Protein AF-A0AAV9N339-F1 (afdb_monomer_lite)

Secondary structure (DSSP, 8-state):
-HHHHHHHHHHHHHHTT---------------------------------HHHHHHHTSTTTTSPPPPPPP---TTS-----TTSPPSS--S--EE--HHHHHHT--SSSSPPPHHHHTSSSS-EEEEEEESS-TTSS-EEEE-HHHHHHHHHHHHTTPPB-PPPPBTB-------TT-TTT-BS--SS-------SS---TTTS-HHHHHHHS-HHHHHHHHHHHHHHHTT---------------------PPPPBS--SS--TTTS-HHHHHHHHTT--HHHHHHHHHHHHHHHHHHHHHHHHHHHHHTT--HHHHSSS-----HHHHHHHHHHHHH-HHHHHHHHHHHTTPPPPPPP-SSS--TT------BS-HHHHHH---SS-TTTTT---S------EETTTEEPSSPPPEEEEEEEPPPTT-TT-PPEEEETTEEE----TTT---------TT--EEEEEEEEEEE-TTS-EEEEEEEETTEEEETTEEEEHHHHHHSS----GGG------PPPP-----------HHHHHHHHHHHHHHHHTTSSS---

Sequence (561 aa):
MIDRNVRASKLWYELFAQDSFEKCSRLLSFEESDLPIGLAVVAMSAARLSPSANLLRNSRLFAIPSALPLPVAPTYTETRSSDTATTIYPIRAALETPKTSLKRGDWGLKRALPIKTTTKTGTPTFRIRGGIDTPQHTADFESAADHVINLKKFQELDLRITLPDEKGRVKRDNLSPFAPDLDNTTVDTVPVIVQQDEPTAWLKASETQRVSKLPEHLKITLEQFKEDMAVEAESDESPAAGIEATAAPSSTKSEKRRWRYTGPYLAGITQYEFDKFLSKITAKERGAFRDKVKQHLISQRTTERRSKALDEGLSEESATQSAITVTEEEVTEHLRYLRSEPGQFGPLIATFFDLADGPQQELSGSDPWSYGRDTITALRYRQTGPPTTHPSAGLSYQYSGRYVLNDVKIGPIEGRQPAAGRILQSSALNETQARPLLGVAGFVASNPNKQEIGNVKWDPVPGGPRCVVSPTAALVGQSGKLEIQASVKTNWHLKDNVPTPDSEKKSSGEQLPAAARSRSLRTPSLRRSPGTRVNIDMDLVEEMDRLNRSASQSSNLTGRV

Structure (mmCIF, N/CA/C/O backbone):
data_AF-A0AAV9N339-F1
#
_entry.id   AF-A0AAV9N339-F1
#
loop_
_atom_site.group_PDB
_atom_site.id
_atom_site.type_symbol
_atom_site.label_atom_id
_atom_site.label_alt_id
_atom_site.label_comp_id
_atom_site.label_asym_id
_atom_site.label_entity_id
_atom_site.label_seq_id
_atom_site.pdbx_PDB_ins_code
_atom_site.Cartn_x
_atom_site.Cartn_y
_atom_site.Cartn_z
_atom_site.occupancy
_atom_site.B_iso_or_equiv
_atom_site.auth_seq_id
_atom_site.auth_comp_id
_atom_site.auth_asym_id
_atom_site.auth_atom_id
_atom_site.pdbx_PDB_model_num
ATOM 1 N N . MET A 1 1 ? 7.076 15.799 21.238 1.00 35.34 1 MET A N 1
ATOM 2 C CA . MET A 1 1 ? 6.453 14.514 20.832 1.00 35.34 1 MET A CA 1
ATOM 3 C C . MET A 1 1 ? 5.861 13.798 22.050 1.00 35.34 1 MET A C 1
ATOM 5 O O . MET A 1 1 ? 4.695 13.441 21.993 1.00 35.34 1 MET A O 1
ATOM 9 N N . ILE A 1 2 ? 6.599 13.730 23.169 1.00 32.47 2 ILE A N 1
ATOM 10 C CA . ILE A 1 2 ? 6.146 13.254 24.497 1.00 32.47 2 ILE A CA 1
ATOM 11 C C . ILE A 1 2 ? 4.956 14.073 25.040 1.00 32.47 2 ILE A C 1
ATOM 13 O O . ILE A 1 2 ? 3.936 13.505 25.413 1.00 32.47 2 ILE A O 1
ATOM 17 N N . ASP A 1 3 ? 5.000 15.402 24.922 1.00 34.38 3 ASP A N 1
ATOM 18 C CA . ASP A 1 3 ? 3.898 16.270 25.371 1.00 34.38 3 ASP A CA 1
ATOM 19 C C . ASP A 1 3 ? 2.575 16.090 24.621 1.00 34.38 3 ASP A C 1
ATOM 21 O O . ASP A 1 3 ? 1.541 16.501 25.132 1.00 34.38 3 ASP A O 1
ATOM 25 N N . ARG A 1 4 ? 2.560 15.514 23.409 1.00 42.78 4 ARG A N 1
ATOM 26 C CA . ARG A 1 4 ? 1.332 15.443 22.593 1.00 42.78 4 ARG A CA 1
ATOM 27 C C . ARG A 1 4 ? 0.462 14.243 22.922 1.00 42.78 4 ARG A C 1
ATOM 29 O O . ARG A 1 4 ? -0.745 14.413 22.958 1.00 42.78 4 ARG A O 1
ATOM 36 N N . ASN A 1 5 ? 1.040 13.080 23.219 1.00 38.31 5 ASN A N 1
ATOM 37 C CA . ASN A 1 5 ? 0.255 11.943 23.714 1.00 38.31 5 ASN A CA 1
ATOM 38 C C . ASN A 1 5 ? -0.239 12.193 25.147 1.00 38.31 5 ASN A C 1
ATOM 40 O O . ASN A 1 5 ? -1.366 11.830 25.465 1.00 38.31 5 ASN A O 1
ATOM 44 N N . VAL A 1 6 ? 0.555 12.898 25.964 1.00 44.25 6 VAL A N 1
ATOM 45 C CA . VAL A 1 6 ? 0.165 13.325 27.318 1.00 44.25 6 VAL A CA 1
ATOM 46 C C . VAL A 1 6 ? -0.859 14.472 27.280 1.00 44.25 6 VAL A C 1
ATOM 48 O O . VAL A 1 6 ? -1.801 14.482 28.065 1.00 44.25 6 VAL A O 1
ATOM 51 N N . ARG A 1 7 ? -0.758 15.425 26.338 1.00 36.28 7 ARG A N 1
ATOM 52 C CA . ARG A 1 7 ? -1.817 16.432 26.111 1.00 36.28 7 ARG A CA 1
ATOM 53 C C . ARG A 1 7 ? -3.066 15.842 25.491 1.00 36.28 7 ARG A C 1
ATOM 55 O O . ARG A 1 7 ? -4.145 16.291 25.840 1.00 36.28 7 ARG A O 1
ATOM 62 N N . ALA A 1 8 ? -2.938 14.881 24.579 1.00 41.28 8 ALA A N 1
ATOM 63 C CA . ALA A 1 8 ? -4.074 14.169 24.020 1.00 41.28 8 ALA A CA 1
ATOM 64 C C . ALA A 1 8 ? -4.816 13.476 25.157 1.00 41.28 8 ALA A C 1
ATOM 66 O O . ALA A 1 8 ? -5.978 13.790 25.363 1.00 41.28 8 ALA A O 1
ATOM 67 N N . SER A 1 9 ? -4.151 12.659 25.978 1.00 41.28 9 SER A N 1
ATOM 68 C CA . SER A 1 9 ? -4.813 12.065 27.141 1.00 41.28 9 SER A CA 1
ATOM 69 C C . SER A 1 9 ? -5.425 13.139 28.047 1.00 41.28 9 SER A C 1
ATOM 71 O O . SER A 1 9 ? -6.596 13.009 28.374 1.00 41.28 9 SER A O 1
ATOM 73 N N . LYS A 1 10 ? -4.727 14.249 28.350 1.00 38.84 10 LYS A N 1
ATOM 74 C CA . LYS A 1 10 ? -5.240 15.386 29.155 1.00 38.84 10 LYS A CA 1
ATOM 75 C C . LYS A 1 10 ? -6.445 16.135 28.550 1.00 38.84 10 LYS A C 1
ATOM 77 O O . LYS A 1 10 ? -7.328 16.561 29.283 1.00 38.84 10 LYS A O 1
ATOM 82 N N . LEU A 1 11 ? -6.530 16.261 27.231 1.00 44.16 11 LEU A N 1
ATOM 83 C CA . LEU A 1 11 ? -7.663 16.887 26.536 1.00 44.16 11 LEU A CA 1
ATOM 84 C C . LEU A 1 11 ? -8.828 15.911 26.351 1.00 44.16 11 LEU A C 1
ATOM 86 O O . LEU A 1 11 ? -9.984 16.308 26.445 1.00 44.16 11 LEU A O 1
ATOM 90 N N . TRP A 1 12 ? -8.541 14.621 26.163 1.00 46.16 12 TRP A N 1
ATOM 91 C CA . TRP A 1 12 ? -9.531 13.549 26.280 1.00 46.16 12 TRP A CA 1
ATOM 92 C C . TRP A 1 12 ? -10.079 13.461 27.714 1.00 46.16 12 TRP A C 1
ATOM 94 O O . TRP A 1 12 ? -11.271 13.216 27.895 1.00 46.16 12 TRP A O 1
ATOM 104 N N . TYR A 1 13 ? -9.234 13.720 28.719 1.00 42.22 13 TYR A N 1
ATOM 105 C CA . TYR A 1 13 ? -9.619 13.869 30.121 1.00 42.22 13 TYR A CA 1
ATOM 106 C C . TYR A 1 13 ? -10.604 15.033 30.302 1.00 42.22 13 TYR A C 1
ATOM 108 O O . TYR A 1 13 ? -11.610 14.831 30.965 1.00 42.22 13 TYR A O 1
ATOM 116 N N . GLU A 1 14 ? -10.384 16.201 29.688 1.00 40.03 14 GLU A N 1
ATOM 117 C CA . GLU A 1 14 ? -11.289 17.363 29.798 1.00 40.03 14 GLU A CA 1
ATOM 118 C C . GLU A 1 14 ? -12.600 17.196 28.995 1.00 40.03 14 GLU A C 1
ATOM 120 O O . GLU A 1 14 ? -13.681 17.454 29.524 1.00 40.03 14 GLU A O 1
ATOM 125 N N . LEU A 1 15 ? -12.544 16.668 27.764 1.00 45.31 15 LEU A N 1
ATOM 126 C CA . LEU A 1 15 ? -13.709 16.491 26.872 1.00 45.31 15 LEU A CA 1
ATOM 127 C C . LEU A 1 15 ? -14.745 15.467 27.365 1.00 45.31 15 LEU A C 1
ATOM 129 O O . LEU A 1 15 ? -15.905 15.522 26.953 1.00 45.31 15 LEU A O 1
ATOM 133 N N . PHE A 1 16 ? -14.335 14.529 28.222 1.00 44.16 16 PHE A N 1
ATOM 134 C CA . PHE A 1 16 ? -15.219 13.560 28.881 1.00 44.16 16 PHE A CA 1
ATOM 135 C C . PHE A 1 16 ? -15.438 13.855 30.377 1.00 44.16 16 PHE A C 1
ATOM 137 O O . PHE A 1 16 ? -16.111 13.065 31.048 1.00 44.16 16 PHE A O 1
ATOM 144 N N . ALA A 1 17 ? -14.864 14.942 30.913 1.00 39.69 17 ALA A N 1
ATOM 145 C CA . ALA A 1 17 ? -15.016 15.356 32.313 1.00 39.69 17 ALA A CA 1
ATOM 146 C C . ALA A 1 17 ? -16.035 16.484 32.527 1.00 39.69 17 ALA A C 1
ATOM 148 O O . ALA A 1 17 ? -16.497 16.653 33.653 1.00 39.69 17 ALA A O 1
ATOM 149 N N . GLN A 1 18 ? -16.433 17.222 31.489 1.00 38.78 18 GLN A N 1
ATOM 150 C CA . GLN A 1 18 ? -17.496 18.221 31.603 1.00 38.78 18 GLN A CA 1
ATOM 151 C C . GLN A 1 18 ? -18.783 17.729 30.950 1.00 38.78 18 GLN A C 1
ATOM 153 O O . GLN A 1 18 ? -19.006 17.923 29.764 1.00 38.78 18 GLN A O 1
ATOM 158 N N . ASP A 1 19 ? -19.608 17.071 31.759 1.00 32.12 19 ASP A N 1
ATOM 159 C CA . ASP A 1 19 ? -21.060 17.246 31.716 1.00 32.12 19 ASP A CA 1
ATOM 160 C C . ASP A 1 19 ? -21.622 16.826 33.078 1.00 32.12 19 ASP A C 1
ATOM 162 O O . ASP A 1 19 ? -21.957 15.670 33.334 1.00 32.12 19 ASP A O 1
ATOM 166 N N . SER A 1 20 ? -21.646 17.797 33.991 1.00 34.03 20 SER A N 1
ATOM 167 C CA . SER A 1 20 ? -22.439 17.758 35.214 1.00 34.03 20 SER A CA 1
ATOM 168 C C . SER A 1 20 ? -23.386 18.958 35.187 1.00 34.03 20 SER A C 1
ATOM 170 O O . SER A 1 20 ? -22.915 20.089 35.141 1.00 34.03 20 SER A O 1
ATOM 172 N N . PHE A 1 21 ? -24.688 18.660 35.291 1.00 31.67 21 PHE A N 1
ATOM 173 C CA . PHE A 1 21 ? -25.843 19.540 35.546 1.00 31.67 21 PHE A CA 1
ATOM 174 C C . PHE A 1 21 ? -26.413 20.384 34.387 1.00 31.67 21 PHE A C 1
ATOM 176 O O . PHE A 1 21 ? -25.886 21.432 34.054 1.00 31.67 21 PHE A O 1
ATOM 183 N N . GLU A 1 22 ? -27.614 20.019 33.909 1.00 30.08 22 GLU A N 1
ATOM 184 C CA . GLU A 1 22 ? -28.859 20.604 34.444 1.00 30.08 22 GLU A CA 1
ATOM 185 C C . GLU A 1 22 ? -30.133 19.814 34.073 1.00 30.08 22 GLU A C 1
ATOM 187 O O . GLU A 1 22 ? -30.335 19.347 32.954 1.00 30.08 22 GLU A O 1
ATOM 192 N N . LYS A 1 23 ? -31.015 19.690 35.073 1.00 30.28 23 LYS A N 1
ATOM 193 C CA . LYS A 1 23 ? -32.421 19.291 34.960 1.00 30.28 23 LYS A CA 1
ATOM 194 C C . LYS A 1 23 ? -33.211 20.411 34.279 1.00 30.28 23 LYS A C 1
ATOM 196 O O . LYS A 1 23 ? -33.300 21.491 34.850 1.00 30.28 23 LYS A O 1
ATOM 201 N N . CYS A 1 24 ? -33.919 20.106 33.193 1.00 25.42 24 CYS A N 1
ATOM 202 C CA . CYS A 1 24 ? -35.201 20.736 32.855 1.00 25.42 24 CYS A CA 1
ATOM 203 C C . CYS A 1 24 ? -35.930 19.943 31.763 1.00 25.42 24 CYS A C 1
ATOM 205 O O . CYS A 1 24 ? -35.589 20.021 30.589 1.00 25.42 24 CYS A O 1
ATOM 207 N N . SER A 1 25 ? -36.954 19.183 32.143 1.00 26.06 25 SER A N 1
ATOM 208 C CA . SER A 1 25 ? -38.309 19.320 31.583 1.00 26.06 25 SER A CA 1
ATOM 209 C C . SER A 1 25 ? -39.191 18.185 32.095 1.00 26.06 25 SER A C 1
ATOM 211 O O . SER A 1 25 ? -38.967 16.999 31.872 1.00 26.06 25 SER A O 1
ATOM 213 N N . ARG A 1 26 ? -40.197 18.597 32.860 1.00 25.97 26 ARG A N 1
ATOM 214 C CA . ARG A 1 26 ? -41.346 17.808 33.280 1.00 25.97 26 ARG A CA 1
ATOM 215 C C . ARG A 1 26 ? -42.486 18.195 32.336 1.00 25.97 26 ARG A C 1
ATOM 217 O O . ARG A 1 26 ? -42.625 19.378 32.041 1.00 25.97 26 ARG A O 1
ATOM 224 N N . LEU A 1 27 ? -43.319 17.209 32.008 1.00 26.66 27 LEU A N 1
ATOM 225 C CA . LEU A 1 27 ? -44.661 17.307 31.420 1.00 26.66 27 LEU A CA 1
ATOM 226 C C . LEU A 1 27 ? -44.739 17.650 29.928 1.00 26.66 27 LEU A C 1
ATOM 228 O O . LEU A 1 27 ? -44.658 18.807 29.541 1.00 26.66 27 LEU A O 1
ATOM 232 N N . LEU A 1 28 ? -45.062 16.632 29.130 1.00 26.09 28 LEU A N 1
ATOM 233 C CA . LEU A 1 28 ? -46.283 16.630 28.324 1.00 26.09 28 LEU A CA 1
ATOM 234 C C . LEU A 1 28 ? -46.697 15.172 28.097 1.00 26.09 28 LEU A C 1
ATOM 236 O O . LEU A 1 28 ? -46.046 14.420 27.377 1.00 26.09 28 LEU A O 1
ATOM 240 N N . SER A 1 29 ? -47.762 14.783 28.788 1.00 26.56 29 SER A N 1
ATOM 241 C CA . SER A 1 29 ? -48.566 13.610 28.479 1.00 26.56 29 SER A CA 1
ATOM 242 C C . SER A 1 29 ? -49.156 13.793 27.082 1.00 26.56 29 SER A C 1
ATOM 244 O O . SER A 1 29 ? -49.761 14.832 26.818 1.00 26.56 29 SER A O 1
ATOM 246 N N . PHE A 1 30 ? -49.008 12.806 26.203 1.00 25.59 30 PHE A N 1
ATOM 247 C CA . PHE A 1 30 ? -49.880 12.700 25.043 1.00 25.59 30 PHE A CA 1
ATOM 248 C C . PHE A 1 30 ? -50.222 11.240 24.784 1.00 25.59 30 PHE A C 1
ATOM 250 O O . PHE A 1 30 ? -49.361 10.363 24.836 1.00 25.59 30 PHE A O 1
ATOM 257 N N . GLU A 1 31 ? -51.519 11.044 24.610 1.00 27.88 31 GLU A N 1
ATOM 258 C CA . GLU A 1 31 ? -52.257 9.796 24.612 1.00 27.88 31 GLU A CA 1
ATOM 259 C C . GLU A 1 31 ? -51.909 8.849 23.464 1.00 27.88 31 GLU A C 1
ATOM 261 O O . GLU A 1 31 ? -51.560 9.226 22.345 1.00 27.88 31 GLU A O 1
ATOM 266 N N . GLU A 1 32 ? -52.074 7.591 23.833 1.00 29.84 32 GLU A N 1
ATOM 267 C CA . GLU A 1 32 ? -52.040 6.338 23.107 1.00 29.84 32 GLU A CA 1
ATOM 268 C C . GLU A 1 32 ? -53.035 6.322 21.931 1.00 29.84 32 GLU A C 1
ATOM 270 O O . GLU A 1 32 ? -54.197 6.702 22.064 1.00 29.84 32 GLU A O 1
ATOM 275 N N . SER A 1 33 ? -52.591 5.853 20.763 1.00 29.78 33 SER A N 1
ATOM 276 C CA . SER A 1 33 ? -53.493 5.236 19.784 1.00 29.78 33 SER A CA 1
ATOM 277 C C . SER A 1 33 ? -52.769 4.126 19.025 1.00 29.78 33 SER A C 1
ATOM 279 O O . SER A 1 33 ? -51.873 4.349 18.210 1.00 29.78 33 SER A O 1
ATOM 281 N N . ASP A 1 34 ? -53.178 2.909 19.368 1.00 30.70 34 ASP A N 1
ATOM 282 C CA . ASP A 1 34 ? -52.837 1.632 18.761 1.00 30.70 34 ASP A CA 1
ATOM 283 C C . ASP A 1 34 ? -53.266 1.543 17.296 1.00 30.70 34 ASP A C 1
ATOM 285 O O . ASP A 1 34 ? -54.438 1.758 17.003 1.00 30.70 34 ASP A O 1
ATOM 289 N N . LEU A 1 35 ? -52.372 1.093 16.403 1.00 31.16 35 LEU A N 1
ATOM 290 C CA . LEU A 1 35 ? -52.715 0.269 15.231 1.00 31.16 35 LEU A CA 1
ATOM 291 C C . LEU A 1 35 ? -51.504 -0.585 14.779 1.00 31.16 35 LEU A C 1
ATOM 293 O O . LEU A 1 35 ? -50.354 -0.214 15.017 1.00 31.16 35 LEU A O 1
ATOM 297 N N . PRO A 1 36 ? -51.741 -1.767 14.174 1.00 35.88 36 PRO A N 1
ATOM 298 C CA . PRO A 1 36 ? -50.944 -2.954 14.454 1.00 35.88 36 PRO A CA 1
ATOM 299 C C . PRO A 1 36 ? -49.710 -3.152 13.572 1.00 35.88 36 PRO A C 1
ATOM 301 O O . PRO A 1 36 ? -49.630 -2.778 12.403 1.00 35.88 36 PRO A O 1
ATOM 304 N N . ILE A 1 37 ? -48.783 -3.875 14.193 1.00 40.22 37 ILE A N 1
ATOM 305 C CA . ILE A 1 37 ? -47.545 -4.452 13.686 1.00 40.22 37 ILE A CA 1
ATOM 306 C C . ILE A 1 37 ? -47.849 -5.369 12.492 1.00 40.22 37 ILE A C 1
ATOM 308 O O . ILE A 1 37 ? -48.196 -6.539 12.640 1.00 40.22 37 ILE A O 1
ATOM 312 N N . GLY A 1 38 ? -47.701 -4.823 11.287 1.00 31.80 38 GLY A N 1
ATOM 313 C CA . GLY A 1 38 ? -47.506 -5.582 10.060 1.00 31.80 38 GLY A CA 1
ATOM 314 C C . GLY A 1 38 ? -46.012 -5.700 9.790 1.00 31.80 38 GLY A C 1
ATOM 315 O O . GLY A 1 38 ? -45.329 -4.695 9.610 1.00 31.80 38 GLY A O 1
ATOM 316 N N . LEU A 1 39 ? -45.512 -6.932 9.777 1.00 38.50 39 LEU A N 1
ATOM 317 C CA . LEU A 1 39 ? -44.136 -7.323 9.478 1.00 38.50 39 LEU A CA 1
ATOM 318 C C . LEU A 1 39 ? -43.789 -6.950 8.023 1.00 38.50 39 LEU A C 1
ATOM 320 O O . LEU A 1 39 ? -43.759 -7.789 7.126 1.00 38.50 39 LEU A O 1
ATOM 324 N N . ALA A 1 40 ? -43.546 -5.665 7.767 1.00 33.47 40 ALA A N 1
ATOM 325 C CA . ALA A 1 40 ? -42.959 -5.197 6.525 1.00 33.47 40 ALA A CA 1
ATOM 326 C C . ALA A 1 40 ? -41.469 -5.541 6.567 1.00 33.47 40 ALA A C 1
ATOM 328 O O . ALA A 1 40 ? -40.613 -4.714 6.882 1.00 33.47 40 ALA A O 1
ATOM 329 N N . VAL A 1 41 ? -41.156 -6.796 6.240 1.00 38.66 41 VAL A N 1
ATOM 330 C CA . VAL A 1 41 ? -39.859 -7.122 5.657 1.00 38.66 41 VAL A CA 1
ATOM 331 C C . VAL A 1 41 ? -39.759 -6.245 4.416 1.00 38.66 41 VAL A C 1
ATOM 333 O O . VAL A 1 41 ? -40.326 -6.560 3.370 1.00 38.66 41 VAL A O 1
ATOM 336 N N . VAL A 1 42 ? -39.076 -5.106 4.537 1.00 37.28 42 VAL A N 1
ATOM 337 C CA . VAL A 1 42 ? -38.592 -4.358 3.383 1.00 37.28 42 VAL A CA 1
ATOM 338 C C . VAL A 1 42 ? -37.525 -5.248 2.765 1.00 37.28 42 VAL A C 1
ATOM 340 O O . VAL A 1 42 ? -36.328 -5.100 2.997 1.00 37.28 42 VAL A O 1
ATOM 343 N N . ALA A 1 43 ? -37.974 -6.237 1.995 1.00 35.38 43 ALA A N 1
ATOM 344 C CA . ALA A 1 43 ? -37.162 -6.804 0.954 1.00 35.38 43 ALA A CA 1
ATOM 345 C C . ALA A 1 43 ? -36.810 -5.607 0.076 1.00 35.38 43 ALA A C 1
ATOM 347 O O . ALA A 1 43 ? -37.654 -5.099 -0.662 1.00 35.38 43 ALA A O 1
ATOM 348 N N . MET A 1 44 ? -35.582 -5.106 0.220 1.00 39.19 44 MET A N 1
ATOM 349 C CA . MET A 1 44 ? -34.926 -4.302 -0.798 1.00 39.19 44 MET A CA 1
ATOM 350 C C . MET A 1 44 ? -35.004 -5.136 -2.073 1.00 39.19 44 MET A C 1
ATOM 352 O O . MET A 1 44 ? -34.141 -5.971 -2.338 1.00 39.19 44 MET A O 1
ATOM 356 N N . SER A 1 45 ? -36.089 -4.986 -2.832 1.00 39.53 45 SER A N 1
ATOM 357 C CA . SER A 1 45 ? -36.187 -5.522 -4.170 1.00 39.53 45 SER A CA 1
ATOM 358 C C . SER A 1 45 ? -35.049 -4.844 -4.902 1.00 39.53 45 SER A C 1
ATOM 360 O O . SER A 1 45 ? -35.132 -3.644 -5.170 1.00 39.53 45 SER A O 1
ATOM 362 N N . ALA A 1 46 ? -33.946 -5.566 -5.114 1.00 53.12 46 ALA A N 1
ATOM 363 C CA . ALA A 1 46 ? -32.840 -5.082 -5.913 1.00 53.12 46 ALA A CA 1
ATOM 364 C C . ALA A 1 46 ? -33.472 -4.550 -7.195 1.00 53.12 46 ALA A C 1
ATOM 366 O O . ALA A 1 46 ? -34.066 -5.330 -7.946 1.00 53.12 46 ALA A O 1
ATOM 367 N N . ALA A 1 47 ? -33.475 -3.222 -7.358 1.00 62.16 47 ALA A N 1
ATOM 368 C CA . ALA A 1 47 ? -34.124 -2.587 -8.488 1.00 62.16 47 ALA A CA 1
ATOM 369 C C . ALA A 1 47 ? -33.588 -3.305 -9.722 1.00 62.16 47 ALA A C 1
ATOM 371 O O . ALA A 1 47 ? -32.370 -3.353 -9.916 1.00 62.16 47 ALA A O 1
ATOM 372 N N . ARG A 1 48 ? -34.472 -3.982 -10.469 1.00 75.75 48 ARG A N 1
ATOM 373 C CA . ARG A 1 48 ? -34.076 -4.762 -11.642 1.00 75.75 48 ARG A CA 1
ATOM 374 C C . ARG A 1 48 ? -33.472 -3.765 -12.625 1.00 75.75 48 ARG A C 1
ATOM 376 O O . ARG A 1 48 ? -34.201 -3.060 -13.316 1.00 75.75 48 ARG A O 1
ATOM 383 N N . LEU A 1 49 ? -32.145 -3.642 -12.603 1.00 85.00 49 LEU A N 1
ATOM 384 C CA . LEU A 1 49 ? -31.395 -2.769 -13.495 1.00 85.00 49 LEU A CA 1
ATOM 385 C C . LEU A 1 49 ? -31.798 -3.116 -14.928 1.00 85.00 49 LEU A C 1
ATOM 387 O O . LEU A 1 49 ? -31.970 -4.293 -15.258 1.00 85.00 49 LEU A O 1
ATOM 391 N N . SER A 1 50 ? -31.950 -2.103 -15.781 1.00 93.75 50 SER A N 1
ATOM 392 C CA . SER A 1 50 ? -32.225 -2.356 -17.192 1.00 93.75 50 SER A CA 1
ATOM 393 C C . SER A 1 50 ? -31.109 -3.224 -17.798 1.00 93.75 50 SER A C 1
ATOM 395 O O . SER A 1 50 ? -29.954 -3.150 -17.355 1.00 93.75 50 SER A O 1
ATOM 397 N N . PRO A 1 51 ? -31.401 -4.028 -18.836 1.00 93.69 51 PRO A N 1
ATOM 398 C CA . PRO A 1 51 ? -30.381 -4.843 -19.495 1.00 93.69 51 PRO A CA 1
ATOM 399 C C . PRO A 1 51 ? -29.170 -4.015 -19.957 1.00 93.69 51 PRO A C 1
ATOM 401 O O . PRO A 1 51 ? -28.028 -4.443 -19.802 1.00 93.69 51 PRO A O 1
ATOM 404 N N . SER A 1 52 ? -29.407 -2.791 -20.447 1.00 94.25 52 SER A N 1
ATOM 405 C CA . SER A 1 52 ? -28.351 -1.854 -20.842 1.00 94.25 52 SER A CA 1
ATOM 406 C C . SER A 1 52 ? -27.514 -1.364 -19.657 1.00 94.25 52 SER A C 1
ATOM 408 O O . SER A 1 52 ? -26.290 -1.317 -19.761 1.00 94.25 52 SER A O 1
ATOM 410 N N . ALA A 1 53 ? -28.130 -1.060 -18.510 1.00 94.50 53 ALA A N 1
ATOM 411 C CA . ALA A 1 53 ? -27.404 -0.656 -17.308 1.00 94.50 53 ALA A CA 1
ATOM 412 C C . ALA A 1 53 ? -26.512 -1.786 -16.766 1.00 94.50 53 ALA A C 1
ATOM 414 O O . ALA A 1 53 ? -25.393 -1.526 -16.324 1.00 94.50 53 ALA A O 1
ATOM 415 N N . ASN A 1 54 ? -26.959 -3.044 -16.853 1.00 94.62 54 ASN A N 1
ATOM 416 C CA . ASN A 1 54 ? -26.143 -4.195 -16.462 1.00 94.62 54 ASN A CA 1
ATOM 417 C C . ASN A 1 54 ? -24.922 -4.379 -17.389 1.00 94.62 54 ASN A C 1
ATOM 419 O O . ASN A 1 54 ? -23.818 -4.643 -16.914 1.00 94.62 54 ASN A O 1
ATOM 423 N N . LEU A 1 55 ? -25.087 -4.166 -18.703 1.00 95.44 55 LEU A N 1
ATOM 424 C CA . LEU A 1 55 ? -23.968 -4.179 -19.656 1.00 95.44 55 LEU A CA 1
ATOM 425 C C . LEU A 1 55 ? -22.964 -3.051 -19.387 1.00 95.44 55 LEU A C 1
ATOM 427 O O . LEU A 1 55 ? -21.760 -3.295 -19.413 1.00 95.44 55 LEU A O 1
ATOM 431 N N . LEU A 1 56 ? -23.439 -1.836 -19.092 1.00 94.44 56 LEU A N 1
ATOM 432 C CA . LEU A 1 56 ? -22.565 -0.708 -18.756 1.00 94.44 56 LEU A CA 1
ATOM 433 C C . LEU A 1 56 ? -21.793 -0.960 -17.459 1.00 94.44 56 LEU A C 1
ATOM 435 O O . LEU A 1 56 ? -20.583 -0.741 -17.430 1.00 94.44 56 LEU A O 1
ATOM 439 N N . ARG A 1 57 ? -22.449 -1.500 -16.426 1.00 94.00 57 ARG A N 1
ATOM 440 C CA . ARG A 1 57 ? -21.814 -1.855 -15.148 1.00 94.00 57 ARG A CA 1
ATOM 441 C C . ARG A 1 57 ? -20.668 -2.857 -15.316 1.00 94.00 57 ARG A C 1
ATOM 443 O O . ARG A 1 57 ? -19.651 -2.722 -14.646 1.00 94.00 57 ARG A O 1
ATOM 450 N N . ASN A 1 58 ? -20.821 -3.823 -16.220 1.00 95.12 58 ASN A N 1
ATOM 451 C CA . ASN A 1 58 ? -19.809 -4.848 -16.501 1.00 95.12 58 ASN A CA 1
ATOM 452 C C . ASN A 1 58 ? -18.848 -4.456 -17.640 1.00 95.12 58 ASN A C 1
ATOM 454 O O . ASN A 1 58 ? -18.013 -5.258 -18.060 1.00 95.12 58 ASN A O 1
ATOM 458 N N . SER A 1 59 ? -18.966 -3.240 -18.179 1.00 96.06 59 SER A N 1
ATOM 459 C CA . SER A 1 59 ? -18.114 -2.771 -19.268 1.00 96.06 59 SER A CA 1
ATOM 460 C C . SER A 1 59 ? -16.709 -2.406 -18.775 1.00 96.06 59 SER A C 1
ATOM 462 O O . SER A 1 59 ? -16.506 -1.972 -17.641 1.00 96.06 59 SER A O 1
ATOM 464 N N . ARG A 1 60 ? -15.714 -2.517 -19.663 1.00 93.75 60 ARG A N 1
ATOM 465 C CA . ARG A 1 60 ? -14.308 -2.219 -19.335 1.00 93.75 60 ARG A CA 1
ATOM 466 C C . ARG A 1 60 ? -14.064 -0.756 -18.964 1.00 93.75 60 ARG A C 1
ATOM 468 O O . ARG A 1 60 ? -13.157 -0.485 -18.189 1.00 93.75 60 ARG A O 1
ATOM 475 N N . LEU A 1 61 ? -14.864 0.173 -19.495 1.00 91.94 61 LEU A N 1
ATOM 476 C CA . LEU A 1 61 ? -14.738 1.597 -19.177 1.00 91.94 61 LEU A CA 1
ATOM 477 C C . LEU A 1 61 ? -15.143 1.882 -17.723 1.00 91.94 61 LEU A C 1
ATOM 479 O O . LEU A 1 61 ? -14.467 2.648 -17.045 1.00 91.94 61 LEU A O 1
ATOM 483 N N . PHE A 1 62 ? -16.201 1.225 -17.234 1.00 93.06 62 PHE A N 1
ATOM 484 C CA . PHE A 1 62 ? -16.655 1.333 -15.841 1.00 93.06 62 PHE A CA 1
ATOM 485 C C . PHE A 1 62 ? -15.762 0.564 -14.856 1.00 93.06 62 PHE A C 1
ATOM 487 O O . PHE A 1 62 ? -15.799 0.840 -13.661 1.00 93.06 62 PHE A O 1
ATOM 494 N N . ALA A 1 63 ? -14.935 -0.364 -15.346 1.00 94.25 63 ALA A N 1
ATOM 495 C CA . ALA A 1 63 ? -13.937 -1.066 -14.541 1.00 94.25 63 ALA A CA 1
ATOM 496 C C . ALA A 1 63 ? -12.666 -0.234 -14.268 1.00 94.25 63 ALA A C 1
ATOM 498 O O . ALA A 1 63 ? -11.816 -0.663 -13.488 1.00 94.25 63 ALA A O 1
ATOM 499 N N . ILE A 1 64 ? -12.505 0.937 -14.902 1.00 93.31 64 ILE A N 1
ATOM 500 C CA . ILE A 1 64 ? -11.363 1.822 -14.645 1.00 93.31 64 ILE A CA 1
ATOM 501 C C . ILE A 1 64 ? -11.507 2.419 -13.234 1.00 93.31 64 ILE A C 1
ATOM 503 O O . ILE A 1 64 ? -12.507 3.085 -12.958 1.00 93.31 64 ILE A O 1
ATOM 507 N N . PRO A 1 65 ? -10.522 2.226 -12.337 1.00 94.06 65 PRO A N 1
ATOM 508 C CA . PRO A 1 65 ? -10.594 2.753 -10.982 1.00 94.06 65 PRO A CA 1
ATOM 509 C C . PRO A 1 65 ? -10.507 4.281 -10.972 1.00 94.06 65 PRO A C 1
ATOM 511 O O . PRO A 1 65 ? -9.816 4.896 -11.791 1.00 94.06 65 PRO A O 1
ATOM 514 N N . SER A 1 66 ? -11.163 4.899 -9.990 1.00 92.06 66 SER A N 1
ATOM 515 C CA . SER A 1 66 ? -10.987 6.322 -9.702 1.00 92.06 66 SER A CA 1
ATOM 516 C C . SER A 1 66 ? -9.533 6.626 -9.339 1.00 92.06 66 SER A C 1
ATOM 518 O O . SER A 1 66 ? -8.857 5.807 -8.714 1.00 92.06 66 SER A O 1
ATOM 520 N N . ALA A 1 67 ? -9.062 7.821 -9.692 1.00 91.62 67 ALA A N 1
ATOM 521 C CA . ALA A 1 67 ? -7.714 8.255 -9.348 1.00 91.62 67 ALA A CA 1
ATOM 522 C C . ALA A 1 67 ? -7.498 8.252 -7.825 1.00 91.62 67 ALA A C 1
ATOM 524 O O . ALA A 1 67 ? -8.350 8.716 -7.066 1.00 91.62 67 ALA A O 1
ATOM 525 N N . LEU A 1 68 ? -6.344 7.745 -7.393 1.00 90.62 68 LEU A N 1
ATOM 526 C CA . LEU A 1 68 ? -5.926 7.786 -5.994 1.00 90.62 68 LEU A CA 1
ATOM 527 C C . LEU A 1 68 ? -5.555 9.224 -5.569 1.00 90.62 68 LEU A C 1
ATOM 529 O O . LEU A 1 68 ? -5.235 10.063 -6.418 1.00 90.62 68 LEU A O 1
ATOM 533 N N . PRO A 1 69 ? -5.563 9.546 -4.265 1.00 86.94 69 PRO A N 1
ATOM 534 C CA . PRO A 1 69 ? -4.996 10.803 -3.795 1.00 86.94 69 PRO A CA 1
ATOM 535 C C . PRO A 1 69 ? -3.484 10.857 -4.064 1.00 86.94 69 PRO A C 1
ATOM 537 O O . PRO A 1 69 ? -2.781 9.839 -4.030 1.00 86.94 69 PRO A O 1
ATOM 540 N N . LEU A 1 70 ? -2.983 12.066 -4.328 1.00 81.56 70 LEU A N 1
ATOM 541 C CA . LEU A 1 70 ? -1.549 12.325 -4.465 1.00 81.56 70 LEU A CA 1
ATOM 542 C C . LEU A 1 70 ? -0.814 11.943 -3.168 1.00 81.56 70 LEU A C 1
ATOM 544 O O . LEU A 1 70 ? -1.374 12.112 -2.082 1.00 81.56 70 LEU A O 1
ATOM 548 N N . PRO A 1 71 ? 0.431 11.441 -3.260 1.00 71.75 71 PRO A N 1
ATOM 549 C CA . PRO A 1 71 ? 1.220 11.134 -2.077 1.00 71.75 71 PRO A CA 1
ATOM 550 C C . PRO A 1 71 ? 1.432 12.407 -1.255 1.00 71.75 71 PRO A C 1
ATOM 552 O O . PRO A 1 71 ? 1.931 13.410 -1.767 1.00 71.75 71 PRO A O 1
ATOM 555 N N . VAL A 1 72 ? 1.050 12.364 0.020 1.00 65.56 72 VAL A N 1
ATOM 556 C CA . VAL A 1 72 ? 1.240 13.481 0.949 1.00 65.56 72 VAL A CA 1
ATOM 557 C C . VAL A 1 72 ? 2.731 13.567 1.276 1.00 65.56 72 VAL A C 1
ATOM 559 O O . VAL A 1 72 ? 3.290 12.665 1.902 1.00 65.56 72 VAL A O 1
ATOM 562 N N . ALA A 1 73 ? 3.401 14.620 0.808 1.00 58.97 73 ALA A N 1
ATOM 563 C CA . ALA A 1 73 ? 4.744 14.943 1.276 1.00 58.97 73 ALA A CA 1
ATOM 564 C C . ALA A 1 73 ? 4.664 15.441 2.731 1.00 58.97 73 ALA A C 1
ATOM 566 O O . ALA A 1 73 ? 3.682 16.099 3.086 1.00 58.97 73 ALA A O 1
ATOM 567 N N . PRO A 1 74 ? 5.664 15.155 3.583 1.00 57.75 74 PRO A N 1
ATOM 568 C CA . PRO A 1 74 ? 5.703 15.715 4.927 1.00 57.75 74 PRO A CA 1
ATOM 569 C C . PRO A 1 74 ? 5.674 17.248 4.856 1.00 57.75 74 PRO A C 1
ATOM 571 O O . PRO A 1 74 ? 6.552 17.870 4.260 1.00 57.75 74 PRO A O 1
ATOM 574 N N . THR A 1 75 ? 4.665 17.851 5.486 1.00 52.34 75 THR A N 1
ATOM 575 C CA . THR A 1 75 ? 4.319 19.283 5.397 1.00 52.34 75 THR A CA 1
ATOM 576 C C . THR A 1 75 ? 5.427 20.228 5.881 1.00 52.34 75 THR A C 1
ATOM 578 O O . THR A 1 75 ? 5.354 21.429 5.652 1.00 52.34 75 THR A O 1
ATOM 581 N N . TYR A 1 76 ? 6.451 19.707 6.563 1.00 54.22 76 TYR A N 1
ATOM 582 C CA . TYR A 1 76 ? 7.504 20.490 7.214 1.00 54.22 76 TYR A CA 1
ATOM 583 C C . TYR A 1 76 ? 8.801 20.617 6.400 1.00 54.22 76 TYR A C 1
ATOM 585 O O . TYR A 1 76 ? 9.700 21.341 6.820 1.00 54.22 76 TYR A O 1
ATOM 593 N N . THR A 1 77 ? 8.930 19.936 5.256 1.00 55.16 77 THR A N 1
ATOM 594 C CA . THR A 1 77 ? 10.097 20.097 4.373 1.00 55.16 77 THR A CA 1
ATOM 595 C C . THR A 1 77 ? 9.674 20.659 3.029 1.00 55.16 77 THR A C 1
ATOM 597 O O . THR A 1 77 ? 8.895 20.020 2.317 1.00 55.16 77 THR A O 1
ATOM 600 N N . GLU A 1 78 ? 10.234 21.812 2.656 1.00 52.22 78 GLU A N 1
ATOM 601 C CA . GLU A 1 78 ? 10.138 22.371 1.306 1.00 52.22 78 GLU A CA 1
ATOM 602 C C . GLU A 1 78 ? 10.767 21.402 0.302 1.00 52.22 78 GLU A C 1
ATOM 604 O O . GLU A 1 78 ? 11.954 21.446 -0.022 1.00 52.22 78 GLU A O 1
ATOM 609 N N . THR A 1 79 ? 9.963 20.461 -0.177 1.00 59.81 79 THR A N 1
ATOM 610 C CA . THR A 1 79 ? 10.410 19.509 -1.181 1.00 59.81 79 THR A CA 1
ATOM 611 C C . THR A 1 79 ? 10.201 20.186 -2.523 1.00 59.81 79 THR A C 1
ATOM 613 O O . THR A 1 79 ? 9.069 20.297 -2.992 1.00 59.81 79 THR A O 1
ATOM 616 N N . ARG A 1 80 ? 11.282 20.679 -3.139 1.00 62.50 80 ARG A N 1
ATOM 617 C CA . ARG A 1 80 ? 11.235 21.170 -4.521 1.00 62.50 80 ARG A CA 1
ATOM 618 C C . ARG A 1 80 ? 10.802 20.010 -5.415 1.00 62.50 80 ARG A C 1
ATOM 620 O O . ARG A 1 80 ? 11.589 19.109 -5.690 1.00 62.50 80 ARG A O 1
ATOM 627 N N . SER A 1 81 ? 9.541 20.015 -5.825 1.00 67.00 81 SER A N 1
ATOM 628 C CA . SER A 1 81 ? 8.994 19.073 -6.794 1.00 67.00 81 SER A CA 1
ATOM 629 C C . SER A 1 81 ? 8.727 19.827 -8.088 1.00 67.00 81 SER A C 1
ATOM 631 O O . SER A 1 81 ? 8.303 20.980 -8.065 1.00 67.00 81 SER A O 1
ATOM 633 N N . SER A 1 82 ? 9.063 19.212 -9.218 1.00 77.62 82 SER A N 1
ATOM 634 C CA . SER A 1 82 ? 8.658 19.725 -10.521 1.00 77.62 82 SER A CA 1
ATOM 635 C C . SER A 1 82 ? 7.314 19.116 -10.902 1.00 77.62 82 SER A C 1
ATOM 637 O O . SER A 1 82 ? 7.046 17.956 -10.589 1.00 77.62 82 SER A O 1
ATOM 639 N N . ASP A 1 83 ? 6.497 19.865 -11.641 1.00 70.88 83 ASP A N 1
ATOM 640 C CA . ASP A 1 83 ? 5.183 19.399 -12.114 1.00 70.88 83 ASP A CA 1
ATOM 641 C C . ASP A 1 83 ? 5.272 18.164 -13.027 1.00 70.88 83 ASP A C 1
ATOM 643 O O . ASP A 1 83 ? 4.296 17.444 -13.219 1.00 70.88 83 ASP A O 1
ATOM 647 N N . THR A 1 84 ? 6.452 17.915 -13.600 1.00 76.94 84 THR A N 1
ATOM 648 C CA . THR A 1 84 ? 6.755 16.764 -14.465 1.00 76.94 84 THR A CA 1
ATOM 649 C C . THR A 1 84 ? 7.454 15.623 -13.712 1.00 76.94 84 THR A C 1
ATOM 651 O O . THR A 1 84 ? 7.784 14.603 -14.313 1.00 76.94 84 THR A O 1
ATOM 654 N N . ALA A 1 85 ? 7.727 15.764 -12.410 1.00 85.69 85 ALA A N 1
ATOM 655 C CA . ALA A 1 85 ? 8.363 14.701 -11.640 1.00 85.69 85 ALA A CA 1
ATOM 656 C C . ALA A 1 85 ? 7.435 13.486 -11.509 1.00 85.69 85 ALA A C 1
ATOM 658 O O . ALA A 1 85 ? 6.247 13.599 -11.203 1.00 85.69 85 ALA A O 1
ATOM 659 N N . THR A 1 86 ? 7.999 12.293 -11.687 1.00 89.06 86 THR A N 1
ATOM 660 C CA . THR A 1 86 ? 7.272 11.041 -11.482 1.00 89.06 86 THR A CA 1
ATOM 661 C C . THR A 1 86 ? 6.852 10.892 -10.023 1.00 89.06 86 THR A C 1
ATOM 663 O O . THR A 1 86 ? 7.657 11.075 -9.108 1.00 89.06 86 THR A O 1
ATOM 666 N N . THR A 1 87 ? 5.599 10.503 -9.806 1.00 89.25 87 THR A N 1
ATOM 667 C CA . THR A 1 87 ? 5.045 10.235 -8.474 1.00 89.25 87 THR A CA 1
ATOM 668 C C . THR A 1 87 ? 5.671 8.991 -7.835 1.00 89.25 87 THR A C 1
ATOM 670 O O . THR A 1 87 ? 6.275 8.169 -8.518 1.00 89.25 87 THR A O 1
ATOM 673 N N . ILE A 1 88 ? 5.509 8.821 -6.519 1.00 89.44 88 ILE A N 1
ATOM 674 C CA . ILE A 1 88 ? 6.066 7.672 -5.774 1.00 89.44 88 ILE A CA 1
ATOM 675 C C . ILE A 1 88 ? 5.444 6.339 -6.228 1.00 89.44 88 ILE A C 1
ATOM 677 O O . ILE A 1 88 ? 6.144 5.339 -6.357 1.00 89.44 88 ILE A O 1
ATOM 681 N N . TYR A 1 89 ? 4.136 6.340 -6.481 1.00 91.12 89 TYR A N 1
ATOM 682 C CA . TYR A 1 89 ? 3.358 5.202 -6.968 1.00 91.12 89 TYR A CA 1
ATOM 683 C C . TYR A 1 89 ? 2.396 5.660 -8.080 1.00 91.12 89 TYR A C 1
ATOM 685 O O . TYR A 1 89 ? 2.117 6.865 -8.194 1.00 91.12 89 TYR A O 1
ATOM 693 N N . PRO A 1 90 ? 1.893 4.747 -8.932 1.00 93.25 90 PRO A N 1
ATOM 694 C CA . PRO A 1 90 ? 0.910 5.086 -9.954 1.00 93.25 90 PRO A CA 1
ATOM 695 C C . PRO A 1 90 ? -0.426 5.485 -9.320 1.00 93.25 90 PRO A C 1
ATOM 697 O O . PRO A 1 90 ? -0.976 4.783 -8.480 1.00 93.25 90 PRO A O 1
ATOM 700 N N . ILE A 1 91 ? -0.961 6.625 -9.751 1.00 92.44 91 ILE A N 1
ATOM 701 C CA . IL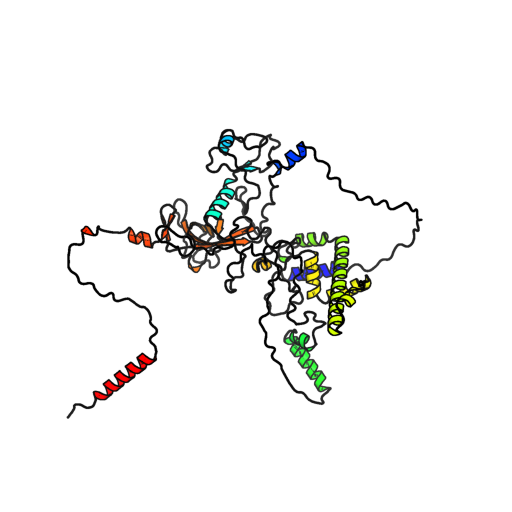E A 1 91 ? -2.210 7.194 -9.216 1.00 92.44 91 ILE A CA 1
ATOM 702 C C . ILE A 1 91 ? -3.427 6.801 -10.059 1.00 92.44 91 ILE A C 1
ATOM 704 O O . ILE A 1 91 ? -4.565 6.821 -9.594 1.00 92.44 91 ILE A O 1
ATOM 708 N N . ARG A 1 92 ? -3.187 6.479 -11.329 1.00 93.81 92 ARG A N 1
ATOM 709 C CA . ARG A 1 92 ? -4.208 6.214 -12.338 1.00 93.81 92 ARG A CA 1
ATOM 710 C C . ARG A 1 92 ? -3.868 4.935 -13.083 1.00 93.81 92 ARG A C 1
ATOM 712 O O . ARG A 1 92 ? -2.687 4.619 -13.241 1.00 93.81 92 ARG A O 1
ATOM 719 N N . ALA A 1 93 ? -4.894 4.240 -13.563 1.00 94.31 93 ALA A N 1
ATOM 720 C CA . ALA A 1 93 ? -4.715 3.035 -14.358 1.00 94.31 93 ALA A CA 1
ATOM 721 C C . ALA A 1 93 ? -3.966 3.338 -15.665 1.00 94.31 93 ALA A C 1
ATOM 723 O O . ALA A 1 93 ? -4.241 4.335 -16.338 1.00 94.31 93 ALA A O 1
ATOM 724 N N . ALA A 1 94 ? -3.026 2.461 -16.011 1.00 95.00 94 ALA A N 1
ATOM 725 C CA . ALA A 1 94 ? -2.385 2.454 -17.315 1.00 95.00 94 ALA A CA 1
ATOM 726 C C . ALA A 1 94 ? -3.240 1.636 -18.288 1.00 95.00 94 ALA A C 1
ATOM 728 O O . ALA A 1 94 ? -3.673 0.532 -17.962 1.00 95.00 94 ALA A O 1
ATOM 729 N N . LEU A 1 95 ? -3.473 2.182 -19.476 1.00 93.88 95 LEU A N 1
ATOM 730 C CA . LEU A 1 95 ? -4.260 1.566 -20.533 1.00 93.88 95 LEU A CA 1
ATOM 731 C C . LEU A 1 95 ? -3.341 1.189 -21.694 1.00 93.88 95 LEU A C 1
ATOM 733 O O . LEU A 1 95 ? -2.485 1.976 -22.106 1.00 93.88 95 LEU A O 1
ATOM 737 N N . GLU A 1 96 ? -3.545 -0.011 -22.226 1.00 94.12 96 GLU A N 1
ATOM 738 C CA . GLU A 1 96 ? -2.858 -0.527 -23.406 1.00 94.12 96 GLU A CA 1
ATOM 739 C C . GLU A 1 96 ? -3.870 -1.014 -24.448 1.00 94.12 96 GLU A C 1
ATOM 741 O O . GLU A 1 96 ? -5.021 -1.323 -24.131 1.00 94.12 96 GLU A O 1
ATOM 746 N N . THR A 1 97 ? -3.442 -1.076 -25.706 1.00 92.88 97 THR A N 1
ATOM 747 C CA . THR A 1 97 ? -4.254 -1.575 -26.820 1.00 92.88 97 THR A CA 1
ATOM 748 C C . THR A 1 97 ? -3.488 -2.581 -27.662 1.00 92.88 97 THR A C 1
ATOM 750 O O . THR A 1 97 ? -2.254 -2.546 -27.723 1.00 92.88 97 THR A O 1
ATOM 753 N N . PRO A 1 98 ? -4.197 -3.473 -28.376 1.00 93.62 98 PRO A N 1
ATOM 754 C CA . PRO A 1 98 ? -3.562 -4.301 -29.385 1.00 93.62 98 PRO A CA 1
ATOM 755 C C . PRO A 1 98 ? -2.979 -3.429 -30.505 1.00 93.62 98 PRO A C 1
ATOM 757 O O . PRO A 1 98 ? -3.528 -2.389 -30.879 1.00 93.62 98 PRO A O 1
ATOM 760 N N . LYS A 1 99 ? -1.887 -3.904 -31.114 1.00 90.94 99 LYS A N 1
ATOM 761 C CA . LYS A 1 99 ? -1.153 -3.183 -32.172 1.00 90.94 99 LYS A CA 1
ATOM 762 C C . LYS A 1 99 ? -2.030 -2.789 -33.372 1.00 90.94 99 LYS A C 1
ATOM 764 O O . LYS A 1 99 ? -1.722 -1.817 -34.056 1.00 90.94 99 LYS A O 1
ATOM 769 N N . THR A 1 100 ? -3.094 -3.541 -33.657 1.00 93.38 100 THR A N 1
ATOM 770 C CA . THR A 1 100 ? -4.036 -3.267 -34.756 1.00 93.38 100 THR A CA 1
ATOM 771 C C . THR A 1 100 ? -4.875 -2.014 -34.502 1.00 93.38 100 THR A C 1
ATOM 773 O O . THR A 1 100 ? -4.946 -1.155 -35.380 1.00 93.38 100 THR A O 1
ATOM 776 N N . SER A 1 101 ? -5.452 -1.873 -33.306 1.00 93.31 101 SER A N 1
ATOM 777 C CA . SER A 1 101 ? -6.221 -0.687 -32.895 1.00 93.31 101 SER A CA 1
ATOM 778 C C . SER A 1 101 ? -5.318 0.526 -32.676 1.00 93.31 101 SER A C 1
ATOM 780 O O . SER A 1 101 ? -5.653 1.626 -33.114 1.00 93.31 101 SER A O 1
ATOM 782 N N . LEU A 1 102 ? -4.113 0.310 -32.135 1.00 91.75 102 LEU A N 1
ATOM 783 C CA . LEU A 1 102 ? -3.105 1.356 -31.946 1.00 91.75 102 LEU A CA 1
ATOM 784 C C . LEU A 1 102 ? -2.767 2.100 -33.248 1.00 91.75 102 LEU A C 1
ATOM 786 O O . LEU A 1 102 ? -2.657 3.324 -33.251 1.00 91.75 102 LEU A O 1
ATOM 790 N N . LYS A 1 103 ? -2.632 1.377 -34.370 1.00 91.44 103 LYS A N 1
ATOM 791 C CA . LYS A 1 103 ? -2.372 1.977 -35.694 1.00 91.44 103 LYS A CA 1
ATOM 792 C C . LYS A 1 103 ? -3.515 2.871 -36.179 1.00 91.44 103 LYS A C 1
ATOM 794 O O . LYS A 1 103 ? -3.278 3.781 -36.965 1.00 91.44 103 LYS A O 1
ATOM 799 N N . ARG A 1 104 ? -4.741 2.600 -35.725 1.00 91.75 104 ARG A N 1
ATOM 800 C CA . ARG A 1 104 ? -5.943 3.387 -36.033 1.00 91.75 104 ARG A CA 1
ATOM 801 C C . ARG A 1 104 ? -6.158 4.536 -35.042 1.00 91.75 104 ARG A C 1
ATOM 803 O O . ARG A 1 104 ? -7.051 5.345 -35.253 1.00 91.75 104 ARG A O 1
ATOM 810 N N . GLY A 1 105 ? -5.362 4.603 -33.971 1.00 90.94 105 GLY A N 1
ATOM 811 C CA . GLY A 1 105 ? -5.576 5.531 -32.861 1.00 90.94 105 GLY A CA 1
ATOM 812 C C . GLY A 1 105 ? -6.801 5.186 -32.010 1.00 90.94 105 GLY A C 1
ATOM 813 O O . GLY A 1 105 ? -7.259 6.037 -31.252 1.00 90.94 105 GLY A O 1
ATOM 814 N N . ASP A 1 106 ? -7.342 3.970 -32.130 1.00 93.62 106 ASP A N 1
ATOM 815 C CA . ASP A 1 106 ? -8.495 3.521 -31.352 1.00 93.62 106 ASP A CA 1
ATOM 816 C C . ASP A 1 106 ? -8.043 2.923 -30.017 1.00 93.62 106 ASP A C 1
ATOM 818 O O . ASP A 1 106 ? -7.265 1.966 -29.972 1.00 93.62 106 ASP A O 1
ATOM 822 N N 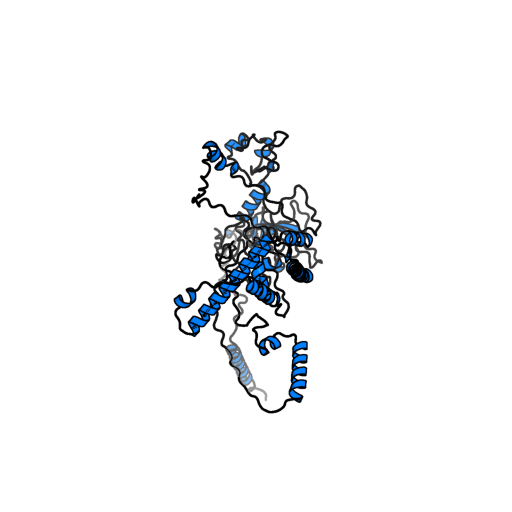. TRP A 1 107 ? -8.560 3.503 -28.935 1.00 92.12 107 TRP A N 1
ATOM 823 C CA . TRP A 1 107 ? -8.264 3.117 -27.559 1.00 92.12 107 TRP A CA 1
ATOM 824 C C . TRP A 1 107 ? -9.497 2.689 -26.764 1.00 92.12 107 TRP A C 1
ATOM 826 O O . TRP A 1 107 ? -9.418 2.557 -25.545 1.00 92.12 107 TRP A O 1
ATOM 836 N N . GLY A 1 108 ? -10.642 2.481 -27.427 1.00 91.06 108 GLY A N 1
ATOM 837 C CA . GLY A 1 108 ? -11.900 2.187 -26.733 1.00 91.06 108 GLY A CA 1
ATOM 838 C C . GLY A 1 108 ? -12.396 3.352 -25.867 1.00 91.06 108 GLY A C 1
ATOM 839 O O . GLY A 1 108 ? -13.131 3.146 -24.904 1.00 91.06 108 GLY A O 1
ATOM 840 N N . LEU A 1 109 ? -11.964 4.574 -26.191 1.00 92.38 109 LEU A N 1
ATOM 841 C CA . LEU A 1 109 ? -12.424 5.820 -25.585 1.00 92.38 109 LEU A CA 1
ATOM 842 C C . LEU A 1 109 ? -13.487 6.482 -26.467 1.00 92.38 109 LEU A C 1
ATOM 844 O O . LEU A 1 109 ? -13.740 6.062 -27.593 1.00 92.38 109 LEU A O 1
ATOM 848 N N . LYS A 1 110 ? -14.069 7.581 -25.975 1.00 93.12 110 LYS A N 1
ATOM 849 C CA . LYS A 1 110 ? -15.044 8.382 -26.731 1.00 93.12 110 LYS A CA 1
ATOM 850 C C . LYS A 1 110 ? -14.505 8.869 -28.084 1.00 93.12 110 LYS A C 1
ATOM 852 O O . LYS A 1 110 ? -15.276 9.012 -29.027 1.00 93.12 110 LYS A O 1
ATOM 857 N N . ARG A 1 111 ? -13.203 9.159 -28.174 1.00 91.06 111 ARG A N 1
ATOM 858 C CA . ARG A 1 111 ? -12.530 9.635 -29.391 1.00 91.06 111 ARG A CA 1
ATOM 859 C C . ARG A 1 111 ? -11.189 8.927 -29.582 1.00 91.06 111 ARG A C 1
ATOM 861 O O . ARG A 1 111 ? -10.563 8.509 -28.609 1.00 91.06 111 ARG A O 1
ATOM 868 N N . ALA A 1 112 ? -10.750 8.836 -30.835 1.00 92.25 112 ALA A N 1
ATOM 869 C CA . ALA A 1 112 ? -9.425 8.337 -31.184 1.00 92.25 112 ALA A CA 1
ATOM 870 C C . ALA A 1 112 ? -8.329 9.314 -30.723 1.00 92.25 112 ALA A C 1
ATOM 872 O O . ALA A 1 112 ? -8.504 10.533 -30.793 1.00 92.25 112 ALA A O 1
ATOM 873 N N . LEU A 1 113 ? -7.195 8.781 -30.265 1.00 92.38 113 LEU A N 1
ATOM 874 C CA . LEU A 1 113 ? -6.057 9.591 -29.826 1.00 92.38 113 LEU A CA 1
ATOM 875 C C . LEU A 1 113 ? -5.123 9.937 -31.001 1.00 92.38 113 LEU A C 1
ATOM 877 O O . LEU A 1 113 ? -5.054 9.191 -31.983 1.00 92.38 113 LEU A O 1
ATOM 881 N N . PRO A 1 114 ? -4.343 11.033 -30.911 1.00 91.62 114 PRO A N 1
ATOM 882 C CA . PRO A 1 114 ? -3.396 11.412 -31.955 1.00 91.62 114 PRO A CA 1
ATOM 883 C C . PRO A 1 114 ? -2.328 10.335 -32.218 1.00 91.62 114 PRO A C 1
ATOM 885 O O . PRO A 1 114 ? -1.519 9.998 -31.353 1.00 91.62 114 PRO A O 1
ATOM 888 N N . ILE A 1 115 ? -2.261 9.842 -33.457 1.00 90.31 115 ILE A N 1
ATOM 889 C CA . ILE A 1 115 ? -1.345 8.764 -33.895 1.00 90.31 115 ILE A CA 1
ATOM 890 C C . ILE A 1 115 ? 0.133 9.179 -33.759 1.00 90.31 115 ILE A C 1
ATOM 892 O O . ILE A 1 115 ? 1.004 8.371 -33.438 1.00 90.31 115 ILE A O 1
ATOM 896 N N . LYS A 1 116 ? 0.439 10.469 -33.966 1.00 87.69 116 LYS A N 1
ATOM 897 C CA . LYS A 1 116 ? 1.818 10.989 -33.932 1.00 87.69 116 LYS A CA 1
ATOM 898 C C . LYS A 1 116 ? 2.494 10.793 -32.573 1.00 87.69 116 LYS A C 1
ATOM 900 O O . LYS A 1 116 ? 3.679 10.473 -32.542 1.00 87.69 116 LYS A O 1
ATOM 905 N N . THR A 1 117 ? 1.753 10.995 -31.486 1.00 85.81 117 THR A N 1
ATOM 906 C CA . THR A 1 117 ? 2.266 10.906 -30.112 1.00 85.81 117 THR A CA 1
ATOM 907 C C . THR A 1 117 ? 2.109 9.508 -29.525 1.00 85.81 117 THR A C 1
ATOM 909 O O . THR A 1 117 ? 2.908 9.113 -28.684 1.00 85.81 117 THR A O 1
ATOM 912 N N . THR A 1 118 ? 1.115 8.743 -29.982 1.00 85.19 118 THR A N 1
ATOM 913 C CA . THR A 1 118 ? 0.753 7.456 -29.374 1.00 85.19 118 THR A CA 1
ATOM 914 C C . THR A 1 118 ? 1.366 6.232 -30.058 1.00 85.19 118 THR A C 1
ATOM 916 O O . THR A 1 118 ? 1.642 5.245 -29.385 1.00 85.19 118 THR A O 1
ATOM 919 N N . THR A 1 119 ? 1.611 6.265 -31.372 1.00 84.50 119 THR A N 1
ATOM 920 C CA . THR A 1 119 ? 2.017 5.066 -32.135 1.00 84.50 119 THR A CA 1
ATOM 921 C C . THR A 1 119 ? 3.533 4.906 -32.278 1.00 84.50 119 THR A C 1
ATOM 923 O O . THR A 1 119 ? 4.013 3.795 -32.479 1.00 84.50 119 THR A O 1
ATOM 926 N N . LYS A 1 120 ? 4.309 5.997 -32.193 1.00 83.12 120 LYS A N 1
ATOM 927 C CA . LYS A 1 120 ? 5.775 5.970 -32.385 1.00 83.12 120 LYS A CA 1
ATOM 928 C C . LYS A 1 120 ? 6.564 5.561 -31.135 1.00 83.12 120 LYS A C 1
ATOM 930 O O . LYS A 1 120 ? 7.787 5.461 -31.196 1.00 83.12 120 LYS A O 1
ATOM 935 N N . THR A 1 121 ? 5.896 5.361 -30.004 1.00 84.19 121 THR A N 1
ATOM 936 C CA . THR A 1 121 ? 6.543 5.008 -28.738 1.00 84.19 121 THR A CA 1
ATOM 937 C C . THR A 1 121 ? 6.781 3.498 -28.655 1.00 84.19 121 THR A C 1
ATOM 939 O O . THR A 1 121 ? 5.966 2.697 -29.108 1.00 84.19 121 THR A O 1
ATOM 942 N N . GLY A 1 122 ? 7.911 3.085 -28.069 1.00 83.56 122 GLY A N 1
ATOM 943 C CA . GLY A 1 122 ? 8.225 1.659 -27.884 1.00 83.56 122 GLY A CA 1
ATOM 944 C C . GLY A 1 122 ? 7.279 0.950 -26.905 1.00 83.56 122 GLY A C 1
ATOM 945 O O . GLY A 1 122 ? 7.066 -0.256 -27.001 1.00 83.56 122 GLY A O 1
ATOM 946 N N . THR A 1 123 ? 6.675 1.708 -25.990 1.00 88.62 123 THR A N 1
ATOM 947 C CA . THR A 1 123 ? 5.689 1.237 -25.012 1.00 88.62 123 THR A CA 1
ATOM 948 C C . THR A 1 123 ? 4.421 2.086 -25.129 1.00 88.62 123 THR A C 1
ATOM 950 O O . THR A 1 123 ? 4.346 3.151 -24.509 1.00 88.62 123 THR A O 1
ATOM 953 N N . PRO A 1 124 ? 3.435 1.660 -25.938 1.00 90.94 124 PRO A N 1
ATOM 954 C CA . PRO A 1 124 ? 2.202 2.406 -26.160 1.00 90.94 124 PRO A CA 1
ATOM 955 C C . PRO A 1 124 ? 1.247 2.217 -24.973 1.00 90.94 124 PRO A C 1
ATOM 957 O O . PRO A 1 124 ? 0.273 1.472 -25.051 1.00 90.94 124 PRO A O 1
ATOM 960 N N . THR A 1 125 ? 1.545 2.879 -23.855 1.00 93.62 125 THR A N 1
ATOM 961 C CA . THR A 1 125 ? 0.696 2.907 -22.658 1.00 93.62 125 THR A CA 1
ATOM 962 C C . THR A 1 125 ? 0.395 4.343 -22.247 1.00 93.62 125 THR A C 1
ATOM 964 O O . THR A 1 125 ? 1.274 5.208 -22.263 1.00 93.62 125 THR A O 1
ATOM 967 N N . PHE A 1 126 ? -0.851 4.613 -21.861 1.00 93.12 126 PHE A N 1
ATOM 968 C CA . PHE A 1 126 ? -1.274 5.954 -21.451 1.00 93.12 126 PHE A CA 1
ATOM 969 C C . PHE A 1 126 ? -2.191 5.916 -20.226 1.00 93.12 126 PHE A C 1
ATOM 971 O O . PHE A 1 126 ? -2.718 4.870 -19.851 1.00 93.12 126 PHE A O 1
ATOM 978 N N . ARG A 1 127 ? -2.366 7.073 -19.592 1.00 93.19 127 ARG A N 1
ATOM 979 C CA . ARG A 1 127 ? -3.268 7.316 -18.460 1.00 93.19 127 ARG A CA 1
ATOM 980 C C . ARG A 1 127 ? -4.094 8.571 -18.727 1.00 93.19 127 ARG A C 1
ATOM 982 O O . ARG A 1 127 ? -3.613 9.502 -19.367 1.00 93.19 127 ARG A O 1
ATOM 989 N N . ILE A 1 128 ? -5.329 8.600 -18.237 1.00 93.38 128 ILE A N 1
ATOM 990 C CA . ILE A 1 128 ? -6.269 9.717 -18.438 1.00 93.38 128 ILE A CA 1
ATOM 991 C C . ILE A 1 128 ? -6.114 10.708 -17.286 1.00 93.38 128 ILE A C 1
ATOM 993 O O . ILE A 1 128 ? -6.364 10.332 -16.149 1.00 93.38 128 ILE A O 1
ATOM 997 N N . ARG A 1 129 ? -5.727 11.962 -17.530 1.00 89.31 129 ARG A N 1
ATOM 998 C CA . ARG A 1 129 ? -5.440 12.929 -16.458 1.00 89.31 129 ARG A CA 1
ATOM 999 C C . ARG A 1 129 ? -6.705 13.645 -15.971 1.00 89.31 129 ARG A C 1
ATOM 1001 O O . ARG A 1 129 ? -7.131 13.399 -14.839 1.00 89.31 129 ARG A O 1
ATOM 1008 N N . GLY A 1 130 ? -7.274 14.516 -16.804 1.00 82.38 130 GLY A N 1
ATOM 1009 C CA . GLY A 1 130 ? -8.407 15.395 -16.486 1.00 82.38 130 GLY A CA 1
ATOM 1010 C C . GLY A 1 130 ? -9.785 14.893 -16.927 1.00 82.38 130 GLY A C 1
ATOM 1011 O O . GLY A 1 130 ? -10.783 15.535 -16.618 1.00 82.38 130 GLY A O 1
ATOM 1012 N N . GLY A 1 131 ? -9.861 13.756 -17.625 1.00 87.38 131 GLY A N 1
ATOM 1013 C CA . GLY A 1 131 ? -11.122 13.127 -18.031 1.00 87.38 131 GLY A CA 1
ATOM 1014 C C . GLY A 1 131 ? -11.098 12.582 -19.459 1.00 87.38 131 GLY A C 1
ATOM 1015 O O . GLY A 1 131 ? -10.217 12.905 -20.254 1.00 87.38 131 GLY A O 1
ATOM 1016 N N . ILE A 1 132 ? -12.079 11.733 -19.782 1.00 90.94 132 ILE A N 1
ATOM 1017 C CA . ILE A 1 132 ? -12.227 11.127 -21.121 1.00 90.94 132 ILE A CA 1
ATOM 1018 C C . ILE A 1 132 ? -12.648 12.179 -22.164 1.00 90.94 132 ILE A C 1
ATOM 1020 O O . ILE A 1 132 ? -12.313 12.046 -23.340 1.00 90.94 132 ILE A O 1
ATOM 1024 N N . ASP A 1 133 ? -13.379 13.214 -21.741 1.00 92.69 133 ASP A N 1
ATOM 1025 C CA . ASP A 1 133 ? -13.827 14.325 -22.581 1.00 92.69 133 ASP A CA 1
ATOM 1026 C C . ASP A 1 133 ? -13.767 15.624 -21.772 1.00 92.69 133 ASP A C 1
ATOM 1028 O O . ASP A 1 133 ? -14.525 15.797 -20.817 1.00 92.69 133 ASP A O 1
ATOM 1032 N N . THR A 1 134 ? -12.830 16.507 -22.110 1.00 94.12 134 THR A N 1
ATOM 1033 C CA . THR A 1 134 ? -12.709 17.825 -21.478 1.00 94.12 134 THR A CA 1
ATOM 1034 C C . THR A 1 134 ? -13.645 18.846 -22.139 1.00 94.12 134 THR A C 1
ATOM 1036 O O . THR A 1 134 ? -14.153 18.599 -23.238 1.00 94.12 134 THR A O 1
ATOM 1039 N N . PRO A 1 135 ? -13.858 20.035 -21.537 1.00 93.94 135 PRO A N 1
ATOM 1040 C CA . PRO A 1 135 ? -14.630 21.111 -22.169 1.00 93.94 135 PRO A CA 1
ATOM 1041 C C . PRO A 1 135 ? -14.104 21.524 -23.552 1.00 93.94 135 PRO A C 1
ATOM 1043 O O . PRO A 1 135 ? -14.864 22.009 -24.379 1.00 93.94 135 PRO A O 1
ATOM 1046 N N . GLN A 1 136 ? -12.818 21.291 -23.834 1.00 92.50 136 GLN A N 1
ATOM 1047 C CA . GLN A 1 136 ? -12.190 21.527 -25.140 1.00 92.50 136 GLN A CA 1
ATOM 1048 C C . GLN A 1 136 ? -12.437 20.389 -26.144 1.00 92.50 136 GLN A C 1
ATOM 1050 O O . GLN A 1 136 ? -11.754 20.304 -27.164 1.00 92.50 136 GLN A O 1
ATOM 1055 N N . HIS A 1 137 ? -13.361 19.473 -25.847 1.00 90.25 137 HIS A N 1
ATOM 1056 C CA . HIS A 1 137 ? -13.690 18.328 -26.690 1.00 90.25 137 HIS A CA 1
ATOM 1057 C C . HIS A 1 137 ? -12.462 17.487 -27.073 1.00 90.25 137 HIS A C 1
ATOM 1059 O O . HIS A 1 137 ? -12.361 16.949 -28.178 1.00 90.25 137 HIS A O 1
ATOM 1065 N N . THR A 1 138 ? -11.529 17.337 -26.138 1.00 90.81 138 THR A N 1
ATOM 1066 C CA . THR A 1 138 ? -10.313 16.538 -26.305 1.00 90.81 138 THR A CA 1
ATOM 1067 C C . THR A 1 138 ? -10.172 15.595 -25.110 1.00 90.81 138 THR A C 1
ATOM 1069 O O . THR A 1 138 ? -10.671 15.881 -24.025 1.00 90.81 138 THR A O 1
ATOM 1072 N N . ALA A 1 139 ? -9.540 14.439 -25.305 1.00 91.56 139 ALA A N 1
ATOM 1073 C CA . ALA A 1 139 ? -9.172 13.573 -24.190 1.00 91.56 139 ALA A CA 1
ATOM 1074 C C . ALA A 1 139 ? -7.872 14.101 -23.569 1.00 91.56 139 ALA A C 1
ATOM 1076 O O . ALA A 1 139 ? -6.886 14.272 -24.284 1.00 91.56 139 ALA A O 1
ATOM 1077 N N . ASP A 1 140 ? -7.857 14.349 -22.261 1.00 92.69 140 ASP A N 1
ATOM 1078 C CA . ASP A 1 140 ? -6.638 14.746 -21.551 1.00 92.69 140 ASP A CA 1
ATOM 1079 C C . ASP A 1 140 ? -5.886 13.489 -21.098 1.00 92.69 140 ASP A C 1
ATOM 1081 O O . ASP A 1 140 ? -6.335 12.761 -20.204 1.00 92.69 140 ASP A O 1
ATOM 1085 N N . PHE A 1 141 ? -4.762 13.202 -21.754 1.00 92.44 141 PHE A N 1
ATOM 1086 C CA . PHE A 1 141 ? -3.985 11.985 -21.548 1.00 92.44 141 PHE A CA 1
ATOM 1087 C C . PHE A 1 141 ? -2.494 12.267 -21.387 1.00 92.44 141 PHE A C 1
ATOM 1089 O O . PHE A 1 141 ? -1.948 13.239 -21.901 1.00 92.44 141 PHE A O 1
ATOM 1096 N N . GLU A 1 142 ? -1.822 11.349 -20.705 1.00 91.94 142 GLU A N 1
ATOM 1097 C CA . GLU A 1 142 ? -0.384 11.371 -20.472 1.00 91.94 142 GLU A CA 1
ATOM 1098 C C . GLU A 1 142 ? 0.197 9.976 -20.724 1.00 91.94 142 GLU A C 1
ATOM 1100 O O . GLU A 1 142 ? -0.505 8.969 -20.597 1.00 91.94 142 GLU A O 1
ATOM 1105 N N . SER A 1 143 ? 1.487 9.894 -21.050 1.00 92.00 143 SER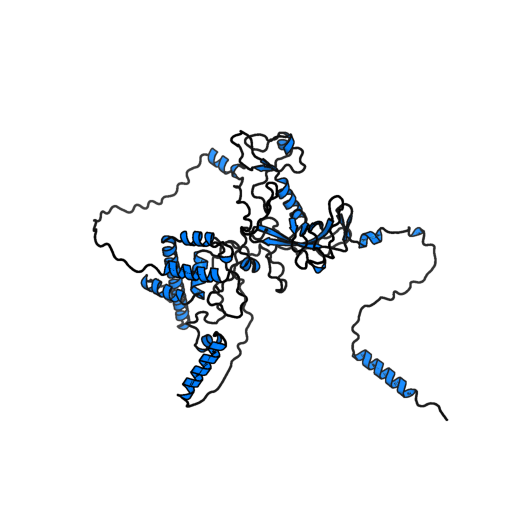 A N 1
ATOM 1106 C CA . SER A 1 143 ? 2.198 8.613 -21.079 1.00 92.00 143 SER A CA 1
ATOM 1107 C C . SER A 1 143 ? 2.133 7.941 -19.704 1.00 92.00 143 SER A C 1
ATOM 1109 O O . SER A 1 143 ? 2.293 8.596 -18.677 1.00 92.00 143 SER A O 1
ATOM 1111 N N . ALA A 1 144 ? 1.900 6.629 -19.678 1.00 94.06 144 ALA A N 1
ATOM 1112 C CA . ALA A 1 144 ? 2.005 5.809 -18.468 1.00 94.06 144 ALA A CA 1
ATOM 1113 C C . ALA A 1 144 ? 3.258 4.914 -18.487 1.00 94.06 144 ALA A C 1
ATOM 1115 O O . ALA A 1 144 ? 3.426 4.059 -17.614 1.00 94.06 144 ALA A O 1
ATOM 1116 N N . ALA A 1 145 ? 4.129 5.097 -19.486 1.00 92.94 145 ALA A N 1
ATOM 1117 C CA . ALA A 1 145 ? 5.320 4.283 -19.690 1.00 92.94 145 ALA A CA 1
ATOM 1118 C C . ALA A 1 145 ? 6.252 4.299 -18.473 1.00 92.94 145 ALA A C 1
ATOM 1120 O O . ALA A 1 145 ? 6.815 3.262 -18.142 1.00 92.94 145 ALA A O 1
ATOM 1121 N N . ASP A 1 146 ? 6.357 5.429 -17.774 1.00 92.38 146 ASP A N 1
ATOM 1122 C CA . ASP A 1 146 ? 7.256 5.610 -16.632 1.00 92.38 146 ASP A CA 1
ATOM 1123 C C . ASP A 1 146 ? 7.016 4.536 -15.561 1.00 92.38 146 ASP A C 1
ATOM 1125 O O . ASP A 1 146 ? 7.917 3.774 -15.213 1.00 92.38 146 ASP A O 1
ATOM 1129 N N . HIS A 1 147 ? 5.766 4.405 -15.102 1.00 94.00 147 HIS A N 1
ATOM 1130 C CA . HIS A 1 147 ? 5.390 3.440 -14.064 1.00 94.00 147 HIS A CA 1
ATOM 1131 C C . HIS A 1 147 ? 5.322 2.008 -14.590 1.00 94.00 147 HIS A C 1
ATOM 1133 O O . HIS A 1 147 ? 5.764 1.089 -13.905 1.00 94.00 147 HIS A O 1
ATOM 1139 N N . VAL A 1 148 ? 4.816 1.802 -15.812 1.00 95.50 148 VAL A N 1
ATOM 1140 C CA . VAL A 1 148 ? 4.699 0.457 -16.403 1.00 95.50 148 VAL A CA 1
ATOM 1141 C C . VAL A 1 148 ? 6.075 -0.166 -16.634 1.00 95.50 148 VAL A C 1
ATOM 1143 O O . VAL A 1 148 ? 6.288 -1.335 -16.321 1.00 95.50 148 VAL A O 1
ATOM 1146 N N . ILE A 1 149 ? 7.026 0.603 -17.166 1.00 94.75 149 ILE A N 1
ATOM 1147 C CA . ILE A 1 149 ? 8.394 0.129 -17.385 1.00 94.75 149 ILE A CA 1
ATOM 1148 C C . ILE A 1 149 ? 9.097 -0.082 -16.044 1.00 94.75 149 ILE A C 1
ATOM 1150 O O . ILE A 1 149 ? 9.798 -1.077 -15.894 1.00 94.75 149 ILE A O 1
ATOM 1154 N N . ASN A 1 150 ? 8.915 0.807 -15.063 1.00 94.94 150 ASN A N 1
ATOM 1155 C CA . ASN A 1 150 ? 9.522 0.631 -13.742 1.00 94.94 150 ASN A CA 1
ATOM 1156 C C . ASN A 1 150 ? 9.002 -0.626 -13.029 1.00 94.94 150 ASN A C 1
ATOM 1158 O O . ASN A 1 150 ? 9.799 -1.350 -12.439 1.00 94.94 150 ASN A O 1
ATOM 1162 N N . LEU A 1 151 ? 7.706 -0.940 -13.145 1.00 94.94 151 LEU A N 1
ATOM 1163 C CA . LEU A 1 151 ? 7.148 -2.194 -12.633 1.00 94.94 151 LEU A CA 1
ATOM 1164 C C . LEU A 1 151 ? 7.798 -3.411 -13.304 1.00 94.94 151 LEU A C 1
ATOM 1166 O O . LEU A 1 151 ? 8.232 -4.324 -12.608 1.00 94.94 151 LEU A O 1
ATOM 1170 N N . LYS A 1 152 ? 7.925 -3.403 -14.638 1.00 95.06 152 LYS A N 1
ATOM 1171 C CA . LYS A 1 152 ? 8.586 -4.489 -15.381 1.00 95.06 152 LYS A CA 1
ATOM 1172 C C . LYS A 1 152 ? 10.043 -4.662 -14.956 1.00 95.06 152 LYS A C 1
ATOM 1174 O O . LYS A 1 152 ? 10.446 -5.767 -14.623 1.00 95.06 152 LYS A O 1
ATOM 1179 N N . LYS A 1 153 ? 10.801 -3.565 -14.863 1.00 94.56 153 LYS A N 1
ATOM 1180 C CA . LYS A 1 153 ? 12.188 -3.592 -14.377 1.00 94.56 153 LYS A CA 1
ATOM 1181 C C . LYS A 1 153 ? 12.283 -4.134 -12.950 1.00 94.56 153 LYS A C 1
ATOM 1183 O O . LYS A 1 153 ? 13.216 -4.859 -12.640 1.00 94.56 153 LYS A O 1
ATOM 1188 N N . PHE A 1 154 ? 11.338 -3.794 -12.071 1.00 94.31 154 PHE A N 1
ATOM 1189 C CA . PHE A 1 154 ? 11.310 -4.326 -10.706 1.00 94.31 154 PHE A CA 1
ATOM 1190 C C . PHE A 1 154 ? 11.037 -5.833 -10.676 1.00 94.31 154 PHE A C 1
ATOM 1192 O O . PHE A 1 154 ? 11.698 -6.556 -9.936 1.00 94.31 154 PH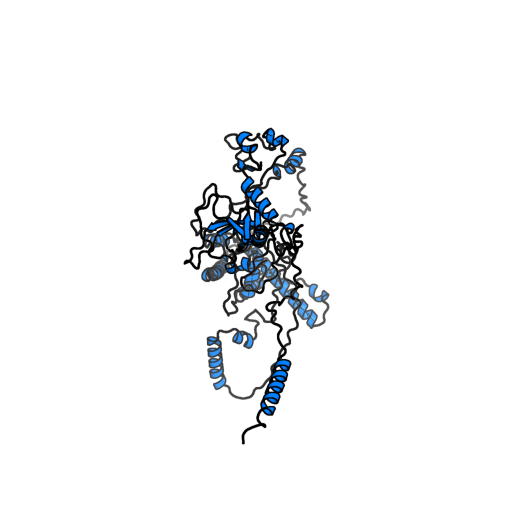E A O 1
ATOM 1199 N N . GLN A 1 155 ? 10.099 -6.302 -11.500 1.00 93.75 155 GLN A N 1
ATOM 1200 C CA . GLN A 1 155 ? 9.795 -7.726 -11.648 1.00 93.75 155 GLN A CA 1
ATOM 1201 C C . GLN A 1 155 ? 10.984 -8.501 -12.235 1.00 93.75 155 GLN A C 1
ATOM 1203 O O . GLN A 1 155 ? 11.257 -9.608 -11.787 1.00 93.75 155 GLN A O 1
ATOM 1208 N N . GLU A 1 156 ? 11.742 -7.902 -13.157 1.00 92.38 156 GLU A N 1
ATOM 1209 C CA . GLU A 1 156 ? 12.987 -8.471 -13.697 1.00 92.38 156 GLU A CA 1
ATOM 1210 C C . GLU A 1 156 ? 14.111 -8.578 -12.653 1.00 92.38 156 GLU A C 1
ATOM 1212 O O . GLU A 1 156 ? 14.922 -9.495 -12.732 1.00 92.38 156 GLU A O 1
ATOM 1217 N N . LEU A 1 157 ? 14.163 -7.686 -11.651 1.00 91.00 157 LEU A N 1
ATOM 1218 C CA . LEU A 1 157 ? 15.107 -7.825 -10.530 1.00 91.00 157 LEU A CA 1
ATOM 1219 C C . LEU A 1 157 ? 14.770 -9.000 -9.604 1.00 91.00 157 LEU A C 1
ATOM 1221 O O . LEU A 1 157 ? 15.589 -9.361 -8.753 1.00 91.00 157 LEU A O 1
ATOM 1225 N N . ASP A 1 158 ? 13.568 -9.560 -9.746 1.00 90.94 158 ASP A N 1
ATOM 1226 C CA . ASP A 1 158 ? 13.136 -10.763 -9.048 1.00 90.94 158 ASP A CA 1
ATOM 1227 C C . ASP A 1 158 ? 13.164 -10.595 -7.514 1.00 90.94 158 ASP A C 1
ATOM 1229 O O . ASP A 1 158 ? 13.488 -11.506 -6.754 1.00 90.94 158 ASP A O 1
ATOM 1233 N N . LEU A 1 159 ? 12.895 -9.374 -7.036 1.00 89.44 159 LEU A N 1
ATOM 1234 C CA . LEU A 1 159 ? 13.011 -9.019 -5.625 1.00 89.44 159 LEU A CA 1
ATOM 1235 C C . LEU A 1 159 ? 11.759 -9.385 -4.835 1.00 89.44 159 LEU A C 1
ATOM 1237 O O . LEU A 1 159 ? 10.631 -9.005 -5.168 1.00 89.44 159 LEU A O 1
ATOM 1241 N N . ARG A 1 160 ? 11.996 -10.013 -3.682 1.00 90.50 160 ARG A N 1
ATOM 1242 C CA . ARG A 1 160 ? 10.974 -10.143 -2.648 1.00 90.50 160 ARG A CA 1
ATOM 1243 C C . ARG A 1 160 ? 10.797 -8.836 -1.886 1.00 90.50 160 ARG A C 1
ATOM 1245 O O . ARG A 1 160 ? 11.767 -8.121 -1.610 1.00 90.50 160 ARG A O 1
ATOM 1252 N N . ILE A 1 161 ? 9.559 -8.590 -1.485 1.00 92.31 161 ILE A N 1
ATOM 1253 C CA . ILE A 1 161 ? 9.221 -7.516 -0.557 1.00 92.31 161 ILE A CA 1
ATOM 1254 C C . ILE A 1 161 ? 9.159 -8.106 0.841 1.00 92.31 161 ILE A C 1
ATOM 1256 O O . ILE A 1 161 ? 8.671 -9.218 1.031 1.00 92.31 161 ILE A O 1
ATOM 1260 N N . THR A 1 162 ? 9.711 -7.389 1.809 1.00 91.44 162 THR A N 1
ATOM 1261 C CA . THR A 1 162 ? 9.850 -7.866 3.182 1.00 91.44 162 THR A CA 1
ATOM 1262 C C . THR A 1 162 ? 9.413 -6.795 4.158 1.00 91.44 162 THR A C 1
ATOM 1264 O O . THR A 1 162 ? 9.604 -5.603 3.905 1.00 91.44 162 THR A O 1
ATOM 1267 N N . LEU A 1 163 ? 8.867 -7.219 5.293 1.00 90.06 163 LEU A N 1
ATOM 1268 C CA . LEU A 1 163 ? 8.495 -6.292 6.352 1.00 90.06 163 LEU A CA 1
ATOM 1269 C C . LEU A 1 163 ? 9.735 -5.622 6.962 1.00 90.06 163 LEU A C 1
ATOM 1271 O O . LEU A 1 163 ? 10.785 -6.258 7.089 1.00 90.06 163 LEU A O 1
ATOM 1275 N N . PRO A 1 164 ? 9.640 -4.336 7.331 1.00 84.56 164 PRO A N 1
ATOM 1276 C CA . PRO A 1 164 ? 10.763 -3.627 7.912 1.00 84.56 164 PRO A CA 1
ATOM 1277 C C . PRO A 1 164 ? 11.035 -4.052 9.353 1.00 84.56 164 PRO A C 1
ATOM 1279 O O . PRO A 1 164 ? 10.205 -3.849 10.238 1.00 84.56 164 PRO A O 1
ATOM 1282 N N . ASP A 1 165 ? 12.239 -4.572 9.578 1.00 77.88 165 ASP A N 1
ATOM 1283 C CA . ASP A 1 165 ? 12.743 -4.904 10.910 1.00 77.88 165 ASP A CA 1
ATOM 1284 C C . ASP A 1 165 ? 13.556 -3.748 11.521 1.00 77.88 165 ASP A C 1
ATOM 1286 O O . ASP A 1 165 ? 14.057 -2.862 10.811 1.00 77.88 165 ASP A O 1
ATOM 1290 N N . GLU A 1 166 ? 13.681 -3.751 12.847 1.00 67.75 166 GLU A N 1
ATOM 1291 C CA . GLU A 1 166 ? 14.552 -2.824 13.568 1.00 67.75 166 GLU A CA 1
ATOM 1292 C C . GLU A 1 166 ? 16.024 -3.201 13.377 1.00 67.75 166 GLU A C 1
ATOM 1294 O O . GLU A 1 166 ? 16.418 -4.368 13.390 1.00 67.75 166 GLU A O 1
ATOM 1299 N N . LYS A 1 167 ? 16.876 -2.188 13.197 1.00 56.44 167 LYS A N 1
ATOM 1300 C CA . LYS A 1 167 ? 18.316 -2.398 13.033 1.00 56.44 167 LYS A CA 1
ATOM 1301 C C . LYS A 1 167 ? 18.905 -2.905 14.352 1.00 56.44 167 LYS A C 1
ATOM 1303 O O . LYS A 1 167 ? 18.924 -2.158 15.319 1.00 56.44 167 LYS A O 1
ATOM 1308 N N . GLY A 1 168 ? 19.436 -4.127 14.367 1.00 49.53 168 GLY A N 1
ATOM 1309 C CA . GLY A 1 168 ? 20.220 -4.654 15.493 1.00 49.53 168 GLY A CA 1
ATOM 1310 C C . GLY A 1 168 ? 19.582 -5.818 16.250 1.00 49.53 168 GLY A C 1
ATOM 1311 O O . GLY A 1 168 ? 20.295 -6.504 16.978 1.00 49.53 168 GLY A O 1
ATOM 1312 N N . ARG A 1 169 ? 18.294 -6.123 16.035 1.00 52.28 169 ARG A N 1
ATOM 1313 C CA . ARG A 1 169 ? 17.746 -7.423 16.451 1.00 52.28 169 ARG A CA 1
ATOM 1314 C C . ARG A 1 169 ? 18.233 -8.496 15.474 1.00 52.28 169 ARG A C 1
ATOM 1316 O O . ARG A 1 169 ? 18.368 -8.230 14.280 1.00 52.28 169 ARG A O 1
ATOM 1323 N N . VAL A 1 170 ? 18.570 -9.679 16.003 1.00 44.88 170 VAL A N 1
ATOM 1324 C CA . VAL A 1 170 ? 18.984 -10.871 15.237 1.00 44.88 170 VAL A CA 1
ATOM 1325 C C . VAL A 1 170 ? 18.133 -10.955 13.980 1.00 44.88 170 VAL A C 1
ATOM 1327 O O . VAL A 1 170 ? 16.914 -10.939 14.121 1.00 44.88 170 VAL A O 1
ATOM 1330 N N . LYS A 1 171 ? 18.774 -10.985 12.796 1.00 52.09 171 LYS A N 1
ATOM 1331 C CA . LYS A 1 171 ? 18.132 -11.018 11.471 1.00 52.09 171 LYS A CA 1
ATOM 1332 C C . LYS A 1 171 ? 16.976 -12.016 11.499 1.00 52.09 171 LYS A C 1
ATOM 1334 O O . LYS A 1 171 ? 17.192 -13.201 11.256 1.00 52.09 171 LYS A O 1
ATOM 1339 N N . ARG A 1 172 ? 15.760 -11.563 11.804 1.00 50.59 172 ARG A N 1
ATOM 1340 C CA . ARG A 1 172 ? 14.585 -12.390 11.581 1.00 50.59 172 ARG A CA 1
ATOM 1341 C C . ARG A 1 172 ? 14.555 -12.573 10.079 1.00 50.59 172 ARG A C 1
ATOM 1343 O O . ARG A 1 172 ? 14.674 -11.589 9.346 1.00 50.59 172 ARG A O 1
ATOM 1350 N N . ASP A 1 173 ? 14.515 -13.825 9.634 1.00 58.38 173 ASP A N 1
ATOM 1351 C CA . ASP A 1 173 ? 14.366 -14.184 8.228 1.00 58.38 173 ASP A CA 1
ATOM 1352 C C . ASP A 1 173 ? 13.376 -13.219 7.594 1.00 58.38 173 ASP A C 1
ATOM 1354 O O . ASP A 1 173 ? 12.218 -13.222 7.999 1.00 58.38 173 ASP A O 1
ATOM 1358 N N . ASN A 1 174 ? 13.850 -12.334 6.700 1.00 73.25 174 ASN A N 1
ATOM 1359 C CA . ASN A 1 174 ? 13.082 -11.155 6.292 1.00 73.25 174 ASN A CA 1
ATOM 1360 C C . ASN A 1 174 ? 11.626 -11.560 5.999 1.00 73.25 174 ASN A C 1
ATOM 1362 O O . ASN A 1 174 ? 11.381 -12.306 5.045 1.00 73.25 174 ASN A O 1
ATOM 1366 N N . LEU A 1 175 ? 10.698 -11.167 6.875 1.00 85.62 175 LEU A N 1
ATOM 1367 C CA . LEU A 1 175 ? 9.379 -11.794 6.929 1.00 85.62 175 LEU A CA 1
ATOM 1368 C C . LEU A 1 175 ? 8.565 -11.395 5.703 1.00 85.62 175 LEU A C 1
ATOM 1370 O O . LEU A 1 175 ? 8.609 -10.241 5.262 1.00 85.62 175 LEU A O 1
ATOM 1374 N N . SER A 1 176 ? 7.832 -12.363 5.156 1.00 90.19 176 SER A N 1
ATOM 1375 C CA . SER A 1 176 ? 6.945 -12.112 4.027 1.00 90.19 176 SER A CA 1
ATOM 1376 C C . SER A 1 176 ? 5.739 -11.286 4.480 1.00 90.19 176 SER A C 1
ATOM 1378 O O . SER A 1 176 ? 5.119 -11.639 5.485 1.00 90.19 176 SER A O 1
ATOM 1380 N N . PRO A 1 177 ? 5.352 -10.236 3.735 1.00 91.62 177 PRO A N 1
ATOM 1381 C CA . PRO A 1 177 ? 4.094 -9.528 3.942 1.00 91.62 177 PRO A CA 1
ATOM 1382 C C . PRO A 1 177 ? 2.861 -10.426 3.895 1.00 91.62 177 PRO A C 1
ATOM 1384 O O . PRO A 1 177 ? 1.862 -10.078 4.503 1.00 91.62 177 PRO A O 1
ATOM 1387 N N . PHE A 1 178 ? 2.940 -11.550 3.176 1.00 92.50 178 PHE A N 1
ATOM 1388 C CA . PHE A 1 178 ? 1.832 -12.473 2.923 1.00 92.50 178 PHE A CA 1
ATOM 1389 C C . PHE A 1 178 ? 1.760 -13.623 3.939 1.00 92.50 178 PHE A C 1
ATOM 1391 O O . PHE A 1 178 ? 1.098 -14.630 3.692 1.00 92.50 178 PHE A O 1
ATOM 1398 N N . ALA A 1 179 ? 2.495 -13.533 5.051 1.00 89.62 179 ALA A N 1
ATOM 1399 C CA . ALA A 1 179 ? 2.372 -14.512 6.122 1.00 89.62 179 ALA A CA 1
ATOM 1400 C C . ALA A 1 179 ? 0.949 -14.445 6.717 1.00 89.62 179 ALA A C 1
ATOM 1402 O O . ALA A 1 179 ? 0.468 -13.338 6.969 1.00 89.62 179 ALA A O 1
ATOM 1403 N N . PRO A 1 180 ? 0.285 -15.586 6.982 1.00 87.81 180 PRO A N 1
ATOM 1404 C CA . PRO A 1 180 ? -1.112 -15.613 7.435 1.00 87.81 180 PRO A CA 1
ATOM 1405 C C . PRO A 1 180 ? -1.325 -14.874 8.764 1.00 87.81 180 PRO A C 1
ATOM 1407 O O . PRO A 1 180 ? -2.374 -14.282 9.000 1.00 87.81 180 PRO A O 1
ATOM 1410 N N . ASP A 1 181 ? -0.299 -14.839 9.612 1.00 87.12 181 ASP A N 1
ATOM 1411 C CA . ASP A 1 181 ? -0.356 -14.158 10.905 1.00 87.12 181 ASP A CA 1
ATOM 1412 C C . ASP A 1 181 ? -0.204 -12.633 10.777 1.00 87.12 181 ASP A C 1
ATOM 1414 O O . ASP A 1 181 ? -0.511 -11.907 11.718 1.00 87.12 181 ASP A O 1
ATOM 1418 N N . LEU A 1 182 ? 0.270 -12.132 9.630 1.00 88.00 182 LEU A N 1
ATOM 1419 C CA . LEU A 1 182 ? 0.610 -10.723 9.408 1.00 88.00 182 LEU A CA 1
ATOM 1420 C C . LEU A 1 182 ? -0.316 -10.058 8.377 1.00 88.00 182 LEU A C 1
ATOM 1422 O O . LEU A 1 182 ? -0.648 -8.882 8.521 1.00 88.00 182 LEU A O 1
ATOM 1426 N N . ASP A 1 183 ? -0.764 -10.778 7.348 1.00 90.75 183 ASP A N 1
ATOM 1427 C CA . ASP A 1 183 ? -1.618 -10.227 6.290 1.00 90.75 183 ASP A CA 1
ATOM 1428 C C . ASP A 1 183 ? -3.104 -10.220 6.661 1.00 90.75 183 ASP A C 1
ATOM 1430 O O . ASP A 1 183 ? -3.948 -10.785 5.968 1.00 90.75 183 ASP A O 1
ATOM 1434 N N . ASN A 1 184 ? -3.434 -9.582 7.782 1.00 90.31 184 ASN A N 1
ATOM 1435 C CA . ASN A 1 184 ? -4.819 -9.425 8.205 1.00 90.31 184 ASN A CA 1
ATOM 1436 C C . ASN A 1 184 ? -5.258 -7.962 8.108 1.00 90.31 184 ASN A C 1
ATOM 1438 O O . ASN A 1 184 ? -4.493 -7.025 8.358 1.00 90.31 184 ASN A O 1
ATOM 1442 N N . THR A 1 185 ? -6.526 -7.757 7.756 1.00 88.94 185 THR A N 1
ATOM 1443 C CA . THR A 1 185 ? -7.177 -6.437 7.775 1.00 88.94 185 THR A CA 1
ATOM 1444 C C . THR A 1 185 ? -8.060 -6.249 8.999 1.00 88.94 185 THR A C 1
ATOM 1446 O O . THR A 1 185 ? -8.207 -5.130 9.481 1.00 88.94 185 THR A O 1
ATOM 1449 N N . THR A 1 186 ? -8.638 -7.333 9.514 1.00 79.44 186 THR A N 1
ATOM 1450 C CA . THR A 1 186 ? -9.457 -7.349 10.727 1.00 79.44 186 THR A CA 1
ATOM 1451 C C . THR A 1 186 ? -8.798 -8.238 11.770 1.00 79.44 186 THR A C 1
ATOM 1453 O O . THR A 1 186 ? -8.114 -9.208 11.449 1.00 79.44 186 THR A O 1
ATOM 1456 N N . VAL A 1 187 ? -8.964 -7.871 13.036 1.00 67.56 187 VAL A N 1
ATOM 1457 C CA . VAL A 1 187 ? -8.538 -8.685 14.174 1.00 67.56 187 VAL A CA 1
ATOM 1458 C C . VAL A 1 187 ? -9.827 -9.094 14.872 1.00 67.56 187 VAL A C 1
ATOM 1460 O O . VAL A 1 187 ? -10.375 -8.319 15.650 1.00 67.56 187 VAL A O 1
ATOM 1463 N N . ASP A 1 188 ? -10.348 -10.269 14.516 1.00 57.34 188 ASP A N 1
ATOM 1464 C CA . ASP A 1 188 ? -11.634 -10.778 15.027 1.00 57.34 188 ASP A CA 1
ATOM 1465 C C . ASP A 1 188 ? -11.564 -11.103 16.528 1.00 57.34 188 ASP A C 1
ATOM 1467 O O . ASP A 1 188 ? -12.560 -11.064 17.243 1.00 57.34 188 ASP A O 1
ATOM 1471 N N . THR A 1 189 ? -10.357 -11.369 17.026 1.00 55.75 189 THR A N 1
ATOM 1472 C CA . THR A 1 189 ? -10.057 -11.582 18.439 1.00 55.75 189 THR A CA 1
ATOM 1473 C C . THR A 1 189 ? -9.029 -10.549 18.856 1.00 55.75 189 THR A C 1
ATOM 1475 O O . THR A 1 189 ? -7.880 -10.633 18.418 1.00 55.75 189 THR A O 1
ATOM 1478 N N . VAL A 1 190 ? -9.413 -9.570 19.686 1.00 51.75 190 VAL A N 1
ATOM 1479 C CA . VAL A 1 190 ? -8.425 -8.729 20.381 1.00 51.75 190 VAL A CA 1
ATOM 1480 C C . VAL A 1 190 ? -7.416 -9.700 20.996 1.00 51.75 190 VAL A C 1
ATOM 1482 O O . VAL A 1 190 ? -7.875 -10.636 21.656 1.00 51.75 190 VAL A O 1
ATOM 1485 N N . PRO A 1 191 ? -6.099 -9.573 20.722 1.00 46.97 191 PRO A N 1
ATOM 1486 C CA . PRO A 1 191 ? -5.129 -10.426 21.387 1.00 46.97 191 PRO A CA 1
ATOM 1487 C C . PRO A 1 191 ? -5.436 -10.303 22.871 1.00 46.97 191 PRO A C 1
ATOM 1489 O O . PRO A 1 191 ? -5.483 -9.188 23.402 1.00 46.97 191 PRO A O 1
ATOM 1492 N N . VAL A 1 192 ? -5.786 -11.431 23.493 1.00 44.97 192 VAL A N 1
ATOM 1493 C CA . VAL A 1 192 ? -5.824 -11.509 24.946 1.00 44.97 192 VAL A CA 1
ATOM 1494 C C . VAL A 1 192 ? -4.446 -11.026 25.322 1.00 44.97 192 VAL A C 1
ATOM 1496 O O . VAL A 1 192 ? -3.475 -11.647 24.896 1.00 44.97 192 VAL A O 1
ATOM 1499 N N . ILE A 1 193 ? -4.374 -9.860 25.971 1.00 44.34 193 ILE A N 1
ATOM 1500 C CA . ILE A 1 193 ? -3.128 -9.362 26.534 1.00 44.34 193 ILE A CA 1
ATOM 1501 C C . ILE A 1 193 ? -2.595 -10.577 27.265 1.00 44.34 193 ILE A C 1
ATOM 1503 O O . ILE A 1 193 ? -3.259 -11.041 28.196 1.00 44.34 193 ILE A O 1
ATOM 1507 N N . VAL A 1 194 ? -1.503 -11.167 26.768 1.00 40.50 194 VAL A N 1
ATOM 1508 C CA . VAL A 1 194 ? -0.772 -12.158 27.535 1.00 40.50 194 VAL A CA 1
ATOM 1509 C C . VAL A 1 194 ? -0.319 -11.341 28.720 1.00 40.50 194 VAL A C 1
ATOM 1511 O O . VAL A 1 194 ? 0.654 -10.591 28.656 1.00 40.50 194 VAL A O 1
ATOM 1514 N N . GLN A 1 195 ? -1.147 -11.378 29.759 1.00 42.47 195 GLN A N 1
ATOM 1515 C CA . GLN A 1 195 ? -0.752 -11.099 31.106 1.00 42.47 195 GLN A CA 1
ATOM 1516 C C . GLN A 1 195 ? 0.423 -12.056 31.274 1.00 42.47 195 GLN A C 1
ATOM 1518 O O . GLN A 1 195 ? 0.244 -13.237 31.528 1.00 42.47 195 GLN A O 1
ATOM 1523 N N . GLN A 1 196 ? 1.642 -11.569 31.019 1.00 38.09 196 GLN A N 1
ATOM 1524 C CA . GLN A 1 196 ? 2.742 -11.957 31.885 1.00 38.09 196 GLN A CA 1
ATOM 1525 C C . GLN A 1 196 ? 2.134 -11.814 33.272 1.00 38.09 196 GLN A C 1
ATOM 1527 O O . GLN A 1 196 ? 1.586 -10.738 33.516 1.00 38.09 196 GLN A O 1
ATOM 1532 N N . ASP A 1 197 ? 2.080 -12.909 34.029 1.00 38.38 197 ASP A N 1
ATOM 1533 C CA . ASP A 1 197 ? 1.196 -13.228 35.165 1.00 38.38 197 ASP A CA 1
ATOM 1534 C C . ASP A 1 197 ? 1.252 -12.259 36.374 1.00 38.38 197 ASP A C 1
ATOM 1536 O O . ASP A 1 197 ? 1.050 -12.622 37.527 1.00 38.38 197 ASP A O 1
ATOM 1540 N N . GLU A 1 198 ? 1.506 -10.987 36.118 1.00 44.12 198 GLU A N 1
ATOM 1541 C CA . GLU A 1 198 ? 1.635 -9.878 37.024 1.00 44.12 198 GLU A CA 1
ATOM 1542 C C . GLU A 1 198 ? 0.410 -8.973 36.851 1.00 44.12 198 GLU A C 1
ATOM 1544 O O . GLU A 1 198 ? 0.147 -8.485 35.741 1.00 44.12 198 GLU A O 1
ATOM 1549 N N . PRO A 1 199 ? -0.348 -8.687 37.925 1.00 43.53 199 PRO A N 1
ATOM 1550 C CA . PRO A 1 199 ? -1.464 -7.760 37.860 1.00 43.53 199 PRO A CA 1
ATOM 1551 C C . PRO A 1 199 ? -0.955 -6.403 37.360 1.00 43.53 199 PRO A C 1
ATOM 1553 O O . PRO A 1 199 ? -0.287 -5.635 38.056 1.00 43.53 199 PRO A O 1
ATOM 1556 N N . THR A 1 200 ? -1.277 -6.097 36.105 1.00 50.16 200 THR A N 1
ATOM 1557 C CA . THR A 1 200 ? -0.995 -4.799 35.478 1.00 50.16 200 THR A CA 1
ATOM 1558 C C . THR A 1 200 ? -1.806 -3.690 36.157 1.00 50.16 200 THR A C 1
ATOM 1560 O O . THR A 1 200 ? -1.449 -2.517 36.096 1.00 50.16 200 THR A O 1
ATOM 1563 N N . ALA A 1 201 ? -2.881 -4.071 36.852 1.00 55.91 201 ALA A N 1
ATOM 1564 C CA . ALA A 1 201 ? -3.659 -3.213 37.725 1.00 55.91 201 ALA A CA 1
ATOM 1565 C C . ALA A 1 201 ? -2.856 -2.882 38.993 1.00 55.91 201 ALA A C 1
ATOM 1567 O O . ALA A 1 201 ? -2.772 -3.691 39.917 1.00 55.91 201 ALA A O 1
ATOM 1568 N N . TRP A 1 202 ? -2.306 -1.664 39.055 1.00 57.12 202 TRP A N 1
ATOM 1569 C CA . TRP A 1 202 ? -1.635 -1.110 40.241 1.00 57.12 202 TRP A CA 1
ATOM 1570 C C . TRP A 1 202 ? -2.441 -1.335 41.528 1.00 57.12 202 TRP A C 1
ATOM 1572 O O . TRP A 1 202 ? -1.869 -1.658 42.559 1.00 57.12 202 TRP A O 1
ATOM 1582 N N . LEU A 1 203 ? -3.774 -1.241 41.456 1.00 57.28 203 LEU A N 1
ATOM 1583 C CA . LEU A 1 203 ? -4.695 -1.422 42.584 1.00 57.28 203 LEU A CA 1
ATOM 1584 C C . LEU A 1 203 ? -4.946 -2.885 42.981 1.00 57.28 203 LEU A C 1
ATOM 1586 O O . LEU A 1 203 ? -5.394 -3.129 44.100 1.00 57.28 203 LEU A O 1
ATOM 1590 N N . LYS A 1 204 ? -4.656 -3.850 42.102 1.00 58.81 204 LYS A N 1
ATOM 1591 C CA . LYS A 1 204 ? -4.751 -5.293 42.393 1.00 58.81 204 LYS A CA 1
ATOM 1592 C C . LYS A 1 204 ? -3.395 -5.919 42.717 1.00 58.81 204 LYS A C 1
ATOM 1594 O O . LYS A 1 204 ? -3.358 -7.005 43.280 1.00 58.81 204 LYS A O 1
ATOM 1599 N N . ALA A 1 205 ? -2.299 -5.235 42.387 1.00 64.44 205 ALA A N 1
ATOM 1600 C CA . ALA A 1 205 ? -0.959 -5.625 42.802 1.00 64.44 205 ALA A CA 1
ATOM 1601 C C . ALA A 1 205 ? -0.845 -5.588 44.331 1.00 64.44 205 ALA A C 1
ATOM 1603 O O . ALA A 1 205 ? -1.371 -4.661 44.964 1.00 64.44 205 ALA A O 1
ATOM 1604 N N . SER A 1 206 ? -0.156 -6.570 44.914 1.00 70.75 206 SER A N 1
ATOM 1605 C CA . SER A 1 206 ? 0.169 -6.568 46.343 1.00 70.75 206 SER A CA 1
ATOM 1606 C C . SER A 1 206 ? 1.041 -5.355 46.692 1.00 70.75 206 SER A C 1
ATOM 1608 O O . SER A 1 206 ? 1.699 -4.773 45.826 1.00 70.75 206 SER A O 1
ATOM 1610 N N . GLU A 1 207 ? 1.073 -4.950 47.963 1.00 71.88 207 GLU A N 1
ATOM 1611 C CA . GLU A 1 207 ? 1.902 -3.819 48.407 1.00 71.88 207 GLU A CA 1
ATOM 1612 C C . GLU A 1 207 ? 3.379 -4.013 48.022 1.00 71.88 207 GLU A C 1
ATOM 1614 O O . GLU A 1 207 ? 4.012 -3.104 47.490 1.00 71.88 207 GLU A O 1
ATOM 1619 N N . THR A 1 208 ? 3.891 -5.237 48.164 1.00 71.88 208 THR A N 1
ATOM 1620 C CA . THR A 1 208 ? 5.255 -5.622 47.775 1.00 71.88 208 THR A CA 1
ATOM 1621 C C . THR A 1 208 ? 5.523 -5.438 46.276 1.00 71.88 208 THR A C 1
ATOM 1623 O O . THR A 1 208 ? 6.572 -4.919 45.893 1.00 71.88 208 THR A O 1
ATOM 1626 N N . GLN A 1 209 ? 4.555 -5.777 45.419 1.00 67.88 209 GLN A N 1
ATOM 1627 C CA . GLN A 1 209 ? 4.636 -5.580 43.967 1.00 67.88 209 GLN A CA 1
ATOM 1628 C C . GLN A 1 209 ? 4.512 -4.107 43.547 1.00 67.88 209 GLN A C 1
ATOM 1630 O O . GLN A 1 209 ? 5.035 -3.712 42.505 1.00 67.88 209 GLN A O 1
ATOM 1635 N N . ARG A 1 210 ? 3.813 -3.269 44.324 1.00 71.88 210 ARG A N 1
ATOM 1636 C CA . ARG A 1 210 ? 3.762 -1.815 44.076 1.00 71.88 210 ARG A CA 1
ATOM 1637 C C . ARG A 1 210 ? 5.079 -1.161 44.448 1.00 71.88 210 ARG A C 1
ATOM 1639 O O . ARG A 1 210 ? 5.603 -0.366 43.673 1.00 71.88 210 ARG A O 1
ATOM 1646 N N . VAL A 1 211 ? 5.631 -1.537 45.601 1.00 72.75 211 VAL A N 1
ATOM 1647 C CA . VAL A 1 211 ? 6.908 -1.018 46.097 1.00 72.75 211 VAL A CA 1
ATOM 1648 C C . VAL A 1 211 ? 8.044 -1.373 45.140 1.00 72.75 211 VAL A C 1
ATOM 1650 O O . VAL A 1 211 ? 8.855 -0.507 44.827 1.00 72.75 211 VAL A O 1
ATOM 1653 N N . SER A 1 212 ? 8.062 -2.579 44.563 1.00 73.31 212 SER A N 1
ATOM 1654 C CA . SER A 1 212 ? 9.077 -2.960 43.567 1.00 73.31 212 SER A CA 1
ATOM 1655 C C . SER A 1 212 ? 9.023 -2.122 42.279 1.00 73.31 212 SER A C 1
ATOM 1657 O O . SER A 1 212 ? 10.067 -1.885 41.665 1.00 73.31 212 SER A O 1
ATOM 1659 N N . LYS A 1 213 ? 7.843 -1.608 41.906 1.00 68.06 213 LYS A N 1
ATOM 1660 C CA . LYS A 1 213 ? 7.619 -0.744 40.731 1.00 68.06 213 LYS A CA 1
ATOM 1661 C C . LYS A 1 213 ? 7.886 0.746 40.990 1.00 68.06 213 LYS A C 1
ATOM 1663 O O . LYS A 1 213 ? 7.884 1.526 40.038 1.00 68.06 213 LYS A O 1
ATOM 1668 N N . LEU A 1 214 ? 8.122 1.161 42.237 1.00 76.69 214 LEU A N 1
ATOM 1669 C CA . LEU A 1 214 ? 8.433 2.556 42.554 1.00 76.69 214 LEU A CA 1
ATOM 1670 C C . LEU A 1 214 ? 9.859 2.949 42.102 1.00 76.69 214 LEU A C 1
ATOM 1672 O O . LEU A 1 214 ? 10.772 2.116 42.114 1.00 76.69 214 LEU A O 1
ATOM 1676 N N . PRO A 1 215 ? 10.079 4.222 41.727 1.00 75.50 215 PRO A N 1
ATOM 1677 C CA . PRO A 1 215 ? 11.414 4.796 41.567 1.00 75.50 215 PRO A CA 1
ATOM 1678 C C . PRO A 1 215 ? 12.275 4.596 42.821 1.00 75.50 215 PRO A C 1
ATOM 1680 O O . PRO A 1 215 ? 11.757 4.663 43.934 1.00 75.50 215 PRO A O 1
ATOM 1683 N N . GLU A 1 216 ? 13.589 4.421 42.654 1.00 78.25 216 GLU A N 1
ATOM 1684 C CA . GLU A 1 216 ? 14.527 4.139 43.760 1.00 78.25 216 GLU A CA 1
ATOM 1685 C C . GLU A 1 216 ? 14.421 5.139 44.919 1.00 78.25 216 GLU A C 1
ATOM 1687 O O . GLU A 1 216 ? 14.378 4.736 46.073 1.00 78.25 216 GLU A O 1
ATOM 1692 N N . HIS A 1 217 ? 14.264 6.432 44.631 1.00 76.31 217 HIS A N 1
ATOM 1693 C CA . HIS A 1 217 ? 14.123 7.451 45.675 1.00 76.31 217 HIS A CA 1
ATOM 1694 C C . HIS A 1 217 ? 12.838 7.306 46.505 1.00 76.31 217 HIS A C 1
ATOM 1696 O O . HIS A 1 217 ? 12.859 7.593 47.695 1.00 76.31 217 HIS A O 1
ATOM 1702 N N . LEU A 1 218 ? 11.734 6.835 45.908 1.00 79.75 218 LEU A N 1
ATOM 1703 C CA . LEU A 1 218 ? 10.485 6.597 46.638 1.00 79.75 218 LEU A CA 1
ATOM 1704 C C . LEU A 1 218 ? 10.534 5.305 47.454 1.00 79.75 218 LEU A C 1
ATOM 1706 O O . LEU A 1 218 ? 9.926 5.235 48.520 1.00 79.75 218 LEU A O 1
ATOM 1710 N N . LYS A 1 219 ? 11.277 4.302 46.971 1.00 81.69 219 LYS A N 1
ATOM 1711 C CA . LYS A 1 219 ? 11.577 3.088 47.741 1.00 81.69 219 LYS A CA 1
ATOM 1712 C C . LYS A 1 219 ? 12.344 3.445 49.008 1.00 81.69 219 LYS A C 1
ATOM 1714 O O . LYS A 1 219 ? 11.877 3.107 50.085 1.00 81.69 219 LYS A O 1
ATOM 1719 N N . ILE A 1 220 ? 13.405 4.243 48.873 1.00 83.75 220 ILE A N 1
ATOM 1720 C CA . ILE A 1 220 ? 14.214 4.719 50.002 1.00 83.75 220 ILE A CA 1
ATOM 1721 C C . ILE A 1 220 ? 13.360 5.513 50.996 1.00 83.75 220 ILE A C 1
ATOM 1723 O O . ILE A 1 220 ? 13.443 5.272 52.191 1.00 83.75 220 ILE A O 1
ATOM 1727 N N . THR A 1 221 ? 12.488 6.420 50.537 1.00 84.81 221 THR A N 1
ATOM 1728 C CA . THR A 1 221 ? 11.620 7.168 51.466 1.00 84.81 221 THR A CA 1
ATOM 1729 C C . THR A 1 221 ? 10.580 6.291 52.158 1.00 84.81 221 THR A C 1
ATOM 1731 O O . THR A 1 221 ? 10.212 6.581 53.286 1.00 84.81 221 THR A O 1
ATOM 1734 N N . LEU A 1 222 ? 10.079 5.238 51.503 1.00 83.38 222 LEU A N 1
ATOM 1735 C CA . LEU A 1 222 ? 9.148 4.298 52.132 1.00 83.38 222 LEU A CA 1
ATOM 1736 C C . LEU A 1 222 ? 9.859 3.363 53.103 1.00 83.38 222 LEU A C 1
ATOM 1738 O O . LEU A 1 222 ? 9.263 3.007 54.109 1.00 83.38 222 LEU A O 1
ATOM 1742 N N . GLU A 1 223 ? 11.096 2.972 52.809 1.00 83.12 223 GLU A N 1
ATOM 1743 C CA . GLU A 1 223 ? 11.965 2.245 53.735 1.00 83.12 223 GLU A CA 1
ATOM 1744 C C . GLU A 1 223 ? 12.257 3.109 54.960 1.00 83.12 223 GLU A C 1
ATOM 1746 O O . GLU A 1 223 ? 11.972 2.665 56.059 1.00 83.12 223 GLU A O 1
ATOM 1751 N N . GLN A 1 224 ? 12.642 4.376 54.779 1.00 82.56 224 GLN A N 1
ATOM 1752 C CA . GLN A 1 224 ? 12.816 5.339 55.874 1.00 82.56 224 GLN A CA 1
ATOM 1753 C C . GLN A 1 224 ? 11.535 5.530 56.688 1.00 82.56 224 GLN A C 1
ATOM 1755 O O . GLN A 1 224 ? 11.570 5.497 57.906 1.00 82.56 224 GLN A O 1
ATOM 1760 N N . PHE A 1 225 ? 10.378 5.659 56.036 1.00 83.12 225 PHE A N 1
ATOM 1761 C CA . PHE A 1 225 ? 9.102 5.798 56.740 1.00 83.12 225 PHE A CA 1
ATOM 1762 C C . PHE A 1 225 ? 8.699 4.512 57.475 1.00 83.12 225 PHE A C 1
ATOM 1764 O O . PHE A 1 225 ? 8.070 4.569 58.528 1.00 83.12 225 PHE A O 1
ATOM 1771 N N . LYS A 1 226 ? 9.040 3.342 56.918 1.00 80.88 226 LYS A N 1
ATOM 1772 C CA . LYS A 1 226 ? 8.831 2.037 57.557 1.00 80.88 226 LYS A CA 1
ATOM 1773 C C . LYS A 1 226 ? 9.790 1.831 58.719 1.00 80.88 226 LYS A C 1
ATOM 1775 O O . LYS A 1 226 ? 9.358 1.269 59.708 1.00 80.88 226 LYS A O 1
ATOM 1780 N N . GLU A 1 227 ? 11.027 2.299 58.620 1.00 77.81 227 GLU A N 1
ATOM 1781 C CA . GLU A 1 227 ? 12.006 2.325 59.708 1.00 77.81 227 GLU A CA 1
ATOM 1782 C C . GLU A 1 227 ? 11.543 3.278 60.816 1.00 77.81 227 GLU A C 1
ATOM 1784 O O . GLU A 1 227 ? 11.452 2.861 61.963 1.00 77.81 227 GLU A O 1
ATOM 1789 N N . ASP A 1 228 ? 11.110 4.494 60.478 1.00 73.75 228 ASP A N 1
ATOM 1790 C CA . ASP A 1 228 ? 10.570 5.472 61.431 1.00 73.75 228 ASP A CA 1
ATOM 1791 C C . ASP A 1 228 ? 9.284 4.967 62.115 1.00 73.75 228 ASP A C 1
ATOM 1793 O O . ASP A 1 228 ? 9.062 5.231 63.295 1.00 73.75 228 ASP A O 1
ATOM 1797 N N . MET A 1 229 ? 8.443 4.206 61.400 1.00 68.38 229 MET A N 1
ATOM 1798 C CA . MET A 1 229 ? 7.270 3.534 61.977 1.00 68.38 229 MET A CA 1
ATOM 1799 C C . MET A 1 229 ? 7.606 2.241 62.734 1.00 68.38 229 MET A C 1
ATOM 1801 O O . MET A 1 229 ? 6.890 1.894 63.669 1.00 68.38 229 MET A O 1
ATOM 1805 N N . ALA A 1 230 ? 8.655 1.512 62.348 1.00 55.34 230 ALA A N 1
ATOM 1806 C CA . ALA A 1 230 ? 9.104 0.295 63.026 1.00 55.34 230 ALA A CA 1
ATOM 1807 C C . ALA A 1 230 ? 9.829 0.616 64.338 1.00 55.34 230 ALA A C 1
ATOM 1809 O O . ALA A 1 230 ? 9.704 -0.142 65.292 1.00 55.34 230 ALA A O 1
ATOM 1810 N N . VAL A 1 231 ? 10.478 1.780 64.436 1.00 55.59 231 VAL A N 1
ATOM 1811 C CA . VAL A 1 231 ? 11.040 2.316 65.689 1.00 55.59 231 VAL A CA 1
ATOM 1812 C C . VAL A 1 231 ? 9.950 2.565 66.753 1.00 55.59 231 VAL A C 1
ATOM 1814 O O . VAL A 1 231 ? 10.252 2.596 67.944 1.00 55.59 231 VAL A O 1
ATOM 1817 N N . GLU A 1 232 ? 8.673 2.651 66.364 1.00 51.22 232 GLU A N 1
ATOM 1818 C CA . GLU A 1 232 ? 7.520 2.723 67.280 1.00 51.22 232 GLU A CA 1
ATOM 1819 C C . GLU A 1 232 ? 6.873 1.350 67.579 1.00 51.22 232 GLU A C 1
ATOM 1821 O O . GLU A 1 232 ? 5.986 1.258 68.428 1.00 51.22 232 GLU A O 1
ATOM 1826 N N . ALA A 1 233 ? 7.292 0.267 66.916 1.00 49.59 233 ALA A N 1
ATOM 1827 C CA . ALA A 1 233 ? 6.664 -1.048 67.041 1.00 49.59 233 ALA A CA 1
ATOM 1828 C C . ALA A 1 233 ? 7.671 -2.201 66.865 1.00 49.59 233 ALA A C 1
ATOM 1830 O O . ALA A 1 233 ? 7.591 -2.966 65.906 1.00 49.59 233 ALA A O 1
ATOM 1831 N N . GLU A 1 234 ? 8.591 -2.371 67.818 1.00 39.81 234 GLU A N 1
ATOM 1832 C CA . GLU A 1 234 ? 9.424 -3.577 67.907 1.00 39.81 234 GLU A CA 1
ATOM 1833 C C . GLU A 1 234 ? 8.888 -4.561 68.961 1.00 39.81 234 GLU A C 1
ATOM 1835 O O . GLU A 1 234 ? 9.056 -4.373 70.165 1.00 39.81 234 GLU A O 1
ATOM 1840 N N . SER A 1 235 ? 8.290 -5.657 68.482 1.00 34.88 235 SER A N 1
ATOM 1841 C CA . SER A 1 235 ? 8.575 -7.002 69.001 1.00 34.88 235 SER A CA 1
ATOM 1842 C C . SER A 1 235 ? 8.320 -8.060 67.914 1.00 34.88 235 SER A C 1
ATOM 1844 O O . SER A 1 235 ? 7.218 -8.150 67.377 1.00 34.88 235 SER A O 1
ATOM 1846 N N . ASP A 1 236 ? 9.380 -8.830 67.664 1.00 31.97 236 ASP A N 1
ATOM 1847 C CA . ASP A 1 236 ? 9.467 -10.216 67.180 1.00 31.97 236 ASP A CA 1
ATOM 1848 C C . ASP A 1 236 ? 9.395 -10.586 65.675 1.00 31.97 236 ASP A C 1
ATOM 1850 O O . ASP A 1 236 ? 8.361 -10.579 65.015 1.00 31.97 236 ASP A O 1
ATOM 1854 N N . GLU A 1 237 ? 10.580 -11.029 65.223 1.00 31.27 237 GLU A N 1
ATOM 1855 C CA . GLU A 1 237 ? 10.937 -12.208 64.408 1.00 31.27 237 GLU A CA 1
ATOM 1856 C C . GLU A 1 237 ? 10.464 -12.395 62.943 1.00 31.27 237 GLU A C 1
ATOM 1858 O O . GLU A 1 237 ? 9.294 -12.440 62.579 1.00 31.27 237 GLU A O 1
ATOM 1863 N N . SER A 1 238 ? 11.470 -12.668 62.101 1.00 33.84 238 SER A N 1
ATOM 1864 C CA . SER A 1 238 ? 11.440 -13.295 60.765 1.00 33.84 238 SER A CA 1
ATOM 1865 C C . SER A 1 238 ? 12.186 -14.643 60.862 1.00 33.84 238 SER A C 1
ATOM 1867 O O . SER A 1 238 ? 13.091 -14.715 61.699 1.00 33.84 238 SER A O 1
ATOM 1869 N N . PRO A 1 239 ? 11.935 -15.687 60.020 1.00 42.34 239 PRO A N 1
ATOM 1870 C CA . PRO A 1 239 ? 12.475 -15.655 58.644 1.00 42.34 239 PRO A CA 1
ATOM 1871 C C . PRO A 1 239 ? 11.836 -16.555 57.536 1.00 42.34 239 PRO A C 1
ATOM 1873 O O . PRO A 1 239 ? 11.101 -17.501 57.788 1.00 42.34 239 PRO A O 1
ATOM 1876 N N . ALA A 1 240 ? 12.286 -16.266 56.298 1.00 27.25 240 ALA A N 1
ATOM 1877 C CA . ALA A 1 240 ? 12.637 -17.148 55.157 1.00 27.25 240 ALA A CA 1
ATOM 1878 C C . ALA A 1 240 ? 11.582 -17.972 54.371 1.00 27.25 240 ALA A C 1
ATOM 1880 O O . ALA A 1 240 ? 10.953 -18.878 54.901 1.00 27.25 240 ALA A O 1
ATOM 1881 N N . ALA A 1 241 ? 11.549 -17.795 53.035 1.00 27.72 241 ALA A N 1
ATOM 1882 C CA . ALA A 1 241 ? 12.164 -18.706 52.038 1.00 27.72 241 ALA A CA 1
ATOM 1883 C C . ALA A 1 241 ? 11.672 -18.410 50.599 1.00 27.72 241 ALA A C 1
ATOM 1885 O O . ALA A 1 241 ? 10.480 -18.236 50.356 1.00 27.72 241 ALA A O 1
ATOM 1886 N N . GLY A 1 242 ? 12.605 -18.370 49.640 1.00 28.05 242 GLY A N 1
ATOM 1887 C CA . GLY A 1 242 ? 12.335 -18.212 48.209 1.00 28.05 242 GLY A CA 1
ATOM 1888 C C . GLY A 1 242 ? 12.078 -19.545 47.500 1.00 28.05 242 GLY A C 1
ATOM 1889 O O . GLY A 1 242 ? 12.643 -20.573 47.867 1.00 28.05 242 GLY A O 1
ATOM 1890 N N . ILE A 1 243 ? 11.247 -19.502 46.458 1.00 30.53 243 ILE A N 1
ATOM 1891 C CA . ILE A 1 243 ? 11.060 -20.585 45.487 1.00 30.53 243 ILE A CA 1
ATOM 1892 C C . ILE A 1 243 ? 11.297 -19.989 44.097 1.00 30.53 243 ILE A C 1
ATOM 1894 O O . ILE A 1 243 ? 10.547 -19.126 43.643 1.00 30.53 243 ILE A O 1
ATOM 1898 N N . GLU A 1 244 ? 12.360 -20.444 43.435 1.00 29.00 244 GLU A N 1
ATOM 1899 C CA . GLU A 1 244 ? 12.619 -20.197 42.017 1.00 29.00 244 GLU A CA 1
ATOM 1900 C C . GLU A 1 244 ? 11.650 -21.034 41.169 1.00 29.00 244 GLU A C 1
ATOM 1902 O O . GLU A 1 244 ? 11.669 -22.266 41.200 1.00 29.00 244 GLU A O 1
ATOM 1907 N N . ALA A 1 245 ? 10.795 -20.360 40.398 1.00 29.22 245 ALA A N 1
ATOM 1908 C CA . ALA A 1 245 ? 9.946 -20.996 39.402 1.00 29.22 245 ALA A CA 1
ATOM 1909 C C . ALA A 1 245 ? 10.729 -21.195 38.095 1.00 29.22 245 ALA A C 1
ATOM 1911 O O . ALA A 1 245 ? 11.188 -20.251 37.451 1.00 29.22 245 ALA A O 1
ATOM 1912 N N . THR A 1 246 ? 10.861 -22.456 37.701 1.00 26.16 246 THR A N 1
ATOM 1913 C CA . THR A 1 246 ? 11.411 -22.905 36.424 1.00 26.16 246 THR A CA 1
ATOM 1914 C C . THR A 1 246 ? 10.450 -22.548 35.286 1.00 26.16 246 THR A C 1
ATOM 1916 O O . THR A 1 246 ? 9.361 -23.104 35.161 1.00 26.16 246 THR A O 1
ATOM 1919 N N . ALA A 1 247 ? 10.845 -21.599 34.434 1.00 27.38 247 ALA A N 1
ATOM 1920 C CA . ALA A 1 247 ? 10.072 -21.207 33.259 1.00 27.38 247 ALA A CA 1
ATOM 1921 C C . ALA A 1 247 ? 10.214 -22.253 32.138 1.00 27.38 247 ALA A C 1
ATOM 1923 O O . ALA A 1 247 ? 11.243 -22.342 31.465 1.00 27.38 247 ALA A O 1
ATOM 1924 N N . ALA A 1 248 ? 9.161 -23.043 31.929 1.00 28.22 248 ALA A N 1
ATOM 1925 C CA . ALA A 1 248 ? 8.978 -23.850 30.728 1.00 28.22 248 ALA A CA 1
ATOM 1926 C C . ALA A 1 248 ? 8.694 -22.946 29.504 1.00 28.22 248 ALA A C 1
ATOM 1928 O O . ALA A 1 248 ? 8.096 -21.877 29.655 1.00 28.22 248 ALA A O 1
ATOM 1929 N N . PRO A 1 249 ? 9.098 -23.345 28.282 1.00 28.83 249 PRO A N 1
ATOM 1930 C CA . PRO A 1 249 ? 8.912 -22.539 27.079 1.00 28.83 249 PRO A CA 1
ATOM 1931 C C . PRO A 1 249 ? 7.419 -22.410 26.754 1.00 28.83 249 PRO A C 1
ATOM 1933 O O . PRO A 1 249 ? 6.767 -23.383 26.372 1.00 28.83 249 PRO A O 1
ATOM 1936 N N . SER A 1 250 ? 6.874 -21.202 26.900 1.00 31.17 250 SER A N 1
ATOM 1937 C CA . SER A 1 250 ? 5.501 -20.899 26.514 1.00 31.17 250 SER A CA 1
ATOM 1938 C C . SER A 1 250 ? 5.316 -21.168 25.020 1.00 31.17 250 SER A C 1
ATOM 1940 O O . SER A 1 250 ? 6.021 -20.635 24.161 1.00 31.17 250 SER A O 1
ATOM 1942 N N . SER A 1 251 ? 4.355 -22.031 24.694 1.00 34.44 251 SER A N 1
ATOM 1943 C CA . SER A 1 251 ? 3.873 -22.225 23.333 1.00 34.44 251 SER A CA 1
ATOM 1944 C C . SER A 1 251 ? 3.206 -20.926 22.875 1.00 34.44 251 SER A C 1
ATOM 1946 O O . SER A 1 251 ? 2.018 -20.697 23.117 1.00 34.44 251 SER A O 1
ATOM 1948 N N . THR A 1 252 ? 3.988 -20.037 22.272 1.00 38.16 252 THR A N 1
ATOM 1949 C CA . THR A 1 252 ? 3.531 -18.756 21.740 1.00 38.16 252 THR A CA 1
ATOM 1950 C C . THR A 1 252 ? 2.608 -19.014 20.553 1.00 38.16 252 THR A C 1
ATOM 1952 O O . THR A 1 252 ? 3.044 -19.201 19.420 1.00 38.16 252 THR A O 1
ATOM 1955 N N . LYS A 1 253 ? 1.293 -19.036 20.796 1.00 43.06 253 LYS A N 1
ATOM 1956 C CA . LYS A 1 253 ? 0.322 -18.790 19.726 1.00 43.06 253 LYS A CA 1
ATOM 1957 C C . LYS A 1 253 ? 0.696 -17.432 19.132 1.00 43.06 253 LYS A C 1
ATOM 1959 O O . LYS A 1 253 ? 0.634 -16.433 19.845 1.00 43.06 253 LYS A O 1
ATOM 1964 N N . SER A 1 254 ? 1.162 -17.402 17.886 1.00 56.88 254 SER A N 1
ATOM 1965 C CA . SER A 1 254 ? 1.493 -16.152 17.208 1.00 56.88 254 SER A CA 1
ATOM 1966 C C . SER A 1 254 ? 0.246 -15.272 17.191 1.00 56.88 254 SER A C 1
ATOM 1968 O O . SER A 1 254 ? -0.802 -15.642 16.659 1.00 56.88 254 SER A O 1
ATOM 1970 N N . GLU A 1 255 ? 0.326 -14.121 17.853 1.00 70.00 255 GLU A N 1
ATOM 1971 C CA . GLU A 1 255 ? -0.774 -13.167 17.858 1.00 70.00 255 GLU A CA 1
ATOM 1972 C C . GLU A 1 255 ? -1.016 -12.682 16.426 1.00 70.00 255 GLU A C 1
ATOM 1974 O O . GLU A 1 255 ? -0.086 -12.266 15.728 1.00 70.00 255 GLU A O 1
ATOM 1979 N N . LYS A 1 256 ? -2.274 -12.745 15.974 1.00 83.06 256 LYS A N 1
ATOM 1980 C CA . LYS A 1 256 ? -2.659 -12.238 14.655 1.00 83.06 256 LYS A CA 1
ATOM 1981 C C . LYS A 1 256 ? -2.454 -10.727 14.617 1.00 83.06 256 LYS A C 1
ATOM 1983 O O . LYS A 1 256 ? -3.113 -9.977 15.339 1.00 83.06 256 LYS A O 1
ATOM 1988 N N . ARG A 1 257 ? -1.572 -10.284 13.730 1.00 87.69 257 ARG A N 1
ATOM 1989 C CA . ARG A 1 257 ? -1.284 -8.878 13.450 1.00 87.69 257 ARG A CA 1
ATOM 1990 C C . ARG A 1 257 ? -1.997 -8.432 12.185 1.00 87.69 257 ARG A C 1
ATOM 1992 O O . ARG A 1 257 ? -2.350 -9.243 11.331 1.00 87.69 257 ARG A O 1
ATOM 1999 N N . ARG A 1 258 ? -2.183 -7.122 12.061 1.00 90.44 258 ARG A N 1
ATOM 2000 C CA . ARG A 1 258 ? -2.836 -6.458 10.934 1.00 90.44 258 ARG A CA 1
ATOM 2001 C C . ARG A 1 258 ? -2.056 -5.237 10.479 1.00 90.44 258 ARG A C 1
ATOM 2003 O O . ARG A 1 258 ? -1.313 -4.624 11.245 1.00 90.44 258 ARG A O 1
ATOM 2010 N N . TRP A 1 259 ? -2.221 -4.872 9.214 1.00 91.25 259 TRP A N 1
ATOM 2011 C CA . TRP A 1 259 ? -1.557 -3.697 8.636 1.00 91.25 259 TRP A CA 1
ATOM 2012 C C . TRP A 1 259 ? -2.522 -2.540 8.370 1.00 91.25 259 TRP A C 1
ATOM 2014 O O . TRP A 1 259 ? -2.085 -1.392 8.305 1.00 91.25 259 TRP A O 1
ATOM 2024 N N . ARG A 1 260 ? -3.824 -2.822 8.231 1.00 92.56 260 ARG A N 1
ATOM 2025 C CA . ARG A 1 260 ? -4.855 -1.824 7.935 1.00 92.56 260 ARG A CA 1
ATOM 2026 C C . ARG A 1 260 ? -5.610 -1.425 9.198 1.00 92.56 260 ARG A C 1
ATOM 2028 O O . ARG A 1 260 ? -6.063 -2.282 9.949 1.00 92.56 260 ARG A O 1
ATOM 2035 N N . TYR A 1 261 ? -5.774 -0.119 9.374 1.00 92.50 261 TYR A N 1
ATOM 2036 C CA . TYR A 1 261 ? -6.493 0.495 10.485 1.00 92.50 261 TYR A CA 1
ATOM 2037 C C . TYR A 1 261 ?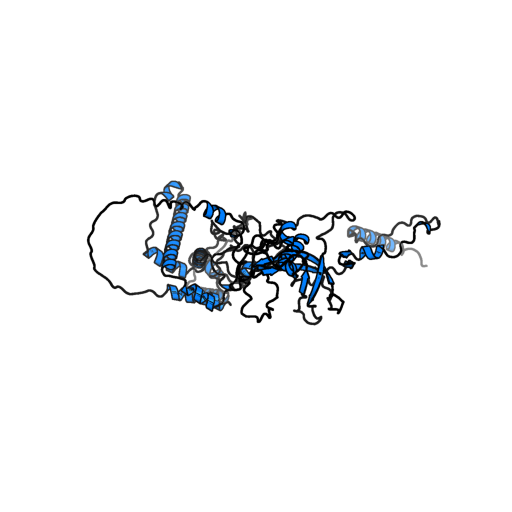 -7.473 1.527 9.931 1.00 92.50 261 TYR A C 1
ATOM 2039 O O . TYR A 1 261 ? -7.177 2.202 8.942 1.00 92.50 261 TYR A O 1
ATOM 2047 N N . THR A 1 262 ? -8.645 1.626 10.547 1.00 91.50 262 THR A N 1
ATOM 2048 C CA . THR A 1 262 ? -9.663 2.628 10.205 1.00 91.50 262 THR A CA 1
ATOM 2049 C C . THR A 1 262 ? -9.355 3.961 10.880 1.00 91.50 262 THR A C 1
ATOM 2051 O O . THR A 1 262 ? -9.590 5.022 10.300 1.00 91.50 262 THR A O 1
ATOM 2054 N N . GLY A 1 263 ? -8.808 3.909 12.098 1.00 91.00 263 GLY A N 1
ATOM 2055 C CA . GLY A 1 263 ? -8.430 5.082 12.868 1.00 91.00 263 GLY A CA 1
ATOM 2056 C C . GLY A 1 263 ? -7.125 5.730 12.388 1.00 91.00 263 GLY A C 1
ATOM 2057 O O . GLY A 1 263 ? -6.276 5.072 11.778 1.00 91.00 263 GLY A O 1
ATOM 2058 N N . PRO A 1 264 ? -6.926 7.030 12.670 1.00 91.56 264 PRO A N 1
ATOM 2059 C CA . PRO A 1 264 ? -5.678 7.712 12.357 1.00 91.56 264 PRO A CA 1
ATOM 2060 C C . PRO A 1 264 ? -4.531 7.222 13.250 1.00 91.56 264 PRO A C 1
ATOM 2062 O O . PRO A 1 264 ? -4.719 6.842 14.406 1.00 91.56 264 PRO A O 1
ATOM 2065 N N . TYR A 1 265 ? -3.307 7.309 12.735 1.00 90.75 265 TYR A N 1
ATOM 2066 C CA . TYR A 1 265 ? -2.110 7.085 13.538 1.00 90.75 265 TYR A CA 1
ATOM 2067 C C . TYR A 1 265 ? -1.743 8.358 14.309 1.00 90.75 265 TYR A C 1
ATOM 2069 O O . TYR A 1 265 ? -1.192 9.304 13.744 1.00 90.75 265 TYR A O 1
ATOM 2077 N N . LEU A 1 266 ? -2.049 8.374 15.608 1.00 89.62 266 LEU A N 1
ATOM 2078 C CA . LEU A 1 266 ? -1.961 9.573 16.453 1.00 89.62 266 LEU A CA 1
ATOM 2079 C C . LEU A 1 266 ? -0.560 10.199 16.509 1.00 89.62 266 LEU A C 1
ATOM 2081 O O . LEU A 1 266 ? -0.437 11.419 16.555 1.00 89.62 266 LEU A O 1
ATOM 2085 N N . ALA A 1 267 ? 0.502 9.392 16.469 1.00 87.19 267 ALA A N 1
ATOM 2086 C CA . ALA A 1 267 ? 1.866 9.916 16.529 1.00 87.19 267 ALA A CA 1
ATOM 2087 C C . ALA A 1 267 ? 2.335 10.554 15.206 1.00 87.19 267 ALA A C 1
ATOM 2089 O O . ALA A 1 267 ? 3.300 11.319 15.217 1.00 87.19 267 ALA A O 1
ATOM 2090 N N . GLY A 1 268 ? 1.671 10.250 14.084 1.00 85.25 268 GLY A N 1
ATOM 2091 C CA . GLY A 1 268 ? 2.030 10.758 12.756 1.00 85.25 268 GLY A CA 1
ATOM 2092 C C . GLY A 1 268 ? 1.210 11.957 12.278 1.00 85.25 268 GLY A C 1
ATOM 2093 O O . GLY A 1 268 ? 1.609 12.598 11.310 1.00 85.25 268 GLY A O 1
ATOM 2094 N N . ILE A 1 269 ? 0.084 12.267 12.925 1.00 87.75 269 ILE A N 1
ATOM 2095 C CA . ILE A 1 269 ? -0.777 13.395 12.541 1.00 87.75 269 ILE A CA 1
ATOM 2096 C C . ILE A 1 269 ? -0.307 14.719 13.152 1.00 87.75 269 ILE A C 1
ATOM 2098 O O . ILE A 1 269 ? 0.345 14.777 14.201 1.00 87.75 269 ILE A O 1
ATOM 2102 N N . THR A 1 270 ? -0.649 15.818 12.486 1.00 90.25 270 THR A N 1
ATOM 2103 C CA . THR A 1 270 ? -0.392 17.170 12.995 1.00 90.25 270 THR A CA 1
ATOM 2104 C C . THR A 1 270 ? -1.376 17.545 14.108 1.00 90.25 270 THR A C 1
ATOM 2106 O O . THR A 1 270 ? -2.428 16.930 14.266 1.00 90.25 270 THR A O 1
ATOM 2109 N N . GLN A 1 271 ? -1.059 18.589 14.883 1.00 89.44 271 GLN A N 1
ATOM 2110 C CA . GLN A 1 271 ? -1.954 19.059 15.949 1.00 89.44 271 GLN A CA 1
ATOM 2111 C C . GLN A 1 271 ? -3.314 19.512 15.398 1.00 89.44 271 GLN A C 1
ATOM 2113 O O . GLN A 1 271 ? -4.345 19.142 15.940 1.00 89.44 271 GLN A O 1
ATOM 2118 N N . TYR A 1 272 ? -3.322 20.227 14.272 1.00 91.69 272 TYR A N 1
ATOM 2119 C CA . TYR A 1 272 ? -4.561 20.656 13.625 1.00 91.69 272 TYR A CA 1
ATOM 2120 C C . TYR A 1 272 ? -5.434 19.472 13.181 1.00 91.69 272 TYR A C 1
ATOM 2122 O O . TYR A 1 272 ? -6.647 19.469 13.380 1.00 91.69 272 TYR A O 1
ATOM 2130 N N . GLU A 1 273 ? -4.826 18.441 12.590 1.00 90.94 273 GLU A N 1
ATOM 2131 C CA . GLU A 1 273 ? -5.545 17.223 12.199 1.00 90.94 273 GLU A CA 1
ATOM 2132 C C . GLU A 1 273 ? -6.074 16.454 13.408 1.00 90.94 273 GLU A C 1
ATOM 2134 O O . GLU A 1 273 ? -7.158 15.877 13.332 1.00 90.94 273 GLU A O 1
ATOM 2139 N N . PHE A 1 274 ? -5.337 16.470 14.519 1.00 93.12 274 PHE A N 1
ATOM 2140 C CA . PHE A 1 274 ? -5.779 15.888 15.778 1.00 93.12 274 PHE A CA 1
ATOM 2141 C C . PHE A 1 274 ? -6.989 16.632 16.353 1.00 93.12 274 PHE A C 1
ATOM 2143 O O . PHE A 1 274 ? -7.989 15.996 16.670 1.00 93.12 274 PHE A O 1
ATOM 2150 N N . ASP A 1 275 ? -6.974 17.964 16.383 1.00 93.69 275 ASP A N 1
ATOM 2151 C CA . ASP A 1 275 ? -8.122 18.761 16.839 1.00 93.69 275 ASP A CA 1
ATOM 2152 C C . ASP A 1 275 ? -9.344 18.552 15.918 1.00 93.69 275 ASP A C 1
ATOM 2154 O O . ASP A 1 275 ? -10.487 18.387 16.363 1.00 93.69 275 ASP A O 1
ATOM 2158 N N . LYS A 1 276 ? -9.105 18.444 14.604 1.00 93.69 276 LYS A N 1
ATOM 2159 C CA . LYS A 1 276 ? -10.126 18.058 13.617 1.00 93.69 276 LYS A CA 1
ATOM 2160 C C . LYS A 1 276 ? -10.658 16.638 13.837 1.00 93.69 276 LYS A C 1
ATOM 2162 O O . LYS A 1 276 ? -11.801 16.354 13.496 1.00 93.69 276 LYS A O 1
ATOM 2167 N N . PHE A 1 277 ? -9.844 15.723 14.351 1.00 91.44 277 PHE A N 1
ATOM 2168 C CA . PHE A 1 277 ? -10.293 14.389 14.733 1.00 91.44 277 PHE A CA 1
ATOM 2169 C C . PHE A 1 277 ? -11.147 14.437 16.006 1.00 91.44 277 PHE A C 1
ATOM 2171 O O . PHE A 1 277 ? -12.237 13.877 16.007 1.00 91.44 277 PHE A O 1
ATOM 2178 N N . LEU A 1 278 ? -10.724 15.173 17.037 1.00 91.00 278 LEU A N 1
ATOM 2179 C CA . LEU A 1 278 ? -11.484 15.317 18.284 1.00 91.00 278 LEU A CA 1
ATOM 2180 C C . LEU A 1 278 ? -12.867 15.937 18.070 1.00 91.00 278 LEU A C 1
ATOM 2182 O O . LEU A 1 278 ? -13.855 15.462 18.620 1.00 91.00 278 LEU A O 1
ATOM 2186 N N . SER A 1 279 ? -12.951 16.960 17.222 1.00 91.12 279 SER A N 1
ATOM 2187 C CA . SER A 1 279 ? -14.220 17.605 16.852 1.00 91.12 279 SER A CA 1
ATOM 2188 C C . SER A 1 279 ? -15.193 16.698 16.091 1.00 91.12 279 SER A C 1
ATOM 2190 O O . SER A 1 279 ? -16.388 16.985 16.066 1.00 91.12 279 SER A O 1
ATOM 2192 N N . LYS A 1 280 ? -14.727 15.591 15.496 1.00 89.75 280 LYS A N 1
ATOM 2193 C CA . LYS A 1 280 ? -15.617 14.591 14.882 1.00 89.75 280 LYS A CA 1
ATOM 2194 C C . LYS A 1 280 ? -16.292 13.689 15.911 1.00 89.75 280 LYS A C 1
ATOM 2196 O O . LYS A 1 280 ? -17.288 13.059 15.565 1.00 89.75 280 LYS A O 1
ATOM 2201 N N . ILE A 1 281 ? -15.791 13.643 17.147 1.00 91.94 281 ILE A N 1
ATOM 2202 C CA . ILE A 1 281 ? -16.308 12.757 18.191 1.00 91.94 281 ILE A CA 1
ATOM 2203 C C . ILE A 1 281 ? -17.647 13.292 18.697 1.00 91.94 281 ILE A C 1
ATOM 2205 O O . ILE A 1 281 ? -17.725 14.102 19.625 1.00 91.94 281 ILE A O 1
ATOM 2209 N N . THR A 1 282 ? -18.720 12.834 18.056 1.00 91.50 282 THR A N 1
ATOM 2210 C CA . THR A 1 282 ? -20.094 13.242 18.367 1.00 91.50 282 THR A CA 1
ATOM 2211 C C . THR A 1 282 ? -20.647 12.519 19.596 1.00 91.50 282 THR A C 1
ATOM 2213 O O . THR A 1 282 ? -20.175 11.449 19.983 1.00 91.50 282 THR A O 1
ATOM 2216 N N . ALA A 1 283 ? -21.722 13.054 20.185 1.00 90.44 283 ALA A N 1
ATOM 2217 C CA . ALA A 1 283 ? -22.438 12.407 21.290 1.00 90.44 283 ALA A CA 1
ATOM 2218 C C . ALA A 1 283 ? -22.878 10.962 20.967 1.00 90.44 283 ALA A C 1
ATOM 2220 O O . ALA A 1 283 ? -22.904 10.114 21.856 1.00 90.44 283 ALA A O 1
ATOM 2221 N N . LYS A 1 284 ? -23.144 10.653 19.688 1.00 93.19 284 LYS A N 1
ATOM 2222 C CA . LYS A 1 284 ? -23.478 9.296 19.225 1.00 93.19 284 LYS A CA 1
ATOM 2223 C C . LYS A 1 284 ? -22.317 8.319 19.412 1.00 93.19 284 LYS A C 1
ATOM 2225 O O . LYS A 1 284 ? -22.526 7.210 19.890 1.00 93.19 284 LYS A O 1
ATOM 2230 N N . GLU A 1 285 ? -21.098 8.739 19.083 1.00 90.75 285 GLU A N 1
ATOM 2231 C CA . GLU A 1 285 ? -19.898 7.918 19.278 1.00 90.75 285 GLU A CA 1
ATOM 2232 C C . GLU A 1 285 ? -19.599 7.718 20.766 1.00 90.75 285 GLU A C 1
ATOM 2234 O O . GLU A 1 285 ? -19.213 6.627 21.178 1.00 90.75 285 GLU A O 1
ATOM 2239 N N . ARG A 1 286 ? -19.858 8.737 21.597 1.00 92.38 286 ARG A N 1
ATOM 2240 C CA . ARG A 1 286 ? -19.747 8.617 23.059 1.00 92.38 286 ARG A CA 1
ATOM 2241 C C . ARG A 1 286 ? -20.751 7.607 23.622 1.00 92.38 286 ARG A C 1
ATOM 2243 O O . ARG A 1 286 ? -20.374 6.800 24.467 1.00 92.38 286 ARG A O 1
ATOM 2250 N N . GLY A 1 287 ? -21.997 7.623 23.139 1.00 94.19 287 GLY A N 1
ATOM 2251 C CA . GLY A 1 287 ? -23.019 6.629 23.487 1.00 94.19 287 GLY A CA 1
ATOM 2252 C C . GLY A 1 287 ? -22.594 5.210 23.101 1.00 94.19 287 GLY A C 1
ATOM 2253 O O . GLY A 1 287 ? -22.522 4.337 23.960 1.00 94.19 287 GLY A O 1
ATOM 2254 N N . ALA A 1 288 ? -22.167 5.016 21.851 1.00 94.19 288 ALA A N 1
ATOM 2255 C CA . ALA A 1 288 ? -21.674 3.725 21.366 1.00 94.19 288 ALA A CA 1
ATOM 2256 C C . ALA A 1 288 ? -20.445 3.219 22.148 1.00 94.19 288 ALA A C 1
ATOM 2258 O O . ALA A 1 288 ? -20.286 2.018 22.375 1.00 94.19 288 ALA A O 1
ATOM 2259 N N . PHE A 1 289 ? -19.572 4.122 22.603 1.00 94.62 289 PHE A N 1
ATOM 2260 C CA . PHE A 1 289 ? -18.451 3.748 23.462 1.00 94.62 289 PHE A CA 1
ATOM 2261 C C . PHE A 1 289 ? -18.916 3.256 24.838 1.00 94.62 289 PHE A C 1
ATOM 2263 O O . PHE A 1 289 ? -18.388 2.265 25.343 1.00 94.62 289 PHE A O 1
ATOM 2270 N N . ARG A 1 290 ? -19.930 3.894 25.438 1.00 94.19 290 ARG A N 1
ATOM 2271 C CA . ARG A 1 290 ? -20.527 3.424 26.701 1.00 94.19 290 ARG A CA 1
ATOM 2272 C C . ARG A 1 290 ? -21.128 2.027 26.548 1.00 94.19 290 ARG A C 1
ATOM 2274 O O . ARG A 1 290 ? -20.903 1.191 27.421 1.00 94.19 290 ARG A O 1
ATOM 2281 N N . ASP A 1 291 ? -21.785 1.744 25.424 1.00 93.62 291 ASP A N 1
ATOM 2282 C CA . ASP A 1 291 ? -22.302 0.404 25.115 1.00 93.62 291 ASP A CA 1
ATOM 2283 C C . ASP A 1 291 ? -21.179 -0.632 25.026 1.00 93.62 291 ASP A C 1
ATOM 2285 O O . ASP A 1 291 ? -21.295 -1.740 25.552 1.00 93.62 291 ASP A O 1
ATOM 2289 N N . LYS A 1 292 ? -20.040 -0.261 24.434 1.00 92.12 292 LYS A N 1
ATOM 2290 C CA . LYS A 1 292 ? -18.862 -1.130 24.395 1.00 92.12 292 LYS A CA 1
ATOM 2291 C C . LYS A 1 292 ? -18.277 -1.388 25.787 1.00 92.12 292 LYS A C 1
ATOM 2293 O O . LYS A 1 292 ? -17.892 -2.516 26.088 1.00 92.12 292 LYS A O 1
ATOM 2298 N N . VAL A 1 293 ? -18.229 -0.380 26.659 1.00 93.00 293 VAL A N 1
ATOM 2299 C CA . VAL A 1 293 ? -17.794 -0.560 28.058 1.00 93.00 293 VAL A CA 1
ATOM 2300 C C . VAL A 1 293 ? -18.765 -1.465 28.818 1.00 93.00 293 VAL A C 1
ATOM 2302 O O . VAL A 1 293 ? -18.327 -2.327 29.579 1.00 93.00 293 VAL A O 1
ATOM 2305 N N . LYS A 1 294 ? -20.072 -1.342 28.563 1.00 93.56 294 LYS A N 1
ATOM 2306 C CA . LYS A 1 294 ? -21.089 -2.253 29.099 1.00 93.56 294 LYS A CA 1
ATOM 2307 C C . LYS A 1 294 ? -20.856 -3.696 28.637 1.00 93.56 294 LYS A C 1
ATOM 2309 O O . LYS A 1 294 ? -20.878 -4.605 29.460 1.00 93.56 294 LYS A O 1
ATOM 2314 N N . GLN A 1 295 ? -20.565 -3.915 27.353 1.00 91.75 295 GLN A N 1
ATOM 2315 C CA . GLN A 1 295 ? -20.208 -5.241 26.826 1.00 91.75 295 GLN A CA 1
ATOM 2316 C C . GLN A 1 295 ? -18.932 -5.795 27.471 1.00 91.75 295 GLN A C 1
ATOM 2318 O O . GLN A 1 295 ? -18.893 -6.969 27.835 1.00 91.75 295 GLN A O 1
ATOM 2323 N N . HIS A 1 296 ? -17.912 -4.953 27.668 1.00 90.75 296 HIS A N 1
ATOM 2324 C CA . HIS A 1 296 ? -16.685 -5.346 28.358 1.00 90.75 296 HIS A CA 1
ATOM 2325 C C . HIS A 1 296 ? -16.969 -5.800 29.797 1.00 90.75 296 HIS A C 1
ATOM 2327 O O . HIS A 1 296 ? -16.537 -6.880 30.191 1.00 90.75 296 HIS A O 1
ATOM 2333 N N . LEU A 1 297 ? -17.766 -5.042 30.552 1.00 91.19 297 LEU A N 1
ATOM 2334 C CA . LEU A 1 297 ? -18.202 -5.416 31.901 1.00 91.19 297 LEU A CA 1
ATOM 2335 C C . LEU A 1 297 ? -18.952 -6.750 31.937 1.00 91.19 297 LEU A C 1
ATOM 2337 O O . LEU A 1 297 ? -18.680 -7.590 32.794 1.00 91.19 297 LEU A O 1
ATOM 2341 N N . ILE A 1 298 ? -19.880 -6.965 30.999 1.00 91.69 298 ILE A N 1
ATOM 2342 C CA . ILE A 1 298 ? -20.607 -8.235 30.879 1.00 91.69 298 ILE A CA 1
ATOM 2343 C C . ILE A 1 298 ? -19.620 -9.373 30.616 1.00 91.69 298 ILE A C 1
ATOM 2345 O O . ILE A 1 298 ? -19.699 -10.409 31.275 1.00 91.69 298 ILE A O 1
ATOM 2349 N N . SER A 1 299 ? -18.666 -9.177 29.700 1.00 89.38 299 SER A N 1
ATOM 2350 C CA . SER A 1 299 ? -17.657 -10.189 29.383 1.00 89.38 299 SER A CA 1
ATOM 2351 C C . SER A 1 299 ? -16.787 -10.527 30.595 1.00 89.38 299 SER A C 1
ATOM 2353 O O . SER A 1 299 ? -16.625 -11.705 30.904 1.00 89.38 299 SER A O 1
ATOM 2355 N N . GLN A 1 300 ? -16.347 -9.517 31.350 1.00 89.31 300 GLN A N 1
ATOM 2356 C CA . GLN A 1 300 ? -15.534 -9.687 32.549 1.00 89.31 300 GLN A CA 1
ATOM 2357 C C . GLN A 1 300 ? -16.293 -10.453 33.642 1.00 89.31 300 GLN A C 1
ATOM 2359 O O . GLN A 1 300 ? -15.793 -11.444 34.174 1.00 89.31 300 GLN A O 1
ATOM 2364 N N . ARG A 1 301 ? -17.537 -10.061 33.939 1.00 90.69 301 ARG A N 1
ATOM 2365 C CA . ARG A 1 301 ? -18.364 -10.770 34.929 1.00 90.69 301 ARG A CA 1
ATOM 2366 C C . ARG A 1 301 ? -18.681 -12.197 34.490 1.00 90.69 301 ARG A C 1
ATOM 2368 O O . ARG A 1 301 ? -18.732 -13.098 35.321 1.00 90.69 301 ARG A O 1
ATOM 2375 N N . THR A 1 302 ? -18.863 -12.419 33.188 1.00 89.06 302 THR A N 1
ATOM 2376 C CA . THR A 1 302 ? -19.062 -13.764 32.630 1.00 89.06 302 THR A CA 1
ATOM 2377 C C . THR A 1 302 ? -17.816 -14.624 32.831 1.00 89.06 302 THR A C 1
ATOM 2379 O O . THR A 1 302 ? -17.937 -15.779 33.232 1.00 89.06 302 THR A O 1
ATOM 2382 N N . THR A 1 303 ? -16.617 -14.074 32.604 1.00 87.19 303 THR A N 1
ATOM 2383 C CA . THR A 1 303 ? -15.359 -14.798 32.838 1.00 87.19 303 THR A CA 1
ATOM 2384 C C . THR A 1 303 ? -15.110 -15.079 34.315 1.00 87.19 303 THR A C 1
ATOM 2386 O O . THR A 1 303 ? -14.748 -16.201 34.641 1.00 87.19 303 THR A O 1
ATOM 2389 N N . GLU A 1 304 ? -15.372 -14.120 35.208 1.00 88.75 304 GLU A N 1
ATOM 2390 C CA . GLU A 1 304 ? -15.219 -14.298 36.661 1.00 88.75 304 GLU A CA 1
ATOM 2391 C C . GLU A 1 304 ? -16.217 -15.320 37.218 1.00 88.75 304 GLU A C 1
ATOM 2393 O O . GLU A 1 304 ? -15.895 -16.111 38.100 1.00 88.75 304 GLU A O 1
ATOM 2398 N N . ARG A 1 305 ? -17.448 -15.336 36.697 1.00 87.31 305 ARG A N 1
ATOM 2399 C CA . ARG A 1 305 ? -18.440 -16.346 37.074 1.00 87.31 305 ARG A CA 1
ATOM 2400 C C . ARG A 1 305 ? -18.048 -17.728 36.567 1.00 87.31 305 ARG A C 1
ATOM 2402 O O . ARG A 1 305 ? -18.215 -18.700 37.294 1.00 87.31 305 ARG A O 1
ATOM 2409 N N . ARG A 1 306 ? -17.516 -17.808 35.342 1.00 86.62 306 ARG A N 1
ATOM 2410 C CA . ARG A 1 306 ? -16.990 -19.056 34.780 1.00 86.62 306 ARG A CA 1
ATOM 2411 C C . ARG A 1 306 ? -15.812 -19.571 35.605 1.00 86.62 306 ARG A C 1
ATOM 2413 O O . ARG A 1 306 ? -15.806 -20.749 35.923 1.00 86.62 306 ARG A O 1
ATOM 2420 N N . SER A 1 307 ? -14.860 -18.714 35.981 1.00 86.44 307 SER A N 1
ATOM 2421 C CA . SER A 1 307 ? -13.711 -19.133 36.793 1.00 86.44 307 SER A CA 1
ATOM 2422 C C . SER A 1 307 ? -14.147 -19.623 38.173 1.00 86.44 307 SER A C 1
ATOM 2424 O O . SER A 1 307 ? -13.775 -20.721 38.557 1.00 86.44 307 SER A O 1
ATOM 2426 N N . LYS A 1 308 ? -15.031 -18.890 38.865 1.00 88.94 308 LYS A N 1
ATOM 2427 C CA . LYS A 1 308 ? -15.572 -19.321 40.166 1.00 88.94 308 LYS A CA 1
ATOM 2428 C C . LYS A 1 308 ? -16.326 -20.648 40.084 1.00 88.94 308 LYS A C 1
ATOM 2430 O O . LYS A 1 308 ? -16.165 -21.490 40.954 1.00 88.94 308 LYS A O 1
ATOM 2435 N N . ALA A 1 309 ? -17.114 -20.857 39.028 1.00 86.12 309 ALA A N 1
ATOM 2436 C CA . ALA A 1 309 ? -17.812 -22.124 38.822 1.00 86.12 309 ALA A CA 1
ATOM 2437 C C . ALA A 1 309 ? -16.836 -23.294 38.621 1.00 86.12 309 ALA A C 1
ATOM 2439 O O . ALA A 1 309 ? -17.083 -24.377 39.144 1.00 86.12 309 ALA A O 1
ATOM 2440 N N . LEU A 1 310 ? -15.725 -23.072 37.907 1.00 84.50 310 LEU A N 1
ATOM 2441 C CA . LEU A 1 310 ? -14.663 -24.070 37.754 1.00 84.50 310 LEU A CA 1
ATOM 2442 C C . LEU A 1 310 ? -13.970 -24.369 39.091 1.00 84.50 310 LEU A C 1
ATOM 2444 O O . LEU A 1 310 ? -13.753 -25.539 39.397 1.00 84.50 310 LEU A O 1
ATOM 2448 N N . ASP A 1 311 ? -13.689 -23.343 39.899 1.00 86.88 311 ASP A N 1
ATOM 2449 C CA . ASP A 1 311 ? -13.081 -23.495 41.229 1.00 86.88 311 ASP A CA 1
ATOM 2450 C C . ASP A 1 311 ? -14.005 -24.257 42.201 1.00 86.88 311 ASP A C 1
ATOM 2452 O O . ASP A 1 311 ? -13.547 -25.057 43.015 1.00 86.88 311 ASP A O 1
ATOM 2456 N N . GLU A 1 312 ? -15.320 -24.049 42.086 1.00 90.25 312 GLU A N 1
ATOM 2457 C CA . GLU A 1 312 ? -16.365 -24.725 42.870 1.00 90.25 312 GLU A CA 1
ATOM 2458 C C . GLU A 1 312 ? -16.757 -26.109 42.303 1.00 90.25 312 GLU A C 1
ATOM 2460 O O . GLU A 1 312 ? -17.565 -26.819 42.905 1.00 90.25 312 GLU A O 1
ATOM 2465 N N . GLY A 1 313 ? -16.200 -26.518 41.155 1.00 82.25 313 GLY A N 1
ATOM 2466 C CA . GLY A 1 313 ? -16.479 -27.807 40.509 1.00 82.25 313 GLY A CA 1
ATOM 2467 C C . GLY A 1 313 ? -17.868 -27.922 39.860 1.00 82.25 313 GLY A C 1
ATOM 2468 O O . GLY A 1 313 ? -18.337 -29.031 39.596 1.00 82.25 313 GLY A O 1
ATOM 2469 N N . LEU A 1 314 ? -18.541 -26.797 39.603 1.00 78.19 314 LEU A N 1
ATOM 2470 C CA . LEU A 1 314 ? -19.850 -26.726 38.947 1.00 78.19 314 LEU A CA 1
ATOM 2471 C C . LEU A 1 314 ? -19.707 -26.738 37.411 1.00 78.19 314 LEU A C 1
ATOM 2473 O O . LEU A 1 314 ? -18.780 -26.162 36.846 1.00 78.19 314 LEU A O 1
ATOM 2477 N N . SER A 1 315 ? -20.653 -27.372 36.708 1.00 69.75 315 SER A N 1
ATOM 2478 C CA . SER A 1 315 ? -20.652 -27.472 35.238 1.00 69.75 315 SER A CA 1
ATOM 2479 C C . SER A 1 315 ? -20.822 -26.111 34.545 1.00 69.75 315 SER A C 1
ATOM 2481 O O . SER A 1 315 ? -21.651 -25.298 34.959 1.00 69.75 315 SER A O 1
ATOM 2483 N N . GLU A 1 316 ? -20.114 -25.893 33.427 1.00 63.59 316 GLU A N 1
ATOM 2484 C CA . GLU A 1 316 ? -20.122 -24.634 32.649 1.00 63.59 316 GLU A CA 1
ATOM 2485 C C . GLU A 1 316 ? -21.526 -24.177 32.193 1.00 63.59 316 GLU A C 1
ATOM 2487 O O . GLU A 1 316 ? -21.787 -22.978 32.033 1.00 63.59 316 GLU A O 1
ATOM 2492 N N . GLU A 1 317 ? -22.450 -25.125 32.027 1.00 63.31 317 GLU A N 1
ATOM 2493 C CA . GLU A 1 317 ? -23.846 -24.891 31.640 1.00 63.31 317 GLU A CA 1
ATOM 2494 C C . GLU A 1 317 ? -24.642 -24.129 32.712 1.00 63.31 317 GLU A C 1
ATOM 2496 O O . GLU A 1 317 ? -25.528 -23.345 32.382 1.00 63.31 317 GLU A O 1
ATOM 2501 N N . SER A 1 318 ? -24.296 -24.277 33.994 1.00 60.44 318 SER A N 1
ATOM 2502 C CA . SER A 1 318 ? -24.964 -23.568 35.097 1.00 60.44 318 SER A CA 1
ATOM 2503 C C . SER A 1 318 ? -24.542 -22.095 35.169 1.00 60.44 318 SER A C 1
ATOM 2505 O O . SER A 1 318 ? -25.313 -21.234 35.593 1.00 60.44 318 SER A O 1
ATOM 2507 N N . ALA A 1 319 ? -23.329 -21.769 34.707 1.00 59.72 319 ALA A N 1
ATOM 2508 C CA . ALA A 1 319 ? -22.797 -20.405 34.718 1.00 59.72 319 ALA A CA 1
ATOM 2509 C C . ALA A 1 319 ? -23.380 -19.511 33.604 1.00 59.72 319 ALA A C 1
ATOM 2511 O O . ALA A 1 319 ? -23.336 -18.284 33.714 1.00 59.72 319 ALA A O 1
ATOM 2512 N N . THR A 1 320 ? -23.934 -20.103 32.541 1.00 62.31 320 THR A N 1
ATOM 2513 C CA . THR A 1 320 ? -24.435 -19.395 31.346 1.00 62.31 320 THR A CA 1
ATOM 2514 C C . THR A 1 320 ? -25.934 -19.073 31.378 1.00 62.31 320 THR A C 1
ATOM 2516 O O . THR A 1 320 ? -26.402 -18.295 30.550 1.00 62.31 320 THR A O 1
ATOM 2519 N N . GLN A 1 321 ? -26.693 -19.607 32.340 1.00 60.03 321 GLN A N 1
ATOM 2520 C CA . GLN A 1 321 ? -28.163 -19.550 32.332 1.00 60.03 321 GLN A CA 1
ATOM 2521 C C . GLN A 1 321 ? -28.780 -18.191 32.706 1.00 60.03 321 GLN A C 1
ATOM 2523 O O . GLN A 1 321 ? -29.903 -17.909 32.295 1.00 60.03 321 GLN A O 1
ATOM 2528 N N . SER A 1 322 ? -28.084 -17.317 33.443 1.00 64.06 322 SER A N 1
ATOM 2529 C CA . SER A 1 322 ? -28.622 -15.993 33.801 1.00 64.06 322 SER A CA 1
ATOM 2530 C C . SER A 1 322 ? -27.924 -14.880 33.019 1.00 64.06 322 SER A C 1
ATOM 2532 O O . SER A 1 322 ? -26.733 -14.630 33.232 1.00 64.06 322 SER A O 1
ATOM 2534 N N . ALA A 1 323 ? -28.664 -14.180 32.159 1.00 71.81 323 ALA A N 1
ATOM 2535 C CA . ALA A 1 323 ? -28.170 -12.990 31.476 1.00 71.81 323 ALA A CA 1
ATOM 2536 C C . ALA A 1 323 ? -27.775 -11.911 32.503 1.00 71.81 323 ALA A C 1
ATOM 2538 O O . ALA A 1 323 ? -28.582 -11.510 33.340 1.00 71.81 323 ALA A O 1
ATOM 2539 N N . ILE A 1 324 ? -26.524 -11.448 32.453 1.00 81.38 324 ILE A N 1
ATOM 2540 C CA . ILE A 1 324 ? -26.013 -10.416 33.362 1.00 81.38 324 ILE A CA 1
ATOM 2541 C C . ILE A 1 324 ? -26.543 -9.058 32.894 1.00 81.38 324 ILE A C 1
ATOM 2543 O O . ILE A 1 324 ? -26.091 -8.517 31.884 1.00 81.38 324 ILE A O 1
ATOM 2547 N N . THR A 1 325 ? -27.496 -8.492 33.629 1.00 84.62 325 THR A N 1
ATOM 2548 C CA . THR A 1 325 ? -27.981 -7.128 33.403 1.00 84.62 325 THR A CA 1
ATOM 2549 C C . THR A 1 325 ? -27.060 -6.135 34.105 1.00 84.62 325 THR A C 1
ATOM 2551 O O . THR A 1 325 ? -26.847 -6.238 35.309 1.00 84.62 325 THR A O 1
ATOM 2554 N N . VAL A 1 326 ? -26.505 -5.180 33.357 1.00 87.56 326 VAL A N 1
ATOM 2555 C CA . VAL A 1 326 ? -25.643 -4.107 33.886 1.00 87.56 326 VAL A CA 1
ATOM 2556 C C . VAL A 1 326 ? -26.398 -2.784 33.799 1.00 87.56 326 VAL A C 1
ATOM 2558 O O . VAL A 1 326 ? -26.893 -2.437 32.718 1.00 87.56 326 VAL A O 1
ATOM 2561 N N . THR A 1 327 ? -26.489 -2.067 34.920 1.00 93.25 327 THR A N 1
ATOM 2562 C CA . THR A 1 327 ? -27.128 -0.744 35.013 1.00 93.25 327 THR A CA 1
ATOM 2563 C C . THR A 1 327 ? -26.224 0.370 34.471 1.00 93.25 327 THR A C 1
ATOM 2565 O O . THR A 1 327 ? -25.015 0.193 34.311 1.00 93.25 327 THR A O 1
ATOM 2568 N N . GLU A 1 328 ? -26.789 1.538 34.150 1.00 90.12 328 GLU A N 1
ATOM 2569 C CA . GLU A 1 328 ? -25.988 2.672 33.663 1.00 90.12 328 GLU A CA 1
ATOM 2570 C C . GLU A 1 328 ? -25.084 3.279 34.744 1.00 90.12 328 GLU A C 1
ATOM 2572 O O . GLU A 1 328 ? -23.990 3.751 34.428 1.00 90.12 328 GLU A O 1
ATOM 2577 N N . GLU A 1 329 ? -25.509 3.228 36.006 1.00 93.25 329 GLU A N 1
ATOM 2578 C CA . GLU A 1 329 ? -24.741 3.692 37.166 1.00 93.25 329 GLU A CA 1
ATOM 2579 C C . GLU A 1 329 ? -23.445 2.883 37.307 1.00 93.25 329 GLU A C 1
ATOM 2581 O O . GLU A 1 329 ? -22.354 3.458 37.310 1.00 93.25 329 GLU A O 1
ATOM 2586 N N . GLU A 1 330 ? -23.537 1.553 37.239 1.00 92.44 330 GLU A N 1
ATOM 2587 C CA . GLU A 1 330 ? -22.374 0.655 37.236 1.00 92.44 330 GLU A CA 1
ATOM 2588 C C . GLU A 1 330 ? -21.404 0.959 36.085 1.00 92.44 330 GLU A C 1
ATOM 2590 O O . GLU A 1 330 ? -20.185 0.914 36.259 1.00 92.44 330 GLU A O 1
ATOM 2595 N N . VAL A 1 331 ? -21.919 1.313 34.901 1.00 93.56 331 VAL A N 1
ATOM 2596 C CA . VAL A 1 331 ? -21.072 1.724 33.769 1.00 93.56 331 VAL A CA 1
ATOM 2597 C C . VAL A 1 331 ? -20.335 3.027 34.087 1.00 93.56 331 VAL A C 1
ATOM 2599 O O . VAL A 1 331 ? -19.158 3.165 33.748 1.00 93.56 331 VAL A O 1
ATOM 2602 N N . THR A 1 332 ? -20.986 3.996 34.739 1.00 93.75 332 THR A N 1
ATOM 2603 C CA . THR A 1 332 ? -20.326 5.254 35.127 1.00 93.75 332 THR A CA 1
ATOM 2604 C C . THR A 1 332 ? -19.244 5.051 36.182 1.00 93.75 332 THR A C 1
ATOM 2606 O O . THR A 1 332 ? -18.160 5.625 36.048 1.00 93.75 332 THR A O 1
ATOM 2609 N N . GLU A 1 333 ? -19.488 4.206 37.180 1.00 94.06 333 GLU A N 1
ATOM 2610 C CA . GLU A 1 333 ? -18.501 3.848 38.201 1.00 94.06 333 GLU A CA 1
ATOM 2611 C C . GLU A 1 333 ? -17.327 3.092 37.592 1.00 94.06 333 GLU A C 1
ATOM 2613 O O . GLU A 1 333 ? -16.169 3.436 37.831 1.00 94.06 333 GLU A O 1
ATOM 2618 N N . HIS A 1 334 ? -17.609 2.140 36.705 1.00 90.81 334 HIS A N 1
ATOM 2619 C CA . HIS A 1 334 ? -16.566 1.422 35.992 1.00 90.81 334 HIS A CA 1
ATOM 2620 C C . HIS A 1 334 ? -15.733 2.348 35.100 1.00 90.81 334 HIS A C 1
ATOM 2622 O O . HIS A 1 334 ? -14.519 2.202 35.019 1.00 90.81 334 HIS A O 1
ATOM 2628 N N . LEU A 1 335 ? -16.331 3.368 34.479 1.00 91.19 335 LEU A N 1
ATOM 2629 C CA . LEU A 1 335 ? -15.562 4.402 33.782 1.00 91.19 335 LEU A CA 1
ATOM 2630 C C . LEU A 1 335 ? -14.675 5.210 34.739 1.00 91.19 335 LEU A C 1
ATOM 2632 O O . LEU A 1 335 ? -13.607 5.660 34.335 1.00 91.19 335 LEU A O 1
ATOM 2636 N N . ARG A 1 336 ? -15.082 5.446 35.992 1.00 91.50 336 ARG A N 1
ATOM 2637 C CA . ARG A 1 336 ? -14.208 6.080 37.001 1.00 91.50 336 ARG A CA 1
ATOM 2638 C C . ARG A 1 336 ? -13.043 5.159 37.363 1.00 91.50 336 ARG A C 1
ATOM 2640 O O . ARG A 1 336 ? -11.917 5.640 37.438 1.00 91.50 336 ARG A O 1
ATOM 2647 N N . TYR A 1 337 ? -13.295 3.858 37.488 1.00 90.25 337 TYR A N 1
ATOM 2648 C CA . TYR A 1 337 ? -12.255 2.849 37.688 1.00 90.25 337 TYR A CA 1
ATOM 2649 C C . TYR A 1 337 ? -11.269 2.795 36.511 1.00 90.25 337 TYR A C 1
ATOM 2651 O O . TYR A 1 337 ? -10.069 2.968 36.709 1.00 90.25 337 TYR A O 1
ATOM 2659 N N . LEU A 1 338 ? -11.759 2.696 35.272 1.00 88.19 338 LEU A N 1
ATOM 2660 C CA . LEU A 1 338 ? -10.925 2.704 34.065 1.00 88.19 338 LEU A CA 1
ATOM 2661 C C . LEU A 1 338 ? -10.085 3.985 33.947 1.00 88.19 338 LEU A C 1
ATOM 2663 O O . LEU A 1 338 ? -8.937 3.931 33.520 1.00 88.19 338 LEU A O 1
ATOM 2667 N N . ARG A 1 339 ? -10.599 5.142 34.384 1.00 83.69 339 ARG A N 1
ATOM 2668 C CA . ARG A 1 339 ? -9.805 6.385 34.428 1.00 83.69 339 ARG A CA 1
ATOM 2669 C C . ARG A 1 339 ? -8.611 6.312 35.384 1.00 83.69 339 ARG A C 1
ATOM 2671 O O . ARG A 1 339 ? -7.633 7.019 35.149 1.00 83.69 339 ARG A O 1
ATOM 2678 N N . SER A 1 340 ? -8.693 5.502 36.441 1.00 86.06 340 SER A N 1
ATOM 2679 C CA . SER A 1 340 ? -7.568 5.247 37.350 1.00 86.06 340 SER A CA 1
ATOM 2680 C C . SER A 1 340 ? -6.576 4.216 36.800 1.00 86.06 340 SER A C 1
ATOM 2682 O O . SER A 1 340 ? -5.413 4.224 37.192 1.00 86.06 340 SER A O 1
ATOM 2684 N N . GLU A 1 341 ? -7.005 3.380 35.846 1.00 82.75 341 GLU A N 1
ATOM 2685 C CA . GLU A 1 341 ? -6.203 2.315 35.237 1.00 82.75 341 GLU A CA 1
ATOM 2686 C C . GLU A 1 341 ? -5.994 2.541 33.727 1.00 82.75 341 GLU A C 1
ATOM 2688 O O . GLU A 1 341 ? -6.657 1.920 32.882 1.00 82.75 341 GLU A O 1
ATOM 2693 N N . PRO A 1 342 ? -5.031 3.403 33.350 1.00 77.50 342 PRO A N 1
ATOM 2694 C CA . PRO A 1 342 ? -4.773 3.732 31.950 1.00 77.50 342 PRO A CA 1
ATOM 2695 C C . PRO A 1 342 ? -4.417 2.519 31.081 1.00 77.50 342 PRO A C 1
ATOM 2697 O O . PRO A 1 342 ? -4.794 2.481 29.907 1.00 77.50 342 PRO A O 1
ATOM 2700 N N . GLY A 1 343 ? -3.772 1.501 31.660 1.00 77.56 343 GLY A N 1
ATOM 2701 C CA . GLY A 1 343 ? -3.403 0.268 30.963 1.00 77.56 343 GLY A CA 1
ATOM 2702 C C . GLY A 1 343 ? -4.593 -0.552 30.448 1.00 77.56 343 GLY A C 1
ATOM 2703 O O . GLY A 1 343 ? -4.460 -1.214 29.426 1.00 77.56 343 GLY A O 1
ATOM 2704 N N . GLN A 1 344 ? -5.766 -0.483 31.092 1.00 81.75 344 GLN A N 1
ATOM 2705 C CA . GLN A 1 344 ? -6.993 -1.148 30.614 1.00 81.75 344 GLN A CA 1
ATOM 2706 C C . GLN A 1 344 ? -7.861 -0.212 29.772 1.00 81.75 344 GLN A C 1
ATOM 2708 O O . GLN A 1 344 ? -8.459 -0.622 28.775 1.00 81.75 344 GLN A O 1
ATOM 2713 N N . PHE A 1 345 ? -7.914 1.068 30.142 1.00 85.56 345 PHE A N 1
ATOM 2714 C CA . PHE A 1 345 ? -8.735 2.046 29.437 1.00 85.56 345 PHE A CA 1
ATOM 2715 C C . PHE A 1 345 ? -8.221 2.339 28.029 1.00 85.56 345 PHE A C 1
ATOM 2717 O O . PHE A 1 345 ? -8.996 2.392 27.070 1.00 85.56 345 PHE A O 1
ATOM 2724 N N . GLY A 1 346 ? -6.903 2.479 27.891 1.00 84.50 346 GLY A N 1
ATOM 2725 C CA . GLY A 1 346 ? -6.255 2.765 26.623 1.00 84.50 346 GLY A CA 1
ATOM 2726 C C . GLY A 1 346 ? -6.597 1.748 25.525 1.00 84.50 346 GLY A C 1
ATOM 2727 O O . GLY A 1 346 ? -7.056 2.154 24.454 1.00 84.50 346 GLY A O 1
ATOM 2728 N N . PRO A 1 347 ? -6.421 0.432 25.755 1.00 84.12 347 PRO A N 1
ATOM 2729 C CA . PRO A 1 347 ? -6.778 -0.599 24.783 1.00 84.12 347 PRO A CA 1
ATOM 2730 C C . PRO A 1 347 ? -8.260 -0.592 24.393 1.00 84.12 347 PRO A C 1
ATOM 2732 O O . PRO A 1 347 ? -8.586 -0.837 23.230 1.00 84.12 347 PRO A O 1
ATOM 2735 N N . LEU A 1 348 ? -9.175 -0.262 25.310 1.00 87.88 348 LEU A N 1
ATOM 2736 C CA . LEU A 1 348 ? -10.605 -0.147 24.995 1.00 87.88 348 LEU A CA 1
ATOM 2737 C C . LEU A 1 348 ? -10.893 1.009 24.032 1.00 87.88 348 LEU A C 1
ATOM 2739 O O . LEU A 1 348 ? -11.657 0.837 23.076 1.00 87.88 348 LEU A O 1
ATOM 2743 N N . ILE A 1 349 ? -10.240 2.155 24.241 1.00 89.25 349 ILE A N 1
ATOM 2744 C CA . ILE A 1 349 ? -10.303 3.304 23.327 1.00 89.25 349 ILE A CA 1
ATOM 2745 C C . ILE A 1 349 ? -9.687 2.933 21.978 1.00 89.25 349 ILE A C 1
ATOM 2747 O O . ILE A 1 349 ? -10.324 3.111 20.939 1.00 89.25 349 ILE A O 1
ATOM 2751 N N . ALA A 1 350 ? -8.475 2.374 21.980 1.00 88.00 350 ALA A N 1
ATOM 2752 C CA . ALA A 1 350 ? -7.755 2.013 20.762 1.00 88.00 350 ALA A CA 1
ATOM 2753 C C . ALA A 1 350 ? -8.524 0.986 19.925 1.00 88.00 350 ALA A C 1
ATOM 2755 O O . ALA A 1 350 ? -8.592 1.098 18.706 1.00 88.00 350 ALA A O 1
ATOM 2756 N N . THR A 1 351 ? -9.168 0.013 20.567 1.00 88.00 351 THR A N 1
ATOM 2757 C CA . THR A 1 351 ? -10.027 -0.956 19.878 1.00 88.00 351 THR A CA 1
ATOM 2758 C C . THR A 1 351 ? -11.360 -0.356 19.427 1.00 88.00 351 THR A C 1
ATOM 2760 O O . THR A 1 351 ? -11.999 -0.933 18.559 1.00 88.00 351 THR A O 1
ATOM 2763 N N . PHE A 1 352 ? -11.851 0.731 20.035 1.00 91.50 352 PHE A N 1
ATOM 2764 C CA . PHE A 1 352 ? -13.117 1.367 19.635 1.00 91.50 352 PHE A CA 1
ATOM 2765 C C . PHE A 1 352 ? -12.924 2.257 18.411 1.00 91.50 352 PHE A C 1
ATOM 2767 O O . PHE A 1 352 ? -13.637 2.106 17.427 1.00 91.50 352 PHE A O 1
ATOM 2774 N N . PHE A 1 353 ? -11.913 3.124 18.450 1.00 91.19 353 PHE A N 1
ATOM 2775 C CA . PHE A 1 353 ? -11.557 3.994 17.327 1.00 91.19 353 PHE A CA 1
ATOM 2776 C C . PHE A 1 353 ? -10.673 3.306 16.283 1.00 91.19 353 PHE A C 1
ATOM 2778 O O . PHE A 1 353 ? -10.256 3.941 15.317 1.00 91.19 353 PHE A O 1
ATOM 2785 N N . ASP A 1 354 ? -10.379 2.020 16.478 1.00 90.81 354 ASP A N 1
ATOM 2786 C CA . ASP A 1 354 ? -9.544 1.216 15.594 1.00 90.81 354 ASP A CA 1
ATOM 2787 C C . ASP A 1 354 ? -8.167 1.850 15.320 1.00 90.81 354 ASP A C 1
ATOM 2789 O O . ASP A 1 354 ? -7.694 1.916 14.184 1.00 90.81 354 ASP A O 1
ATOM 2793 N N . LEU A 1 355 ? -7.539 2.362 16.380 1.00 90.31 355 LEU A N 1
ATOM 2794 C CA . LEU A 1 355 ? -6.261 3.067 16.327 1.00 90.31 355 LEU A CA 1
ATOM 2795 C C . LEU A 1 355 ? -5.096 2.085 16.172 1.00 90.31 355 LEU A C 1
ATOM 2797 O O . LEU A 1 355 ? -5.138 0.947 16.652 1.00 90.31 355 LEU A O 1
ATOM 2801 N N . ALA A 1 356 ? -4.042 2.555 15.508 1.00 88.88 356 ALA A N 1
ATOM 2802 C CA . ALA A 1 356 ? -2.770 1.851 15.435 1.00 88.88 356 ALA A CA 1
ATOM 2803 C C . ALA A 1 356 ? -1.925 2.092 16.691 1.00 88.88 356 ALA A C 1
ATOM 2805 O O . ALA A 1 356 ? -1.971 3.169 17.290 1.00 88.88 356 ALA A O 1
ATOM 2806 N N . ASP A 1 357 ? -1.132 1.089 17.058 1.00 84.06 357 ASP A N 1
ATOM 2807 C CA . ASP A 1 357 ? -0.268 1.144 18.233 1.00 84.06 357 ASP A CA 1
ATOM 2808 C C . ASP A 1 357 ? 0.856 2.183 18.038 1.00 84.06 357 ASP A C 1
ATOM 2810 O O . ASP A 1 357 ? 1.523 2.232 17.004 1.00 84.06 357 ASP A O 1
ATOM 2814 N N . GLY A 1 358 ? 1.061 3.044 19.036 1.00 81.31 358 GLY A N 1
ATOM 2815 C CA . GLY A 1 358 ? 2.118 4.062 19.021 1.00 81.31 358 GLY A CA 1
ATOM 2816 C C . GLY A 1 358 ? 3.513 3.490 19.314 1.00 81.31 358 GLY A C 1
ATOM 2817 O O . GLY A 1 358 ? 3.612 2.359 19.795 1.00 81.31 358 GLY A O 1
ATOM 2818 N N . PRO A 1 359 ? 4.594 4.261 19.096 1.00 80.44 359 PRO A N 1
ATOM 2819 C CA . PRO A 1 359 ? 5.972 3.827 19.353 1.00 80.44 359 PRO A CA 1
ATOM 2820 C C . PRO A 1 359 ? 6.158 3.347 20.800 1.00 80.44 359 PRO A C 1
ATOM 2822 O O . PRO A 1 359 ? 5.594 3.939 21.721 1.00 80.44 359 PRO A O 1
ATOM 2825 N N . GLN A 1 360 ? 6.942 2.279 21.012 1.00 68.44 360 GLN A N 1
ATOM 2826 C CA . GLN A 1 360 ? 7.373 1.897 22.366 1.00 68.44 360 GLN A CA 1
ATOM 2827 C C . GLN A 1 360 ? 8.318 2.971 22.904 1.00 68.44 360 GLN A C 1
ATOM 2829 O O . GLN A 1 360 ? 9.212 3.419 22.189 1.00 68.44 360 GLN A O 1
ATOM 2834 N N . GLN A 1 361 ? 8.124 3.389 24.154 1.00 61.06 361 GLN A N 1
ATOM 2835 C CA . GLN A 1 361 ? 9.147 4.155 24.856 1.00 61.06 361 GLN A CA 1
ATOM 2836 C C . GLN A 1 361 ? 10.240 3.173 25.291 1.00 61.06 361 GLN A C 1
ATOM 2838 O O . GLN A 1 361 ? 9.948 2.194 25.969 1.00 61.06 361 GLN A O 1
ATOM 2843 N N . GLU A 1 362 ? 11.489 3.421 24.899 1.00 53.91 362 GLU A N 1
ATOM 2844 C CA . GLU A 1 362 ? 12.653 2.613 25.310 1.00 53.91 362 GLU A CA 1
ATOM 2845 C C . GLU A 1 362 ? 13.111 2.907 26.753 1.00 53.91 362 GLU A C 1
ATOM 2847 O O . GLU A 1 362 ? 14.157 2.436 27.192 1.00 53.91 362 GLU A O 1
ATOM 2852 N N . LEU A 1 363 ? 12.361 3.718 27.504 1.00 46.78 363 LEU A N 1
ATOM 2853 C CA . LEU A 1 363 ? 12.762 4.153 28.835 1.00 46.78 363 LEU A CA 1
ATOM 2854 C C . LEU A 1 363 ? 12.395 3.088 29.871 1.00 46.78 363 LEU A C 1
ATOM 2856 O O . LEU A 1 363 ? 11.264 2.624 29.921 1.00 46.78 363 LEU A O 1
ATOM 2860 N N . SER A 1 364 ? 13.388 2.757 30.696 1.00 45.84 364 SER A N 1
ATOM 2861 C CA . SER A 1 364 ? 13.482 1.769 31.784 1.00 45.84 364 SER A CA 1
ATOM 2862 C C . SER A 1 364 ? 12.376 1.775 32.871 1.00 45.84 364 SER A C 1
ATOM 2864 O O . SER A 1 364 ? 12.586 1.234 33.954 1.00 45.84 364 SER A O 1
ATOM 2866 N N . GLY A 1 365 ? 11.209 2.373 32.636 1.00 50.28 365 GLY A N 1
ATOM 2867 C CA . GLY A 1 365 ? 10.066 2.368 33.549 1.00 50.28 365 GLY A CA 1
ATOM 2868 C C . GLY A 1 365 ? 8.840 1.759 32.878 1.00 50.28 365 GLY A C 1
ATOM 2869 O O . GLY A 1 365 ? 8.598 1.993 31.695 1.00 50.28 365 GLY A O 1
ATOM 2870 N N . SER A 1 366 ? 8.044 0.987 33.624 1.00 54.81 366 SER A N 1
ATOM 2871 C CA . SER A 1 366 ? 6.727 0.563 33.149 1.00 54.81 366 SER A CA 1
ATOM 2872 C C . SER A 1 366 ? 5.853 1.809 32.991 1.00 54.81 366 SER A C 1
ATOM 2874 O O . SER A 1 366 ? 5.266 2.274 33.966 1.00 54.81 366 SER A O 1
ATOM 2876 N N . ASP A 1 367 ? 5.808 2.395 31.794 1.00 58.12 367 ASP A N 1
ATOM 2877 C CA . ASP A 1 367 ? 4.874 3.481 31.511 1.00 58.12 367 ASP A CA 1
ATOM 2878 C C . ASP A 1 367 ? 3.452 2.936 31.740 1.00 58.12 367 ASP A C 1
ATOM 2880 O O . ASP A 1 367 ? 3.035 2.021 31.008 1.00 58.12 367 ASP A O 1
ATOM 2884 N N . PRO A 1 368 ? 2.696 3.459 32.732 1.00 56.38 368 PRO A N 1
ATOM 2885 C CA . PRO A 1 368 ? 1.330 3.013 33.010 1.00 56.38 368 PRO A CA 1
ATOM 2886 C C . PRO A 1 368 ? 0.404 3.182 31.799 1.00 56.38 368 PRO A C 1
ATOM 2888 O O . PRO A 1 368 ? -0.663 2.575 31.736 1.00 56.38 368 PRO A O 1
ATOM 2891 N N . TRP A 1 369 ? 0.816 4.023 30.846 1.00 55.47 369 TRP A N 1
ATOM 2892 C CA . TRP A 1 369 ? 0.084 4.390 29.641 1.00 55.47 369 TRP A CA 1
ATOM 2893 C C . TRP A 1 369 ? 0.446 3.562 28.411 1.00 55.47 369 TRP A C 1
ATOM 2895 O O . TRP A 1 369 ? -0.114 3.783 27.333 1.00 55.47 369 TRP A O 1
ATOM 2905 N N . SER A 1 370 ? 1.370 2.605 28.533 1.00 62.09 370 SER A N 1
ATOM 2906 C CA . SER A 1 370 ? 1.659 1.695 27.432 1.00 62.09 370 SER A CA 1
ATOM 2907 C C . SER A 1 370 ? 0.483 0.732 27.232 1.00 62.09 370 SER A C 1
ATOM 2909 O O . SER A 1 370 ? 0.089 -0.013 28.121 1.00 62.09 370 SER A O 1
ATOM 2911 N N . TYR A 1 371 ? -0.094 0.739 26.031 1.00 60.84 371 TYR A N 1
ATOM 2912 C CA . TYR A 1 371 ? -1.280 -0.056 25.690 1.00 60.84 371 TYR A CA 1
ATOM 2913 C C . TYR A 1 371 ? -1.052 -1.580 25.727 1.00 60.84 371 TYR A C 1
ATOM 2915 O O . TYR A 1 371 ? -1.987 -2.326 25.457 1.00 60.84 371 TYR A O 1
ATOM 2923 N N . GLY A 1 372 ? 0.181 -2.055 25.963 1.00 62.12 372 GLY A N 1
ATOM 2924 C CA . GLY A 1 372 ? 0.537 -3.484 26.003 1.00 62.12 372 GLY A CA 1
ATOM 2925 C C . GLY A 1 372 ? 0.234 -4.280 24.725 1.00 62.12 372 GLY A C 1
ATOM 2926 O O . GLY A 1 372 ? 0.442 -5.485 24.694 1.00 62.12 372 GLY A O 1
ATOM 2927 N N . ARG A 1 373 ? -0.263 -3.623 23.672 1.00 72.25 373 ARG A N 1
ATOM 2928 C CA . ARG A 1 373 ? -0.776 -4.251 22.457 1.00 72.25 373 ARG A CA 1
ATOM 2929 C C . ARG A 1 373 ? 0.297 -4.269 21.372 1.00 72.25 373 ARG A C 1
ATOM 2931 O O . ARG A 1 373 ? 1.029 -3.289 21.200 1.00 72.25 373 ARG A O 1
ATOM 2938 N N . ASP A 1 374 ? 0.369 -5.375 20.638 1.00 76.06 374 ASP A N 1
ATOM 2939 C CA . ASP A 1 374 ? 1.232 -5.522 19.467 1.00 76.06 374 ASP A CA 1
ATOM 2940 C C . ASP A 1 374 ? 0.426 -6.029 18.264 1.00 76.06 374 ASP A C 1
ATOM 2942 O O . ASP A 1 374 ? 0.564 -7.162 17.809 1.00 76.06 374 ASP A O 1
ATOM 2946 N N . THR A 1 375 ? -0.473 -5.182 17.751 1.00 82.94 375 THR A N 1
ATOM 2947 C CA . THR A 1 375 ? -1.288 -5.530 16.574 1.00 82.94 375 THR A CA 1
ATOM 2948 C C . THR A 1 375 ? -0.628 -5.233 15.248 1.00 82.94 375 THR A C 1
ATOM 2950 O O . THR A 1 375 ? -1.104 -5.720 14.224 1.00 82.94 375 THR A O 1
ATOM 2953 N N . ILE A 1 376 ? 0.411 -4.405 15.232 1.00 86.06 376 ILE A N 1
ATOM 2954 C CA . ILE A 1 376 ? 1.017 -3.936 13.990 1.00 86.06 376 ILE A CA 1
ATOM 2955 C C . ILE A 1 376 ? 1.872 -5.050 13.389 1.00 86.06 376 ILE A C 1
ATOM 2957 O O . ILE A 1 376 ? 2.657 -5.697 14.075 1.00 86.06 376 ILE A O 1
ATOM 2961 N N . THR A 1 377 ? 1.773 -5.245 12.073 1.00 85.88 377 THR A N 1
ATOM 2962 C CA . THR A 1 377 ? 2.548 -6.268 11.345 1.00 85.88 377 THR A CA 1
ATOM 2963 C C . THR A 1 377 ? 4.054 -6.215 11.566 1.00 85.88 377 THR A C 1
ATOM 2965 O O . THR A 1 377 ? 4.690 -7.266 11.662 1.00 85.88 377 THR A O 1
ATOM 2968 N N . ALA A 1 378 ? 4.631 -5.014 11.632 1.00 86.19 378 ALA A N 1
ATOM 2969 C CA . ALA A 1 378 ? 6.065 -4.809 11.767 1.00 86.19 378 ALA A CA 1
ATOM 2970 C C . ALA A 1 378 ? 6.409 -3.719 12.780 1.00 86.19 378 ALA A C 1
ATOM 2972 O O . ALA A 1 378 ? 5.776 -2.665 12.844 1.00 86.19 378 ALA A O 1
ATOM 2973 N N . LEU A 1 379 ? 7.503 -3.931 13.504 1.00 82.69 379 LEU A N 1
ATOM 2974 C CA . LEU A 1 379 ? 7.924 -3.041 14.578 1.00 82.69 379 LEU A CA 1
ATOM 2975 C C . LEU A 1 379 ? 8.325 -1.645 14.066 1.00 82.69 379 LEU A C 1
ATOM 2977 O O . LEU A 1 379 ? 7.973 -0.639 14.673 1.00 82.69 379 LEU A O 1
ATOM 2981 N N . ARG A 1 380 ? 8.945 -1.533 12.882 1.00 85.69 380 ARG A N 1
ATOM 2982 C CA . ARG A 1 380 ? 9.264 -0.214 12.296 1.00 85.69 380 ARG A CA 1
ATOM 2983 C C . ARG A 1 380 ? 8.009 0.595 11.941 1.00 85.69 380 ARG A C 1
ATOM 2985 O O . ARG A 1 380 ? 8.045 1.826 11.994 1.00 85.69 380 ARG A O 1
ATOM 2992 N N . TYR A 1 381 ? 6.898 -0.064 11.603 1.00 89.00 381 TYR A N 1
ATOM 2993 C CA . TYR A 1 381 ? 5.613 0.613 11.391 1.00 89.00 381 TYR A CA 1
ATOM 2994 C C . TYR A 1 381 ? 5.006 1.120 12.695 1.00 89.00 381 TYR A C 1
ATOM 2996 O O . TYR A 1 381 ? 4.247 2.076 12.679 1.00 89.00 381 TYR A O 1
ATOM 3004 N N . ARG A 1 382 ? 5.391 0.569 13.843 1.00 85.75 382 ARG A N 1
ATOM 3005 C CA . ARG A 1 382 ? 5.008 1.132 15.138 1.00 85.75 382 ARG A CA 1
ATOM 3006 C C . ARG A 1 382 ? 5.671 2.482 15.412 1.00 85.75 382 ARG A C 1
ATOM 3008 O O . ARG A 1 382 ? 5.098 3.316 16.096 1.00 85.75 382 ARG A O 1
ATOM 3015 N N . GLN A 1 383 ? 6.872 2.707 14.880 1.00 84.50 383 GLN A N 1
ATOM 3016 C CA . GLN A 1 383 ? 7.575 3.987 15.009 1.00 84.50 383 GLN A CA 1
ATOM 3017 C C . GLN A 1 383 ? 7.122 4.989 13.944 1.00 84.50 383 GLN A C 1
ATOM 3019 O O . GLN A 1 383 ? 6.757 6.125 14.240 1.00 84.50 383 GLN A O 1
ATOM 3024 N N . THR A 1 384 ? 7.143 4.550 12.685 1.00 85.94 384 THR A N 1
ATOM 3025 C CA . THR A 1 384 ? 6.851 5.409 11.530 1.00 85.94 384 THR A CA 1
ATOM 3026 C C . THR A 1 384 ? 5.355 5.596 11.291 1.00 85.94 384 THR A C 1
ATOM 3028 O O . THR A 1 384 ? 4.951 6.633 10.788 1.00 85.94 384 THR A O 1
ATOM 3031 N N . GLY A 1 385 ? 4.532 4.640 11.703 1.00 89.31 385 GLY A N 1
ATOM 3032 C CA . GLY A 1 385 ? 3.108 4.546 11.404 1.00 89.31 385 GLY A CA 1
ATOM 3033 C C . GLY A 1 385 ? 2.796 3.346 10.502 1.00 89.31 385 GLY A C 1
ATOM 3034 O O . GLY A 1 385 ? 3.658 2.906 9.729 1.00 89.31 385 GLY A O 1
ATOM 3035 N N . PRO A 1 386 ? 1.569 2.799 10.585 1.00 91.88 386 PRO A N 1
ATOM 3036 C CA . PRO A 1 386 ? 1.123 1.726 9.706 1.00 91.88 386 PRO A CA 1
ATOM 3037 C C . PRO A 1 386 ? 1.161 2.182 8.239 1.00 91.88 386 PRO A C 1
ATOM 3039 O O . PRO A 1 386 ? 0.904 3.357 7.952 1.00 91.88 386 PRO A O 1
ATOM 3042 N N . PRO A 1 387 ? 1.476 1.281 7.295 1.00 91.88 387 PRO A N 1
ATOM 3043 C CA . PRO A 1 387 ? 1.528 1.634 5.887 1.00 91.88 387 PRO A CA 1
ATOM 3044 C C . PRO A 1 387 ? 0.135 1.991 5.358 1.00 91.88 387 PRO A C 1
ATOM 3046 O O . PRO A 1 387 ? -0.858 1.344 5.681 1.00 91.88 387 PRO A O 1
ATOM 3049 N N . THR A 1 388 ? 0.058 3.025 4.515 1.00 88.81 388 THR A N 1
ATOM 3050 C CA . THR A 1 388 ? -1.209 3.454 3.890 1.00 88.81 388 THR A CA 1
ATOM 3051 C C . THR A 1 388 ? -1.739 2.452 2.864 1.00 88.81 388 THR A C 1
ATOM 3053 O O . THR A 1 388 ? -2.921 2.465 2.524 1.00 88.81 388 THR A O 1
ATOM 3056 N N . THR A 1 389 ? -0.863 1.585 2.361 1.00 91.56 389 THR A N 1
ATOM 3057 C CA . THR A 1 389 ? -1.164 0.526 1.394 1.00 91.56 389 THR A CA 1
ATOM 3058 C C . THR A 1 389 ? -0.722 -0.821 1.961 1.00 91.56 389 THR A C 1
ATOM 3060 O O . THR A 1 389 ? -0.075 -0.874 3.008 1.00 91.56 389 THR A O 1
ATOM 3063 N N . HIS A 1 390 ? -1.063 -1.919 1.282 1.00 94.50 390 HIS A N 1
ATOM 3064 C CA . HIS A 1 390 ? -0.551 -3.239 1.662 1.00 94.50 390 HIS A CA 1
ATOM 3065 C C . HIS A 1 390 ? 0.989 -3.211 1.725 1.00 94.50 390 HIS A C 1
ATOM 3067 O O . HIS A 1 390 ? 1.594 -2.555 0.874 1.00 94.50 390 HIS A O 1
ATOM 3073 N N . PRO A 1 391 ? 1.659 -3.919 2.656 1.00 93.12 391 PRO A N 1
ATOM 3074 C CA . PRO A 1 391 ? 3.121 -3.868 2.758 1.00 93.12 391 PRO A CA 1
ATOM 3075 C C . PRO A 1 391 ? 3.879 -4.363 1.509 1.00 93.12 391 PRO A C 1
ATOM 3077 O O . PRO A 1 391 ? 5.074 -4.108 1.389 1.00 93.12 391 PRO A O 1
ATOM 3080 N N . SER A 1 392 ? 3.212 -5.040 0.565 1.00 93.31 392 SER A N 1
ATOM 3081 C CA . SER A 1 392 ? 3.744 -5.369 -0.771 1.00 93.31 392 SER A CA 1
ATOM 3082 C C . SER A 1 392 ? 3.521 -4.280 -1.833 1.00 93.31 392 SER A C 1
ATOM 3084 O O . SER A 1 392 ? 4.118 -4.330 -2.908 1.00 93.31 392 SER A O 1
ATOM 3086 N N . ALA A 1 393 ? 2.611 -3.335 -1.582 1.00 92.94 393 ALA A N 1
ATOM 3087 C CA . ALA A 1 393 ? 2.107 -2.334 -2.525 1.00 92.94 393 ALA A CA 1
ATOM 3088 C C . ALA A 1 393 ? 1.645 -2.894 -3.894 1.00 92.94 393 ALA A C 1
ATOM 3090 O O . ALA A 1 393 ? 1.494 -2.133 -4.848 1.00 92.94 393 ALA A O 1
ATOM 3091 N N . GLY A 1 394 ? 1.436 -4.214 -4.021 1.00 92.50 394 GLY A N 1
ATOM 3092 C CA . GLY A 1 394 ? 1.127 -4.874 -5.295 1.00 92.50 394 GLY A CA 1
ATOM 3093 C C . GLY A 1 394 ? 2.276 -4.884 -6.316 1.00 92.50 394 GLY A C 1
ATOM 3094 O O . GLY A 1 394 ? 2.027 -5.063 -7.505 1.00 92.50 394 GLY A O 1
ATOM 3095 N N . LEU A 1 395 ? 3.526 -4.672 -5.887 1.00 90.94 395 LEU A N 1
ATOM 3096 C CA . LEU A 1 395 ? 4.693 -4.641 -6.785 1.00 90.94 395 LEU A CA 1
ATOM 3097 C C . LEU A 1 395 ? 5.264 -6.039 -7.067 1.00 90.94 395 LEU A C 1
ATOM 3099 O O . LEU A 1 395 ? 5.628 -6.349 -8.201 1.00 90.94 395 LEU A O 1
ATOM 3103 N N . SER A 1 396 ? 5.349 -6.878 -6.032 1.00 92.12 396 SER A N 1
ATOM 3104 C CA . SER A 1 396 ? 5.808 -8.268 -6.112 1.00 92.12 396 SER A CA 1
ATOM 3105 C C . SER A 1 396 ? 4.992 -9.134 -5.161 1.00 92.12 396 SER A C 1
ATOM 3107 O O . SER A 1 396 ? 4.728 -8.750 -4.022 1.00 92.12 396 SER A O 1
ATOM 3109 N N . TYR A 1 397 ? 4.612 -10.313 -5.647 1.00 93.12 397 TYR A N 1
ATOM 3110 C CA . TYR A 1 397 ? 3.815 -11.308 -4.923 1.00 93.12 397 TYR A CA 1
ATOM 3111 C C . TYR A 1 397 ? 4.659 -12.509 -4.483 1.00 93.12 397 TYR A C 1
ATOM 3113 O O . TYR A 1 397 ? 4.143 -13.585 -4.192 1.00 93.12 397 TYR A O 1
ATOM 3121 N N . GLN A 1 398 ? 5.983 -12.350 -4.465 1.00 90.31 398 GLN A N 1
ATOM 3122 C CA . GLN A 1 398 ? 6.883 -13.413 -4.048 1.00 90.31 398 GLN A CA 1
ATOM 3123 C C . GLN A 1 398 ? 6.813 -13.624 -2.544 1.00 90.31 398 GLN A C 1
ATOM 3125 O O . GLN A 1 398 ? 7.178 -12.746 -1.762 1.00 90.31 398 GLN A O 1
ATOM 3130 N N . TYR A 1 399 ? 6.411 -14.829 -2.144 1.00 89.12 399 TYR A N 1
ATOM 3131 C CA . TYR A 1 399 ? 6.378 -15.201 -0.736 1.00 89.12 399 TYR A CA 1
ATOM 3132 C C . TYR A 1 399 ? 7.789 -15.284 -0.139 1.00 89.12 399 TYR A C 1
ATOM 3134 O O . TYR A 1 399 ? 8.052 -14.736 0.931 1.00 89.12 399 TYR A O 1
ATOM 3142 N N . SER A 1 400 ? 8.720 -15.941 -0.841 1.00 86.88 400 SER A N 1
ATOM 3143 C CA . SER A 1 400 ? 10.098 -16.123 -0.386 1.00 86.88 400 SER A CA 1
ATOM 3144 C C . SER A 1 400 ? 11.100 -16.006 -1.534 1.00 86.88 400 SER A C 1
ATOM 3146 O O . SER A 1 400 ? 10.781 -16.276 -2.687 1.00 86.88 400 SER A O 1
ATOM 3148 N N . GLY A 1 401 ? 12.329 -15.617 -1.193 1.00 81.88 401 GLY A N 1
ATOM 3149 C CA . GLY A 1 401 ? 13.472 -15.571 -2.110 1.00 81.88 401 GLY A CA 1
ATOM 3150 C C . GLY A 1 401 ? 14.423 -16.753 -1.924 1.00 81.88 401 GLY A C 1
ATOM 3151 O O . GLY A 1 401 ? 15.618 -16.597 -2.137 1.00 81.88 401 GLY A O 1
ATOM 3152 N N . ARG A 1 402 ? 13.929 -17.888 -1.406 1.00 85.69 402 ARG A N 1
ATOM 3153 C CA . ARG A 1 402 ? 14.740 -19.073 -1.076 1.00 85.69 402 ARG A CA 1
ATOM 3154 C C . ARG A 1 402 ? 14.860 -19.996 -2.286 1.00 85.69 402 ARG A C 1
ATOM 3156 O O . ARG A 1 402 ? 14.434 -21.143 -2.254 1.00 85.69 402 ARG A O 1
ATOM 3163 N N . TYR A 1 403 ? 15.420 -19.464 -3.357 1.00 88.31 403 TYR A N 1
ATOM 3164 C CA . TYR A 1 403 ? 15.786 -20.211 -4.549 1.00 88.31 403 TYR A CA 1
ATOM 3165 C C . TYR A 1 403 ? 17.133 -19.698 -5.040 1.00 88.31 403 TYR A C 1
ATOM 3167 O O . TYR A 1 403 ? 17.577 -18.610 -4.670 1.00 88.31 403 TYR A O 1
ATOM 3175 N N . VAL A 1 404 ? 17.787 -20.507 -5.859 1.00 90.44 404 VAL A N 1
ATOM 3176 C CA . VAL A 1 404 ? 19.079 -20.187 -6.449 1.00 90.44 404 VAL A CA 1
ATOM 3177 C C . VAL A 1 404 ? 18.911 -20.194 -7.958 1.00 90.44 404 VAL A C 1
ATOM 3179 O O . VAL A 1 404 ? 18.326 -21.124 -8.514 1.00 90.44 404 VAL A O 1
ATOM 3182 N N . LEU A 1 405 ? 19.393 -19.141 -8.614 1.00 89.12 405 LEU A N 1
ATOM 3183 C CA . LEU A 1 405 ? 19.396 -19.071 -10.069 1.00 89.12 405 LEU A CA 1
ATOM 3184 C C . LEU A 1 405 ? 20.515 -19.964 -10.602 1.00 89.12 405 LEU A C 1
ATOM 3186 O O . LEU A 1 405 ? 21.661 -19.865 -10.166 1.00 89.12 405 LEU A O 1
ATOM 3190 N N . ASN A 1 406 ? 20.165 -20.833 -11.544 1.00 91.69 406 ASN A N 1
ATOM 3191 C CA . ASN A 1 406 ? 21.117 -21.701 -12.217 1.00 91.69 406 ASN A CA 1
ATOM 3192 C C . ASN A 1 406 ? 21.532 -21.057 -13.542 1.00 91.69 406 ASN A C 1
ATOM 3194 O O . ASN A 1 406 ? 20.708 -20.924 -14.447 1.00 91.69 406 ASN A O 1
ATOM 3198 N N . ASP A 1 407 ? 22.789 -20.636 -13.644 1.00 88.19 407 ASP A N 1
ATOM 3199 C CA . ASP A 1 407 ? 23.370 -20.171 -14.897 1.00 88.19 407 ASP A CA 1
ATOM 3200 C C . ASP A 1 407 ? 23.901 -21.347 -15.721 1.00 88.19 407 ASP A C 1
ATOM 3202 O O . ASP A 1 407 ? 24.411 -22.331 -15.191 1.00 88.19 407 ASP A O 1
ATOM 3206 N N . VAL A 1 408 ? 23.806 -21.235 -17.044 1.00 90.38 408 VAL A N 1
ATOM 3207 C CA . VAL A 1 408 ? 24.150 -22.314 -17.978 1.00 90.38 408 VAL A CA 1
ATOM 3208 C C . VAL A 1 408 ? 25.649 -22.626 -17.951 1.00 90.38 408 VAL A C 1
ATOM 3210 O O . VAL A 1 408 ? 26.037 -23.772 -18.166 1.00 90.38 408 VAL A O 1
ATOM 3213 N N . LYS A 1 409 ? 26.504 -21.623 -17.703 1.00 86.44 409 LYS A N 1
ATOM 3214 C CA . LYS A 1 409 ? 27.968 -21.787 -17.729 1.00 86.44 409 LYS A CA 1
ATOM 3215 C C . LYS A 1 409 ? 28.554 -22.122 -16.364 1.00 86.44 409 LYS A C 1
ATOM 3217 O O . LYS A 1 409 ? 29.406 -23.000 -16.269 1.00 86.44 409 LYS A O 1
ATOM 3222 N N . ILE A 1 410 ? 28.148 -21.381 -15.335 1.00 86.00 410 ILE A N 1
ATOM 3223 C CA . ILE A 1 410 ? 28.735 -21.466 -13.989 1.00 86.00 410 ILE A CA 1
ATOM 3224 C C . ILE A 1 410 ? 27.991 -22.492 -13.121 1.00 86.00 410 ILE A C 1
ATOM 3226 O O . ILE A 1 410 ? 28.580 -23.068 -12.207 1.00 86.00 410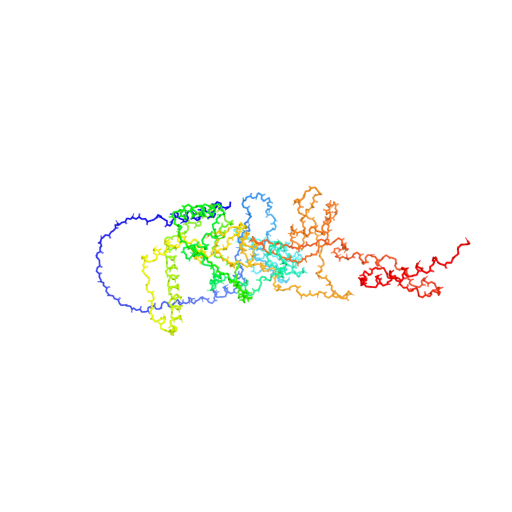 ILE A O 1
ATOM 3230 N N . GLY A 1 411 ? 26.718 -22.756 -13.423 1.00 91.06 411 GLY A N 1
ATOM 3231 C CA . GLY A 1 411 ? 25.825 -23.525 -12.567 1.00 91.06 411 GLY A CA 1
ATOM 3232 C C . GLY A 1 411 ? 25.115 -22.629 -11.538 1.00 91.06 411 GLY A C 1
ATOM 3233 O O . GLY A 1 411 ? 24.829 -21.463 -11.833 1.00 91.06 411 GLY A O 1
ATOM 3234 N N . PRO A 1 412 ? 24.796 -23.133 -10.332 1.00 93.31 412 PRO A N 1
ATOM 3235 C CA . PRO A 1 412 ? 24.083 -22.361 -9.318 1.00 93.31 412 PRO A CA 1
ATOM 3236 C C . PRO A 1 412 ? 24.907 -21.148 -8.862 1.00 93.31 412 PRO A C 1
ATOM 3238 O O . PRO A 1 412 ? 26.022 -21.292 -8.361 1.00 93.31 412 PRO A O 1
ATOM 3241 N N . ILE A 1 413 ? 24.348 -19.948 -9.021 1.00 85.12 413 ILE A N 1
ATOM 3242 C CA . ILE A 1 413 ? 24.994 -18.688 -8.637 1.00 85.12 413 ILE A CA 1
ATOM 3243 C C . ILE A 1 413 ? 24.695 -18.367 -7.172 1.00 85.12 413 ILE A C 1
ATOM 3245 O O . ILE A 1 413 ? 23.549 -18.408 -6.733 1.00 85.12 413 ILE A O 1
ATOM 3249 N N . GLU A 1 414 ? 25.714 -17.962 -6.415 1.00 83.06 414 GLU A N 1
ATOM 3250 C CA . GLU A 1 414 ? 25.508 -17.444 -5.064 1.00 83.06 414 GLU A CA 1
ATOM 3251 C C . GLU A 1 414 ? 24.818 -16.069 -5.087 1.00 83.06 414 GLU A C 1
ATOM 3253 O O . GLU A 1 414 ? 25.302 -15.097 -5.677 1.00 83.06 414 GLU A O 1
ATOM 3258 N N . GLY A 1 415 ? 23.688 -15.976 -4.386 1.00 81.25 415 GLY A N 1
ATOM 3259 C CA . GLY A 1 415 ? 22.912 -14.748 -4.281 1.00 81.25 415 GLY A CA 1
ATOM 3260 C C . GLY A 1 415 ? 22.117 -14.424 -5.548 1.00 81.25 415 GLY A C 1
ATOM 3261 O O . GLY A 1 415 ? 21.763 -15.294 -6.339 1.00 81.25 415 GLY A O 1
ATOM 3262 N N . ARG A 1 416 ? 21.773 -13.144 -5.709 1.00 84.50 416 ARG A N 1
ATOM 3263 C CA . ARG A 1 416 ? 20.974 -12.657 -6.842 1.00 84.50 416 ARG A CA 1
ATOM 3264 C C . ARG A 1 416 ? 21.860 -12.146 -7.969 1.00 84.50 416 ARG A C 1
ATOM 3266 O O . ARG A 1 416 ? 22.991 -11.706 -7.737 1.00 84.50 416 ARG A O 1
ATOM 3273 N N . GLN A 1 417 ? 21.305 -12.149 -9.181 1.00 85.81 417 GLN A N 1
ATOM 3274 C CA . GLN A 1 417 ? 21.964 -11.532 -10.323 1.00 85.81 417 GLN A CA 1
ATOM 3275 C C . GLN A 1 417 ? 22.192 -10.039 -10.044 1.00 85.81 417 GLN A C 1
ATOM 3277 O O . GLN A 1 417 ? 21.260 -9.328 -9.657 1.00 85.81 417 GLN A O 1
ATOM 3282 N N . PRO A 1 418 ? 23.435 -9.556 -10.185 1.00 90.06 418 PRO A N 1
ATOM 3283 C CA . PRO A 1 418 ? 23.709 -8.142 -10.043 1.00 90.06 418 PRO A CA 1
ATOM 3284 C C . PRO A 1 418 ? 23.050 -7.355 -11.178 1.00 90.06 418 PRO A C 1
ATOM 3286 O O . PRO A 1 418 ? 22.936 -7.835 -12.303 1.00 90.06 418 PRO A O 1
ATOM 3289 N N . ALA A 1 419 ? 22.656 -6.122 -10.885 1.00 91.44 419 ALA A N 1
ATOM 3290 C CA . ALA A 1 419 ? 22.027 -5.209 -11.824 1.00 91.44 419 ALA A CA 1
ATOM 3291 C C . ALA A 1 419 ? 22.901 -3.973 -12.061 1.00 91.44 419 ALA A C 1
ATOM 3293 O O . ALA A 1 419 ? 23.730 -3.591 -11.231 1.00 91.44 419 ALA A O 1
ATOM 3294 N N . ALA A 1 420 ? 22.699 -3.315 -13.200 1.00 91.44 420 ALA A N 1
ATOM 3295 C CA . ALA A 1 420 ? 23.289 -2.011 -13.460 1.00 91.44 420 ALA A CA 1
ATOM 3296 C C . ALA A 1 420 ? 22.555 -0.925 -12.653 1.00 91.44 420 ALA A C 1
ATOM 3298 O O . ALA A 1 420 ? 21.332 -0.786 -12.731 1.00 91.44 420 ALA A O 1
ATOM 3299 N N . GLY A 1 421 ? 23.314 -0.134 -11.902 1.00 90.56 421 GLY A N 1
ATOM 3300 C CA . GLY A 1 421 ? 22.848 1.028 -11.158 1.00 90.56 421 GLY A CA 1
ATOM 3301 C C . GLY A 1 421 ? 23.481 2.325 -11.660 1.00 90.56 421 GLY A C 1
ATOM 3302 O O . GLY A 1 421 ? 24.511 2.330 -12.338 1.00 90.56 421 GLY A O 1
ATOM 3303 N N . ARG A 1 422 ? 22.857 3.452 -11.319 1.00 89.81 422 ARG A N 1
ATOM 3304 C CA . ARG A 1 422 ? 23.408 4.799 -11.520 1.00 89.81 422 ARG A CA 1
ATOM 3305 C C . ARG A 1 422 ? 23.665 5.463 -10.185 1.00 89.81 422 ARG A C 1
ATOM 3307 O O . ARG A 1 422 ? 22.901 5.271 -9.246 1.00 89.81 422 ARG A O 1
ATOM 3314 N N . ILE A 1 423 ? 24.693 6.291 -10.118 1.00 88.25 423 ILE A N 1
ATOM 3315 C CA . ILE A 1 423 ? 24.969 7.089 -8.924 1.00 88.25 423 ILE A CA 1
ATOM 3316 C C . ILE A 1 423 ? 24.303 8.447 -9.122 1.00 88.25 423 ILE A C 1
ATOM 3318 O O . ILE A 1 423 ? 24.620 9.161 -10.070 1.00 88.25 423 ILE A O 1
ATOM 3322 N N . LEU A 1 424 ? 23.340 8.771 -8.260 1.00 87.06 424 LEU A N 1
ATOM 3323 C CA . LEU A 1 424 ? 22.594 10.030 -8.318 1.00 87.06 424 LEU A CA 1
ATOM 3324 C C . LEU A 1 424 ? 23.232 11.086 -7.419 1.00 87.06 424 LEU A C 1
ATOM 3326 O O . LEU A 1 424 ? 23.369 12.237 -7.819 1.00 87.06 424 LEU A O 1
ATOM 3330 N N . GLN A 1 425 ? 23.651 10.676 -6.223 1.00 83.44 425 GLN A N 1
ATOM 3331 C CA . GLN A 1 425 ? 24.349 11.529 -5.269 1.00 83.44 425 GLN A CA 1
ATOM 3332 C C . GLN A 1 425 ? 25.540 10.762 -4.701 1.00 83.44 425 GLN A C 1
ATOM 3334 O O . GLN A 1 425 ? 25.371 9.671 -4.154 1.00 83.44 425 GLN A O 1
ATOM 3339 N N . SER A 1 426 ? 26.738 11.325 -4.845 1.00 78.56 426 SER A N 1
ATOM 3340 C CA . SER A 1 426 ? 27.949 10.822 -4.195 1.00 78.56 426 SER A CA 1
ATOM 3341 C C . SER A 1 426 ? 27.992 11.263 -2.733 1.00 78.56 426 SER A C 1
ATOM 3343 O O . SER A 1 426 ? 27.600 12.383 -2.413 1.00 78.56 426 SER A O 1
ATOM 3345 N N . SER A 1 427 ? 28.525 10.413 -1.855 1.00 71.38 427 SER A N 1
ATOM 3346 C CA . SER A 1 427 ? 28.918 10.832 -0.506 1.00 71.38 427 SER A CA 1
ATOM 3347 C C . SER A 1 427 ? 30.225 11.612 -0.615 1.00 71.38 427 SER A C 1
ATOM 3349 O O . SER A 1 427 ? 31.220 11.059 -1.085 1.00 71.38 427 SER A O 1
ATOM 3351 N N . ALA A 1 428 ? 30.251 12.878 -0.201 1.00 60.53 428 ALA A N 1
ATOM 3352 C CA . ALA A 1 428 ? 31.516 13.586 -0.035 1.00 60.53 428 ALA A CA 1
ATOM 3353 C C . ALA A 1 428 ? 32.321 12.931 1.102 1.00 60.53 428 ALA A C 1
ATOM 3355 O O . ALA A 1 428 ? 31.749 12.470 2.090 1.00 60.53 428 ALA A O 1
ATOM 3356 N N . LEU A 1 429 ? 33.648 12.888 0.958 1.00 54.47 429 LEU A N 1
ATOM 3357 C CA . LEU A 1 429 ? 34.568 12.175 1.857 1.00 54.47 429 LEU A CA 1
ATOM 3358 C C . LEU A 1 429 ? 34.497 12.651 3.324 1.00 54.47 429 LEU A C 1
ATOM 3360 O O . LEU A 1 429 ? 34.815 11.889 4.230 1.00 54.47 429 LEU A O 1
ATOM 3364 N N . ASN A 1 430 ? 34.048 13.889 3.555 1.00 55.25 430 ASN A N 1
ATOM 3365 C CA . ASN A 1 430 ? 34.115 14.558 4.859 1.00 55.25 430 ASN A CA 1
ATOM 3366 C C . ASN A 1 430 ? 32.763 14.640 5.588 1.00 55.25 430 ASN A C 1
ATOM 3368 O O . ASN A 1 430 ? 32.695 15.177 6.690 1.00 55.25 430 ASN A O 1
ATOM 3372 N N . GLU A 1 431 ? 31.681 14.133 4.992 1.00 58.91 431 GLU A N 1
ATOM 3373 C CA . GLU A 1 431 ? 30.329 14.306 5.523 1.00 58.91 431 GLU A CA 1
ATOM 3374 C C . GLU A 1 431 ? 29.766 12.954 5.977 1.00 58.91 431 GLU A C 1
ATOM 3376 O O . GLU A 1 431 ? 29.108 12.232 5.232 1.00 58.91 431 GLU A O 1
ATOM 3381 N N . THR A 1 432 ? 30.025 12.594 7.238 1.00 55.94 432 THR A N 1
ATOM 3382 C CA . THR A 1 432 ? 29.642 11.317 7.884 1.00 55.94 432 THR A CA 1
ATOM 3383 C C . THR A 1 432 ? 28.145 10.964 7.747 1.00 55.94 432 THR A C 1
ATOM 3385 O O . THR A 1 432 ? 27.745 9.799 7.904 1.00 55.94 432 THR A O 1
ATOM 3388 N N . GLN A 1 433 ? 27.309 11.961 7.434 1.00 59.62 433 GLN A N 1
ATOM 3389 C CA . GLN A 1 433 ? 25.858 11.856 7.290 1.00 59.62 433 GLN A CA 1
ATOM 3390 C C . GLN A 1 433 ? 25.363 11.722 5.838 1.00 59.62 433 GLN A C 1
ATOM 3392 O O . GLN A 1 433 ? 24.238 11.254 5.643 1.00 59.62 433 GLN A O 1
ATOM 3397 N N . ALA A 1 434 ? 26.166 12.055 4.822 1.00 64.06 434 ALA A N 1
ATOM 3398 C CA . ALA A 1 434 ? 25.732 11.999 3.428 1.00 64.06 434 ALA A CA 1
ATOM 3399 C C . ALA A 1 434 ? 25.692 10.543 2.935 1.00 64.06 434 ALA A C 1
ATOM 3401 O O . ALA A 1 434 ? 26.705 9.947 2.585 1.00 64.06 434 ALA A O 1
ATOM 3402 N N . ARG A 1 435 ? 24.510 9.917 2.922 1.00 72.12 435 ARG A N 1
ATOM 3403 C CA . ARG A 1 435 ? 24.349 8.590 2.306 1.00 72.12 435 ARG A CA 1
ATOM 3404 C C . ARG A 1 435 ? 24.239 8.748 0.788 1.00 72.12 435 ARG A C 1
ATOM 3406 O O . ARG A 1 435 ? 23.445 9.575 0.341 1.00 72.12 435 ARG A O 1
ATOM 3413 N N . PRO A 1 436 ? 24.982 7.966 -0.012 1.00 79.81 436 PRO A N 1
ATOM 3414 C CA . PRO A 1 436 ? 24.872 8.059 -1.456 1.00 79.81 436 PRO A CA 1
ATOM 3415 C C . PRO A 1 436 ? 23.512 7.538 -1.925 1.00 79.81 436 PRO A C 1
ATOM 3417 O O . PRO A 1 436 ? 22.991 6.551 -1.399 1.00 79.81 436 PRO A O 1
ATOM 3420 N N . LEU A 1 437 ? 22.952 8.201 -2.936 1.00 86.75 437 LEU A N 1
ATOM 3421 C CA . LEU A 1 437 ? 21.699 7.805 -3.574 1.00 86.75 437 LEU A CA 1
ATOM 3422 C C . LEU A 1 437 ? 22.006 7.054 -4.865 1.00 86.75 437 LEU A C 1
ATOM 3424 O O . LEU A 1 437 ? 22.697 7.573 -5.745 1.00 86.75 437 LEU A O 1
ATOM 3428 N N . LEU A 1 438 ? 21.461 5.846 -4.990 1.00 88.69 438 LEU A N 1
ATOM 3429 C CA . LEU A 1 438 ? 21.641 4.996 -6.163 1.00 88.69 438 LEU A CA 1
ATOM 3430 C C . LEU A 1 438 ? 20.322 4.847 -6.920 1.00 88.69 438 LEU A C 1
ATOM 3432 O O . LEU A 1 438 ? 19.284 4.579 -6.325 1.00 88.69 438 LEU A O 1
ATOM 3436 N N . GLY A 1 439 ? 20.359 4.986 -8.239 1.00 92.12 439 GLY A N 1
ATOM 3437 C CA . GLY A 1 439 ? 19.259 4.646 -9.131 1.00 92.12 439 GLY A CA 1
ATOM 3438 C C . GLY A 1 439 ? 19.348 3.179 -9.541 1.00 92.12 439 GLY A C 1
ATOM 3439 O O . GLY A 1 439 ? 20.275 2.807 -10.257 1.00 92.12 439 GLY A O 1
ATOM 3440 N N . VAL A 1 440 ? 18.387 2.358 -9.124 1.00 92.38 440 VAL A N 1
ATOM 3441 C CA . VAL A 1 440 ? 18.311 0.921 -9.427 1.00 92.38 440 VAL A CA 1
ATOM 3442 C C . VAL A 1 440 ? 16.960 0.636 -10.073 1.00 92.38 440 VAL A C 1
ATOM 3444 O O . VAL A 1 440 ? 15.926 0.879 -9.460 1.00 92.38 440 VAL A O 1
ATOM 3447 N N . ALA A 1 441 ? 16.952 0.158 -11.321 1.00 91.06 441 ALA A N 1
ATOM 3448 C CA . ALA A 1 441 ? 15.726 -0.224 -12.041 1.00 91.06 441 ALA A CA 1
ATOM 3449 C C . ALA A 1 441 ? 14.607 0.849 -12.095 1.00 91.06 441 ALA A C 1
ATOM 3451 O O . ALA A 1 441 ? 13.436 0.519 -12.240 1.00 91.06 441 ALA A O 1
ATOM 3452 N N . GLY A 1 442 ? 14.955 2.141 -12.022 1.00 90.88 442 GLY A N 1
ATOM 3453 C CA . GLY A 1 442 ? 13.985 3.250 -12.000 1.00 90.88 442 GLY A CA 1
ATOM 3454 C C . GLY A 1 442 ? 13.580 3.722 -10.598 1.00 90.88 442 GLY A C 1
ATOM 3455 O O . GLY A 1 442 ? 12.902 4.737 -10.477 1.00 90.88 442 GLY A O 1
ATOM 3456 N N . PHE A 1 443 ? 14.050 3.050 -9.546 1.00 93.12 443 PHE A N 1
ATOM 3457 C CA . PHE A 1 443 ? 13.850 3.430 -8.148 1.00 93.12 443 PHE A CA 1
ATOM 3458 C C . PHE A 1 443 ? 15.113 4.049 -7.552 1.00 93.12 443 PHE A C 1
ATOM 3460 O O . PHE A 1 443 ? 16.228 3.780 -8.000 1.00 93.12 443 PHE A O 1
ATOM 3467 N N . VAL A 1 444 ? 14.941 4.859 -6.507 1.00 91.94 444 VAL A N 1
ATOM 3468 C CA . VAL A 1 444 ? 16.048 5.484 -5.772 1.00 91.94 444 VAL A CA 1
ATOM 3469 C C . VAL A 1 444 ? 16.289 4.736 -4.460 1.00 91.94 444 VAL A C 1
ATOM 3471 O O . VAL A 1 444 ? 15.473 4.792 -3.541 1.00 91.94 444 VAL A O 1
ATOM 3474 N N . ALA A 1 445 ? 17.426 4.053 -4.356 1.00 89.00 445 ALA A N 1
ATOM 3475 C CA . ALA A 1 445 ? 17.898 3.382 -3.152 1.00 89.00 445 ALA A CA 1
ATOM 3476 C C . ALA A 1 445 ? 18.723 4.351 -2.284 1.00 89.00 445 ALA A C 1
ATOM 3478 O O . ALA A 1 445 ? 19.772 4.839 -2.705 1.00 89.00 445 ALA A O 1
ATOM 3479 N N . SER A 1 446 ? 18.240 4.628 -1.065 1.00 77.75 446 SER A N 1
ATOM 3480 C CA . SER A 1 446 ? 18.832 5.615 -0.139 1.00 77.75 446 SER A CA 1
ATOM 3481 C C . SER A 1 446 ? 19.741 5.020 0.942 1.00 77.75 446 SER A C 1
ATOM 3483 O O . SER A 1 446 ? 20.500 5.755 1.570 1.00 77.75 446 SER A O 1
ATOM 3485 N N . ASN A 1 447 ? 19.664 3.708 1.179 1.00 68.25 447 ASN A N 1
ATOM 3486 C CA . ASN A 1 447 ? 20.445 3.018 2.207 1.00 68.25 447 ASN A CA 1
ATOM 3487 C C . ASN A 1 447 ? 21.290 1.891 1.611 1.00 68.25 447 ASN A C 1
ATOM 3489 O O . ASN A 1 447 ? 21.065 0.724 1.945 1.00 68.25 447 ASN A O 1
ATOM 3493 N N . PRO A 1 448 ? 22.244 2.202 0.725 1.00 68.19 448 PRO A N 1
ATOM 3494 C CA . PRO A 1 448 ? 23.185 1.188 0.310 1.00 68.19 448 PRO A CA 1
ATOM 3495 C C . PRO A 1 448 ? 24.105 0.794 1.484 1.00 68.19 448 PRO A C 1
ATOM 3497 O O . PRO A 1 448 ? 24.398 1.615 2.361 1.00 68.19 448 PRO A O 1
ATOM 3500 N N . ASN A 1 449 ? 24.528 -0.472 1.551 1.00 64.56 449 ASN A N 1
ATOM 3501 C CA . ASN A 1 449 ? 25.366 -0.963 2.654 1.00 64.56 449 ASN A CA 1
ATOM 3502 C C . ASN A 1 449 ? 26.746 -0.271 2.657 1.00 64.56 449 ASN A C 1
ATOM 3504 O O . ASN A 1 449 ? 27.522 -0.465 1.725 1.00 64.56 449 ASN A O 1
ATOM 3508 N N . LYS A 1 450 ? 27.067 0.500 3.713 1.00 57.56 450 LYS A N 1
ATOM 3509 C CA . LYS A 1 450 ? 28.301 1.311 3.823 1.00 57.56 450 LYS A CA 1
ATOM 3510 C C . LYS A 1 450 ? 29.594 0.512 3.622 1.00 57.56 450 LYS A C 1
ATOM 3512 O O . LYS A 1 450 ? 30.565 1.086 3.153 1.00 57.56 450 LYS A O 1
ATOM 3517 N N . GLN A 1 451 ? 29.610 -0.777 3.968 1.00 56.44 451 GLN A N 1
ATOM 3518 C CA . GLN A 1 451 ? 30.831 -1.592 3.931 1.00 56.44 451 GLN A CA 1
ATOM 3519 C C . GLN A 1 451 ? 31.369 -1.831 2.511 1.00 56.44 451 GLN A C 1
ATOM 3521 O O . GLN A 1 451 ? 32.576 -1.947 2.342 1.00 56.44 451 GLN A O 1
ATOM 3526 N N . GLU A 1 452 ? 30.498 -1.875 1.497 1.00 54.09 452 GLU A N 1
ATOM 3527 C CA . GLU A 1 452 ? 30.900 -2.177 0.110 1.00 54.09 452 GLU A CA 1
ATOM 3528 C C . GLU A 1 452 ? 30.912 -0.941 -0.798 1.00 54.09 452 GLU A C 1
ATOM 3530 O O . GLU A 1 452 ? 31.416 -0.971 -1.918 1.00 54.09 452 GLU A O 1
ATOM 3535 N N . ILE A 1 453 ? 30.386 0.180 -0.311 1.00 54.72 453 ILE A N 1
ATOM 3536 C CA . ILE A 1 453 ? 30.465 1.463 -0.998 1.00 54.72 453 ILE A CA 1
ATOM 3537 C C . ILE A 1 453 ? 31.834 2.056 -0.663 1.00 54.72 453 ILE A C 1
ATOM 3539 O O . ILE A 1 453 ? 31.951 2.964 0.159 1.00 54.72 453 ILE A O 1
ATOM 3543 N N . GLY A 1 454 ? 32.895 1.540 -1.288 1.00 56.41 454 GLY A N 1
ATOM 3544 C CA . GLY A 1 454 ? 34.140 2.309 -1.385 1.00 56.41 454 GLY A CA 1
ATOM 3545 C C . GLY A 1 454 ? 33.822 3.718 -1.898 1.00 56.41 454 GLY A C 1
ATOM 3546 O O . GLY A 1 454 ? 32.806 3.882 -2.563 1.00 56.41 454 GLY A O 1
ATOM 3547 N N . ASN A 1 455 ? 34.630 4.732 -1.570 1.00 59.19 455 ASN A N 1
ATOM 3548 C CA . ASN A 1 455 ? 34.376 6.145 -1.904 1.00 59.19 455 ASN A CA 1
ATOM 3549 C C . ASN A 1 455 ? 33.849 6.327 -3.339 1.00 59.19 455 ASN A C 1
ATOM 3551 O O . ASN A 1 455 ? 34.627 6.409 -4.291 1.00 59.19 455 ASN A O 1
ATOM 3555 N N . VAL A 1 456 ? 32.523 6.375 -3.503 1.00 65.62 456 VAL A N 1
ATOM 3556 C CA . VAL A 1 456 ? 31.898 6.515 -4.815 1.00 65.62 456 VAL A CA 1
ATOM 3557 C C . VAL A 1 456 ? 32.026 7.978 -5.193 1.00 65.62 456 VAL A C 1
ATOM 3559 O O . VAL A 1 456 ? 31.200 8.813 -4.819 1.00 65.62 456 VAL A O 1
ATOM 3562 N N . LYS A 1 457 ? 33.111 8.288 -5.895 1.00 68.88 457 LYS A N 1
ATOM 3563 C CA . LYS A 1 457 ? 33.361 9.612 -6.441 1.00 68.88 457 LYS A CA 1
ATOM 3564 C C . LYS A 1 457 ? 32.448 9.836 -7.644 1.00 68.88 457 LYS A C 1
ATOM 3566 O O . LYS A 1 457 ? 32.244 8.943 -8.464 1.00 68.88 457 LYS A O 1
ATOM 3571 N N . TRP A 1 458 ? 31.868 11.027 -7.726 1.00 76.94 458 TRP A N 1
ATOM 3572 C CA . TRP A 1 458 ? 31.190 11.453 -8.940 1.00 76.94 458 TRP A CA 1
ATOM 3573 C C . TRP A 1 458 ? 32.235 11.844 -9.987 1.00 76.94 458 TRP A C 1
ATOM 3575 O O . TRP A 1 458 ? 33.080 12.696 -9.713 1.00 76.94 458 TRP A O 1
ATOM 3585 N N . ASP A 1 459 ? 32.142 11.244 -11.174 1.00 80.44 459 ASP A N 1
ATOM 3586 C CA . ASP A 1 459 ? 32.996 11.559 -12.317 1.00 80.44 459 ASP A CA 1
ATOM 3587 C C . ASP A 1 459 ? 32.135 12.005 -13.520 1.00 80.44 459 ASP A C 1
ATOM 3589 O O . ASP A 1 459 ? 31.091 11.393 -13.793 1.00 80.44 459 ASP A O 1
ATOM 3593 N N . PRO A 1 460 ? 32.549 13.050 -14.267 1.00 85.06 460 PRO A N 1
ATOM 3594 C CA . PRO A 1 460 ? 31.811 13.586 -15.411 1.00 85.06 460 PRO A CA 1
ATOM 3595 C C . PRO A 1 460 ? 31.971 12.695 -16.657 1.00 85.06 460 PRO A C 1
ATOM 3597 O O . PRO A 1 460 ? 32.668 13.031 -17.611 1.00 85.06 460 PRO A O 1
ATOM 3600 N N . VAL A 1 461 ? 31.320 11.533 -16.648 1.00 87.50 461 VAL A N 1
ATOM 3601 C CA . VAL A 1 461 ? 31.329 10.551 -17.747 1.00 87.50 461 VAL A CA 1
ATOM 3602 C C . VAL A 1 461 ? 30.089 10.740 -18.637 1.00 87.50 461 VAL A C 1
ATOM 3604 O O . VAL A 1 461 ? 29.001 11.003 -18.109 1.00 87.50 461 VAL A O 1
ATOM 3607 N N . PRO A 1 462 ? 30.182 10.580 -19.975 1.00 88.62 462 PRO A N 1
ATOM 3608 C CA . PRO A 1 462 ? 29.011 10.603 -20.850 1.00 88.62 462 PRO A CA 1
ATOM 3609 C C . PRO A 1 462 ? 27.966 9.570 -20.406 1.00 88.62 462 PRO A C 1
ATOM 3611 O O . PRO A 1 462 ? 28.237 8.376 -20.292 1.00 88.62 462 PRO A O 1
ATOM 3614 N N . GLY A 1 463 ? 26.743 10.035 -20.143 1.00 84.62 463 GLY A N 1
ATOM 3615 C CA . GLY A 1 463 ? 25.660 9.190 -19.630 1.00 84.62 463 GLY A CA 1
ATOM 3616 C C . GLY A 1 463 ? 25.704 8.916 -18.120 1.00 84.62 463 GLY A C 1
ATOM 3617 O O . GLY A 1 463 ? 24.876 8.131 -17.644 1.00 84.62 463 GLY A O 1
ATOM 3618 N N . GLY A 1 464 ? 26.612 9.580 -17.397 1.00 86.81 464 GLY A N 1
ATOM 3619 C CA . GLY A 1 464 ? 26.761 9.556 -15.944 1.00 86.81 464 GLY A CA 1
ATOM 3620 C C . GLY A 1 464 ? 27.490 8.320 -15.402 1.00 86.81 464 GLY A C 1
ATOM 3621 O O . GLY A 1 464 ? 27.569 7.293 -16.084 1.00 86.81 464 GLY A O 1
ATOM 3622 N N . PRO A 1 465 ? 27.998 8.392 -14.159 1.00 86.69 465 PRO A N 1
ATOM 3623 C CA . PRO A 1 465 ? 28.665 7.269 -13.514 1.00 86.69 465 PRO A CA 1
ATOM 3624 C C . PRO A 1 465 ? 27.682 6.113 -13.264 1.00 86.69 465 PRO A C 1
ATOM 3626 O O . PRO A 1 465 ? 26.583 6.290 -12.720 1.00 86.69 465 PRO A O 1
ATOM 3629 N N . ARG A 1 466 ? 28.089 4.910 -13.677 1.00 88.50 466 ARG A N 1
ATOM 3630 C CA . ARG A 1 466 ? 27.341 3.656 -13.510 1.00 88.50 466 ARG A CA 1
ATOM 3631 C C . ARG A 1 466 ? 28.102 2.730 -12.576 1.00 88.50 466 ARG A C 1
ATOM 3633 O O . ARG A 1 466 ? 29.327 2.719 -12.581 1.00 88.50 466 ARG A O 1
ATOM 3640 N N . CYS A 1 467 ? 27.373 1.941 -11.804 1.00 87.12 467 CYS A N 1
ATOM 3641 C CA . CYS A 1 467 ? 27.939 0.958 -10.891 1.00 87.12 467 CYS A CA 1
ATOM 3642 C C . CYS A 1 467 ? 27.178 -0.362 -10.983 1.00 87.12 467 CYS A C 1
ATOM 3644 O O . CYS A 1 467 ? 26.050 -0.412 -11.476 1.00 87.12 467 CYS A O 1
ATOM 3646 N N . VAL A 1 468 ? 27.798 -1.439 -10.510 1.00 90.38 468 VAL A N 1
ATOM 3647 C CA . VAL A 1 468 ? 27.112 -2.718 -10.333 1.00 90.38 468 VAL A CA 1
ATOM 3648 C C . VAL A 1 468 ? 26.506 -2.749 -8.939 1.00 90.38 468 VAL A C 1
ATOM 3650 O O . VAL A 1 468 ? 27.196 -2.532 -7.943 1.00 90.38 468 VAL A O 1
ATOM 3653 N N . VAL A 1 469 ? 25.209 -3.025 -8.864 1.00 89.31 469 VAL A N 1
ATOM 3654 C CA . VAL A 1 469 ? 24.469 -3.126 -7.608 1.00 89.31 469 VAL A CA 1
ATOM 3655 C C . VAL A 1 469 ? 23.921 -4.534 -7.431 1.00 89.31 469 VAL A C 1
ATOM 3657 O O . VAL A 1 469 ? 23.476 -5.172 -8.379 1.00 89.31 469 VAL A O 1
ATOM 3660 N N . SER A 1 470 ? 23.934 -5.020 -6.200 1.00 90.12 470 SER A N 1
ATOM 3661 C CA . SER A 1 470 ? 23.328 -6.279 -5.795 1.00 90.12 470 SER A CA 1
ATOM 3662 C C . SER A 1 470 ? 22.128 -5.967 -4.904 1.00 90.12 470 SER A C 1
ATOM 3664 O O . SER A 1 470 ? 22.311 -5.652 -3.726 1.00 90.12 470 SER A O 1
ATOM 3666 N N . PRO A 1 471 ? 20.900 -5.968 -5.445 1.00 89.25 471 PRO A N 1
ATOM 3667 C CA . PRO A 1 471 ? 19.714 -5.734 -4.639 1.00 89.25 471 PRO A CA 1
ATOM 3668 C C . PRO A 1 471 ? 19.375 -6.981 -3.807 1.00 89.25 471 PRO A C 1
ATOM 3670 O O . PRO A 1 471 ? 19.375 -8.101 -4.315 1.00 89.25 471 PRO A O 1
ATOM 3673 N N . THR A 1 472 ? 19.085 -6.790 -2.521 1.00 85.44 472 THR A N 1
ATOM 3674 C CA . THR A 1 472 ? 18.851 -7.886 -1.563 1.00 85.44 472 THR A CA 1
ATOM 3675 C C . THR A 1 472 ? 17.367 -8.051 -1.249 1.00 85.44 472 THR A C 1
ATOM 3677 O O . THR A 1 472 ? 16.827 -9.157 -1.317 1.00 85.44 472 THR A O 1
ATOM 3680 N N . ALA A 1 473 ? 16.706 -6.949 -0.894 1.00 86.75 473 ALA A N 1
ATOM 3681 C CA . ALA A 1 473 ? 15.301 -6.916 -0.505 1.00 86.75 473 ALA A CA 1
ATOM 3682 C C . ALA A 1 473 ? 14.704 -5.533 -0.780 1.00 86.75 473 ALA A C 1
ATOM 3684 O O . ALA A 1 473 ? 15.427 -4.539 -0.891 1.00 86.75 473 ALA A O 1
ATOM 3685 N N . ALA A 1 474 ? 13.380 -5.467 -0.860 1.00 90.75 474 ALA A N 1
ATOM 3686 C CA . ALA A 1 474 ? 12.642 -4.217 -0.955 1.00 90.75 474 ALA A CA 1
ATOM 3687 C C . ALA A 1 474 ? 11.654 -4.088 0.208 1.00 90.75 474 ALA A C 1
ATOM 3689 O O . ALA A 1 474 ? 11.120 -5.084 0.695 1.00 90.75 474 ALA A O 1
ATOM 3690 N N . LEU A 1 475 ? 11.420 -2.859 0.660 1.00 91.12 475 LEU A N 1
ATOM 3691 C CA . LEU A 1 475 ? 10.531 -2.544 1.775 1.00 91.12 475 LEU A CA 1
ATOM 3692 C C . LEU A 1 475 ? 9.616 -1.393 1.389 1.00 91.12 475 LEU A C 1
ATOM 3694 O O . LEU A 1 475 ? 10.040 -0.473 0.694 1.00 91.12 475 LEU A O 1
ATOM 3698 N N . VAL A 1 476 ? 8.380 -1.412 1.870 1.00 92.19 476 VAL A N 1
ATOM 3699 C CA . VAL A 1 476 ? 7.428 -0.319 1.656 1.00 92.19 476 VAL A CA 1
ATOM 3700 C C . VAL A 1 476 ? 7.334 0.503 2.937 1.00 92.19 476 VAL A C 1
ATOM 3702 O O . VAL A 1 476 ? 7.057 -0.034 4.007 1.00 92.19 476 VAL A O 1
ATOM 3705 N N . GLY A 1 477 ? 7.610 1.803 2.855 1.00 88.75 477 GLY A N 1
ATOM 3706 C CA . GLY A 1 477 ? 7.457 2.734 3.974 1.00 88.75 477 GLY A CA 1
ATOM 3707 C C . GLY A 1 477 ? 6.000 3.143 4.212 1.00 88.75 477 GLY A C 1
ATOM 3708 O O . GLY A 1 477 ? 5.117 2.827 3.416 1.00 88.75 477 GLY A O 1
ATOM 3709 N N . GLN A 1 478 ? 5.755 3.912 5.278 1.00 88.75 478 GLN A N 1
ATOM 3710 C CA . GLN A 1 478 ? 4.415 4.394 5.644 1.00 88.75 478 GLN A CA 1
ATOM 3711 C C . GLN A 1 478 ? 3.694 5.092 4.474 1.00 88.75 478 GLN A C 1
ATOM 3713 O O . GLN A 1 478 ? 2.530 4.816 4.202 1.00 88.75 478 GLN A O 1
ATOM 3718 N N . SER A 1 479 ? 4.408 5.957 3.747 1.00 86.50 479 SER A N 1
ATOM 3719 C CA . SER A 1 479 ? 3.891 6.741 2.616 1.00 86.50 479 SER A CA 1
ATOM 3720 C C . SER A 1 479 ? 3.701 5.944 1.318 1.00 86.50 479 SER A C 1
ATOM 3722 O O . SER A 1 479 ? 3.389 6.531 0.284 1.00 86.50 479 SER A O 1
ATOM 3724 N N . GLY A 1 480 ? 3.939 4.629 1.329 1.00 88.00 480 GLY A N 1
ATOM 3725 C CA . GLY A 1 480 ? 3.955 3.802 0.120 1.00 88.00 480 GLY A CA 1
ATOM 3726 C C . GLY A 1 480 ? 5.242 3.936 -0.703 1.00 88.00 480 GLY A C 1
ATOM 3727 O O . GLY A 1 480 ? 5.331 3.400 -1.806 1.00 88.00 480 GLY A O 1
ATOM 3728 N N . LYS A 1 481 ? 6.260 4.645 -0.192 1.00 90.12 481 LYS A N 1
ATOM 3729 C CA . LYS A 1 481 ? 7.577 4.736 -0.835 1.00 90.12 481 LYS A CA 1
ATOM 3730 C C . LYS A 1 481 ? 8.322 3.409 -0.733 1.00 90.12 481 LYS A C 1
ATOM 3732 O O . LYS A 1 481 ? 8.478 2.869 0.360 1.00 90.12 481 LYS A O 1
ATOM 3737 N N . LEU A 1 482 ? 8.840 2.937 -1.863 1.00 91.12 482 LEU A N 1
ATOM 3738 C CA . LEU A 1 482 ? 9.692 1.756 -1.923 1.00 91.12 482 LEU A CA 1
ATOM 3739 C C . LEU A 1 482 ? 11.136 2.100 -1.518 1.00 91.12 482 LEU A C 1
ATOM 3741 O O . LEU A 1 482 ? 11.790 2.931 -2.149 1.00 91.12 482 LEU A O 1
ATOM 3745 N N . GLU A 1 483 ? 11.645 1.439 -0.485 1.00 89.69 483 GLU A N 1
ATOM 3746 C CA . GLU A 1 483 ? 13.050 1.444 -0.080 1.00 89.69 483 GLU A CA 1
ATOM 3747 C C . GLU A 1 483 ? 13.707 0.138 -0.548 1.00 89.69 483 GLU A C 1
ATOM 3749 O O . GLU A 1 483 ? 13.447 -0.930 0.004 1.00 89.69 483 GLU A O 1
ATOM 3754 N N . ILE A 1 484 ? 14.576 0.207 -1.559 1.00 90.12 484 ILE A N 1
ATOM 3755 C CA . ILE A 1 484 ? 15.377 -0.949 -1.985 1.00 90.12 484 ILE A CA 1
ATOM 3756 C C . ILE A 1 484 ? 16.656 -1.004 -1.147 1.00 90.12 484 ILE A C 1
ATOM 3758 O O . ILE A 1 484 ? 17.432 -0.046 -1.112 1.00 90.12 484 ILE A O 1
ATOM 3762 N N . GLN A 1 485 ? 16.888 -2.139 -0.491 1.00 86.75 485 GLN A N 1
ATOM 3763 C CA . GLN A 1 485 ? 18.170 -2.473 0.117 1.00 86.75 485 GLN A CA 1
ATOM 3764 C C . GLN A 1 485 ? 19.073 -3.064 -0.962 1.00 86.75 485 GLN A C 1
ATOM 3766 O O . GLN A 1 485 ? 18.828 -4.166 -1.455 1.00 86.75 485 GLN A O 1
ATOM 3771 N N . ALA A 1 486 ? 20.115 -2.327 -1.332 1.00 85.88 486 ALA A N 1
ATOM 3772 C CA . ALA A 1 486 ? 21.100 -2.757 -2.314 1.00 85.88 486 ALA A CA 1
ATOM 3773 C C . ALA A 1 486 ? 22.514 -2.572 -1.765 1.00 85.88 486 ALA A C 1
ATOM 3775 O O . ALA A 1 486 ? 22.775 -1.638 -1.011 1.00 85.88 486 ALA A O 1
ATOM 3776 N N . SER A 1 487 ? 23.439 -3.441 -2.149 1.00 84.44 487 SER A N 1
ATOM 3777 C CA . SER A 1 487 ? 24.868 -3.234 -1.925 1.00 84.44 487 SER A CA 1
ATOM 3778 C C . SER A 1 487 ? 25.573 -2.959 -3.253 1.00 84.44 487 SER A C 1
ATOM 3780 O O . SER A 1 487 ? 25.081 -3.343 -4.315 1.00 84.44 487 SER A O 1
ATOM 3782 N N . VAL A 1 488 ? 26.677 -2.216 -3.226 1.00 85.31 488 VAL A N 1
ATOM 3783 C CA . VAL A 1 488 ? 27.462 -1.916 -4.433 1.00 85.31 488 VAL A CA 1
ATOM 3784 C C . VAL A 1 488 ? 28.564 -2.956 -4.534 1.00 85.31 488 VAL A C 1
ATOM 3786 O O . VAL A 1 488 ? 29.347 -3.091 -3.605 1.00 85.31 488 VAL A O 1
ATOM 3789 N N . LYS A 1 489 ? 28.657 -3.669 -5.657 1.00 84.81 489 LYS A N 1
ATOM 3790 C CA . LYS A 1 489 ? 29.732 -4.644 -5.875 1.00 84.81 489 LYS A CA 1
ATOM 3791 C C . LYS A 1 489 ? 30.932 -3.945 -6.509 1.00 84.81 489 LYS A C 1
ATOM 3793 O O . LYS A 1 489 ? 30.831 -3.442 -7.624 1.00 84.81 489 LYS A O 1
ATOM 3798 N N . THR A 1 490 ? 32.063 -3.920 -5.806 1.00 81.06 490 THR A N 1
ATOM 3799 C CA . THR A 1 490 ? 33.313 -3.282 -6.267 1.00 81.06 490 THR A CA 1
ATOM 3800 C C . THR A 1 490 ? 34.149 -4.175 -7.183 1.00 81.06 490 THR A C 1
ATOM 3802 O O . THR A 1 490 ? 34.901 -3.668 -8.002 1.00 81.06 490 THR A O 1
ATOM 3805 N N . ASN A 1 491 ? 33.991 -5.496 -7.077 1.00 82.31 491 ASN A N 1
ATOM 3806 C CA . ASN A 1 491 ? 34.673 -6.530 -7.868 1.00 82.31 491 ASN A CA 1
ATOM 3807 C C . ASN A 1 491 ? 33.963 -6.877 -9.195 1.00 82.31 491 ASN A C 1
ATOM 3809 O O . ASN A 1 491 ? 34.198 -7.938 -9.785 1.00 82.31 491 ASN A O 1
ATOM 3813 N N . TRP A 1 492 ? 33.028 -6.026 -9.617 1.00 86.69 492 TRP A N 1
ATOM 3814 C CA . TRP A 1 492 ? 32.257 -6.170 -10.846 1.00 86.69 492 TRP A CA 1
ATOM 3815 C C . TRP A 1 492 ? 32.309 -4.869 -11.637 1.00 86.69 492 TRP A C 1
ATOM 3817 O O . TRP A 1 492 ? 32.279 -3.776 -11.073 1.00 86.69 492 TRP A O 1
ATOM 3827 N N . HIS A 1 493 ? 32.299 -4.988 -12.959 1.00 86.56 493 HIS A N 1
ATOM 3828 C CA . HIS A 1 493 ? 32.258 -3.854 -13.876 1.00 86.56 493 HIS A CA 1
ATOM 3829 C C . HIS A 1 493 ? 31.156 -4.044 -14.920 1.00 86.56 493 HIS A C 1
ATOM 3831 O O . HIS A 1 493 ? 30.686 -5.153 -15.166 1.00 86.56 493 HIS A O 1
ATOM 3837 N N . LEU A 1 494 ? 30.717 -2.947 -15.538 1.00 87.62 494 LEU A N 1
ATOM 3838 C CA . LEU A 1 494 ? 29.761 -3.002 -16.644 1.00 87.62 494 LEU A CA 1
ATOM 3839 C C . LEU A 1 494 ? 30.543 -3.116 -17.957 1.00 87.62 494 LEU A C 1
ATOM 3841 O O . LEU A 1 494 ? 31.308 -2.211 -18.288 1.00 87.62 494 LEU A O 1
ATOM 3845 N N . LYS A 1 495 ? 30.304 -4.182 -18.726 1.00 85.25 495 LYS A N 1
ATOM 3846 C CA . LYS A 1 495 ? 30.657 -4.261 -20.153 1.00 85.25 495 LYS A CA 1
ATOM 3847 C C . LYS A 1 495 ? 29.367 -4.121 -20.954 1.00 85.25 495 LYS A C 1
ATOM 3849 O O . LYS A 1 495 ? 28.447 -4.896 -20.731 1.00 85.25 495 LYS A O 1
ATOM 3854 N N . ASP A 1 496 ? 29.244 -3.104 -21.804 1.00 83.88 496 ASP A N 1
ATOM 3855 C CA . ASP A 1 496 ? 28.042 -2.867 -22.629 1.00 83.88 496 ASP A CA 1
ATOM 3856 C C . ASP A 1 496 ? 26.707 -2.892 -21.855 1.00 83.88 496 ASP A C 1
ATOM 3858 O O . ASP A 1 496 ? 25.677 -3.338 -22.350 1.00 83.88 496 ASP A O 1
ATOM 3862 N N . ASN A 1 497 ? 26.709 -2.366 -20.624 1.00 80.19 497 ASN A N 1
ATOM 3863 C CA . ASN A 1 497 ? 25.586 -2.388 -19.667 1.00 80.19 497 ASN A CA 1
ATOM 3864 C C . ASN A 1 497 ? 25.262 -3.734 -19.019 1.00 80.19 497 ASN A C 1
ATOM 3866 O O . ASN A 1 497 ? 24.318 -3.804 -18.233 1.00 80.19 497 ASN A O 1
ATOM 3870 N N . VAL A 1 498 ? 26.060 -4.763 -19.275 1.00 86.94 498 VAL A N 1
ATOM 3871 C CA . VAL A 1 498 ? 25.940 -6.071 -18.643 1.00 86.94 498 VAL A CA 1
ATOM 3872 C C . VAL A 1 498 ? 26.947 -6.169 -17.491 1.00 86.94 498 VAL A C 1
ATOM 3874 O O . VAL A 1 498 ? 28.152 -5.979 -17.700 1.00 86.94 498 VAL A O 1
ATOM 3877 N N . PRO A 1 499 ? 26.489 -6.438 -16.256 1.00 88.50 499 PRO A N 1
ATOM 3878 C CA . PRO A 1 499 ? 27.374 -6.701 -15.129 1.00 88.50 499 PRO A CA 1
ATOM 3879 C C . PRO A 1 499 ? 28.242 -7.932 -15.393 1.00 88.50 499 PRO A C 1
ATOM 3881 O O . PRO A 1 499 ? 27.729 -9.021 -15.624 1.00 88.50 499 PRO A O 1
ATOM 3884 N N . THR A 1 500 ? 29.559 -7.754 -15.349 1.00 86.31 500 THR A N 1
ATOM 3885 C CA . THR A 1 500 ? 30.547 -8.816 -15.560 1.00 86.31 500 THR A CA 1
ATOM 3886 C C . THR A 1 500 ? 31.505 -8.859 -14.365 1.00 86.31 500 THR A C 1
ATOM 3888 O O . THR A 1 500 ? 31.962 -7.797 -13.923 1.00 86.31 500 THR A O 1
ATOM 3891 N N . PRO A 1 501 ? 31.831 -10.043 -13.821 1.00 85.06 501 PRO A N 1
ATOM 3892 C CA . PRO A 1 501 ? 32.800 -10.145 -12.739 1.00 85.06 501 PRO A CA 1
ATOM 3893 C C . PRO A 1 501 ? 34.225 -9.880 -13.250 1.00 85.06 501 PRO A C 1
ATOM 3895 O O . PRO A 1 501 ? 34.586 -10.221 -14.380 1.00 85.06 501 PRO A O 1
ATOM 3898 N N . ASP A 1 502 ? 35.086 -9.318 -12.399 1.00 82.12 502 ASP A N 1
ATOM 3899 C CA . ASP A 1 502 ? 36.489 -9.044 -12.754 1.00 82.12 502 ASP A CA 1
ATOM 3900 C C . ASP A 1 502 ? 37.303 -10.312 -13.077 1.00 82.12 502 ASP A C 1
ATOM 3902 O O . ASP A 1 502 ? 38.298 -10.248 -13.804 1.00 82.12 502 ASP A O 1
ATOM 3906 N N . SER A 1 503 ? 36.883 -11.477 -12.573 1.00 76.81 503 SER A N 1
ATOM 3907 C CA . SER A 1 503 ? 37.515 -12.772 -12.856 1.00 76.81 503 SER A CA 1
ATOM 3908 C C . SER A 1 503 ? 37.509 -13.117 -14.348 1.00 76.81 503 SER A C 1
ATOM 3910 O O . SER A 1 503 ? 38.513 -13.607 -14.863 1.00 76.81 503 SER A O 1
ATOM 3912 N N . GLU A 1 504 ? 36.436 -12.796 -15.073 1.00 71.00 504 GLU A N 1
ATOM 3913 C CA . GLU A 1 504 ? 36.342 -13.064 -16.512 1.00 71.00 504 GLU A CA 1
ATOM 3914 C C . GLU A 1 504 ? 37.300 -12.190 -17.324 1.00 71.00 504 GLU A C 1
ATOM 3916 O O . GLU A 1 504 ? 37.878 -12.651 -18.309 1.00 71.00 504 GLU A O 1
ATOM 3921 N N . LYS A 1 505 ? 37.561 -10.953 -16.879 1.00 62.50 505 LYS A N 1
ATOM 3922 C CA . LYS A 1 505 ? 38.539 -10.060 -17.523 1.00 62.50 505 LYS A CA 1
ATOM 3923 C C . LYS A 1 505 ? 39.952 -10.653 -17.507 1.00 62.50 505 LYS A C 1
ATOM 3925 O O . LYS A 1 505 ? 40.691 -10.475 -18.473 1.00 62.50 505 LYS A O 1
ATOM 3930 N N . LYS A 1 506 ? 40.311 -11.392 -16.449 1.00 57.31 506 LYS A N 1
ATOM 3931 C CA . LYS A 1 506 ? 41.612 -12.077 -16.346 1.00 57.31 506 LYS A CA 1
ATOM 3932 C C . LYS A 1 506 ? 41.747 -13.246 -17.325 1.00 57.31 506 LYS A C 1
ATOM 3934 O O . LYS A 1 506 ? 42.859 -13.549 -17.727 1.00 57.31 506 LYS A O 1
ATOM 3939 N N . SER A 1 507 ? 40.643 -13.877 -17.731 1.00 57.16 507 SER A N 1
ATOM 3940 C CA . SER A 1 507 ? 40.669 -15.000 -18.683 1.00 57.16 507 SER A CA 1
ATOM 3941 C C . SER A 1 507 ? 40.811 -14.571 -20.150 1.00 57.16 507 SER A C 1
ATOM 3943 O O . SER A 1 507 ? 41.319 -15.338 -20.961 1.00 57.16 507 SER A O 1
ATOM 3945 N N . SER A 1 508 ? 40.408 -13.339 -20.490 1.00 54.28 508 SER A N 1
ATOM 3946 C CA . SER A 1 508 ? 40.502 -12.789 -21.853 1.00 54.28 508 SER A CA 1
ATOM 3947 C C . SER A 1 508 ? 41.854 -12.142 -22.189 1.00 54.28 508 SER A C 1
ATOM 3949 O O . SER A 1 508 ? 42.075 -11.766 -23.337 1.00 54.28 508 SER A O 1
ATOM 3951 N N . GLY A 1 509 ? 42.746 -11.975 -21.207 1.00 51.91 509 GLY A N 1
ATOM 3952 C CA . GLY A 1 509 ? 44.122 -11.528 -21.434 1.00 51.91 509 GLY A CA 1
ATOM 3953 C C . GLY A 1 509 ? 45.041 -12.729 -21.664 1.00 51.91 509 GLY A C 1
ATOM 3954 O O . GLY A 1 509 ? 45.234 -13.519 -20.749 1.00 51.91 509 GLY A O 1
ATOM 3955 N N . GLU A 1 510 ? 45.585 -12.861 -22.876 1.00 48.78 510 GLU A N 1
ATOM 3956 C CA . GLU A 1 510 ? 46.664 -13.796 -23.249 1.00 48.78 510 GLU A CA 1
ATOM 3957 C C . GLU A 1 510 ? 46.432 -15.290 -22.941 1.00 48.78 510 GLU A C 1
ATOM 3959 O O . GLU A 1 510 ? 47.114 -15.908 -22.124 1.00 48.78 510 GLU A O 1
ATOM 3964 N N . GLN A 1 511 ? 45.565 -15.940 -23.718 1.00 48.41 511 GLN A N 1
ATOM 3965 C CA . GLN A 1 511 ? 45.780 -17.354 -24.041 1.00 48.41 511 GLN A CA 1
ATOM 3966 C C . GLN A 1 511 ? 46.478 -17.451 -25.399 1.00 48.41 511 GLN A C 1
ATOM 3968 O O . GLN A 1 511 ? 45.839 -17.572 -26.441 1.00 48.41 511 GLN A O 1
ATOM 3973 N N . LEU A 1 512 ? 47.815 -17.399 -25.388 1.00 52.25 512 LEU A N 1
ATOM 3974 C CA . LEU A 1 512 ? 48.606 -17.934 -26.498 1.00 52.25 512 LEU A CA 1
ATOM 3975 C C . LEU A 1 512 ? 48.181 -19.399 -26.730 1.00 52.25 512 LEU A C 1
ATOM 3977 O O . LEU A 1 512 ? 48.023 -20.140 -25.750 1.00 52.25 512 LEU A O 1
ATOM 3981 N N . PRO A 1 513 ? 47.988 -19.844 -27.985 1.00 47.94 513 PRO A N 1
ATOM 3982 C CA . PRO A 1 513 ? 47.517 -21.193 -28.267 1.00 47.94 513 PRO A CA 1
ATOM 3983 C C . PRO A 1 513 ? 48.484 -22.229 -27.685 1.00 47.94 513 PRO A C 1
ATOM 3985 O O . PRO A 1 513 ? 49.701 -22.139 -27.854 1.00 47.94 513 PRO A O 1
ATOM 3988 N N . ALA A 1 514 ? 47.932 -23.251 -27.025 1.00 54.28 514 ALA A N 1
ATOM 3989 C CA . ALA A 1 514 ? 48.683 -24.329 -26.375 1.00 54.28 514 ALA A CA 1
ATOM 3990 C C . ALA A 1 514 ? 49.663 -25.070 -27.314 1.00 54.28 514 ALA A C 1
ATOM 3992 O O . ALA A 1 514 ? 50.582 -25.732 -26.840 1.00 54.28 514 ALA A O 1
ATOM 3993 N N . ALA A 1 515 ? 49.511 -24.907 -28.633 1.00 53.16 515 ALA A N 1
ATOM 3994 C CA . ALA A 1 515 ? 50.405 -25.434 -29.661 1.00 53.16 515 ALA A CA 1
ATOM 3995 C C . ALA A 1 515 ? 51.818 -24.808 -29.667 1.00 53.16 515 ALA A C 1
ATOM 3997 O O . ALA A 1 515 ? 52.728 -25.397 -30.243 1.00 53.16 515 ALA A O 1
ATOM 3998 N N . ALA A 1 516 ? 52.038 -23.661 -29.012 1.00 49.78 516 ALA A N 1
ATOM 3999 C CA . ALA A 1 516 ? 53.361 -23.029 -28.923 1.00 49.78 516 ALA A CA 1
ATOM 4000 C C . ALA A 1 516 ? 54.194 -23.478 -27.704 1.00 49.78 516 ALA A C 1
ATOM 4002 O O . ALA A 1 516 ? 55.333 -23.044 -27.536 1.00 49.78 516 ALA A O 1
ATOM 4003 N N . ARG A 1 517 ? 53.666 -24.359 -26.841 1.00 51.91 517 ARG A N 1
ATOM 4004 C CA . ARG A 1 517 ? 54.437 -24.934 -25.727 1.00 51.91 517 ARG A CA 1
ATOM 4005 C C . ARG A 1 517 ? 55.226 -26.133 -26.235 1.00 51.91 517 ARG A C 1
ATOM 4007 O O . ARG A 1 517 ? 54.790 -27.279 -26.146 1.00 51.91 517 ARG A O 1
ATOM 4014 N N . SER A 1 518 ? 56.382 -25.838 -26.817 1.00 47.16 518 SER A N 1
ATOM 4015 C CA . SER A 1 518 ? 57.364 -26.837 -27.213 1.00 47.16 518 SER A CA 1
ATOM 4016 C C . SER A 1 518 ? 57.730 -27.747 -26.036 1.00 47.16 518 SER A C 1
ATOM 4018 O O . SER A 1 518 ? 57.871 -27.336 -24.882 1.00 47.16 518 SER A O 1
ATOM 4020 N N . ARG A 1 519 ? 57.840 -29.030 -26.379 1.00 51.34 519 ARG A N 1
ATOM 4021 C CA . ARG A 1 519 ? 58.243 -30.152 -25.536 1.00 51.34 519 ARG A CA 1
ATOM 4022 C C . ARG A 1 519 ? 59.475 -29.802 -24.697 1.00 51.34 519 ARG A C 1
ATOM 4024 O O . ARG A 1 519 ? 60.587 -29.765 -25.208 1.00 51.34 519 ARG A O 1
ATOM 4031 N N . SER A 1 520 ? 59.290 -29.678 -23.391 1.00 49.16 520 SER A N 1
ATOM 4032 C CA . SER A 1 520 ? 60.311 -30.107 -22.442 1.00 49.16 520 SER A CA 1
ATOM 4033 C C . SER A 1 520 ? 59.635 -30.999 -21.411 1.00 49.16 520 SER A C 1
ATOM 4035 O O . SER A 1 520 ? 58.645 -30.622 -20.784 1.00 49.16 520 SER A O 1
ATOM 4037 N N . LEU A 1 521 ? 60.131 -32.230 -21.313 1.00 53.50 521 LEU A N 1
ATOM 4038 C CA . LEU A 1 521 ? 59.790 -33.179 -20.264 1.00 53.50 521 LEU A CA 1
ATOM 4039 C C . LEU A 1 521 ? 60.183 -32.546 -18.925 1.00 53.50 521 LEU A C 1
ATOM 4041 O O . LEU A 1 521 ? 61.339 -32.606 -18.517 1.00 53.50 521 LEU A O 1
ATOM 4045 N N . ARG A 1 522 ? 59.230 -31.898 -18.257 1.00 45.03 522 ARG A N 1
ATOM 4046 C CA . ARG A 1 522 ? 59.341 -31.561 -16.840 1.00 45.03 522 ARG A CA 1
ATOM 4047 C C . ARG A 1 522 ? 58.379 -32.452 -16.078 1.00 45.03 522 ARG A C 1
ATOM 4049 O O . ARG A 1 522 ? 57.183 -32.483 -16.355 1.00 45.03 522 ARG A O 1
ATOM 4056 N N . THR A 1 523 ? 58.949 -33.207 -15.152 1.00 44.94 523 THR A N 1
ATOM 4057 C CA . THR A 1 523 ? 58.246 -34.002 -14.153 1.00 44.94 523 THR A CA 1
ATOM 4058 C C . THR A 1 523 ? 57.219 -33.143 -13.402 1.00 44.94 523 THR A C 1
ATOM 4060 O O . THR A 1 523 ? 57.429 -31.937 -13.227 1.00 44.94 523 THR A O 1
ATOM 4063 N N . PRO A 1 524 ? 56.091 -33.725 -12.963 1.00 39.31 524 PRO A N 1
ATOM 4064 C CA . PRO A 1 524 ? 55.077 -32.981 -12.233 1.00 39.31 524 PRO A CA 1
ATOM 4065 C C . PRO A 1 524 ? 55.657 -32.520 -10.891 1.00 39.31 524 PRO A C 1
ATOM 4067 O O . PRO A 1 524 ? 56.000 -33.333 -10.035 1.00 39.31 524 PRO A O 1
ATOM 4070 N N . SER A 1 525 ? 55.770 -31.206 -10.693 1.00 46.62 525 SER A N 1
ATOM 4071 C CA . SER A 1 525 ? 56.087 -30.649 -9.381 1.00 46.62 525 SER A CA 1
ATOM 4072 C C . SER A 1 525 ? 54.886 -30.844 -8.456 1.00 46.62 525 SER A C 1
ATOM 4074 O O . SER A 1 525 ? 53.807 -30.302 -8.719 1.00 46.62 525 SER A O 1
ATOM 4076 N N . LEU A 1 526 ? 55.081 -31.580 -7.363 1.00 40.97 526 LEU A N 1
ATOM 4077 C CA . LEU A 1 526 ? 54.162 -31.616 -6.228 1.00 40.97 526 LEU A CA 1
ATOM 4078 C C . LEU A 1 526 ? 53.839 -30.184 -5.776 1.00 40.97 526 LEU A C 1
ATOM 4080 O O . LEU A 1 526 ? 54.727 -29.409 -5.415 1.00 40.97 526 LEU A O 1
ATOM 4084 N N . ARG A 1 527 ? 52.552 -29.824 -5.816 1.00 36.69 527 ARG A N 1
ATOM 4085 C CA . ARG A 1 527 ? 52.044 -28.546 -5.311 1.00 36.69 527 ARG A CA 1
ATOM 4086 C C . ARG A 1 527 ? 52.298 -28.451 -3.804 1.00 36.69 527 ARG A C 1
ATOM 4088 O O . ARG A 1 527 ? 51.665 -29.157 -3.027 1.00 36.69 527 ARG A O 1
ATOM 4095 N N . ARG A 1 528 ? 53.144 -27.505 -3.389 1.00 40.56 528 ARG A N 1
ATOM 4096 C CA . ARG A 1 528 ? 53.053 -26.893 -2.056 1.00 40.56 528 ARG A CA 1
ATOM 4097 C C . ARG A 1 528 ? 51.782 -26.043 -2.012 1.00 40.56 528 ARG A C 1
ATOM 4099 O O . ARG A 1 528 ? 51.660 -25.079 -2.765 1.00 40.56 528 ARG A O 1
ATOM 4106 N N . SER A 1 529 ? 50.840 -26.424 -1.155 1.00 38.28 529 SER A N 1
ATOM 4107 C CA . SER A 1 529 ? 49.675 -25.605 -0.813 1.00 38.28 529 SER A CA 1
ATOM 4108 C C . SER A 1 529 ? 50.095 -24.497 0.163 1.00 38.28 529 SER A C 1
ATOM 4110 O O . SER A 1 529 ? 50.775 -24.809 1.143 1.00 38.28 529 SER A O 1
ATOM 4112 N N . PRO A 1 530 ? 49.718 -23.223 -0.041 1.00 42.81 530 PRO A N 1
ATOM 4113 C CA . PRO A 1 530 ? 49.817 -22.212 0.998 1.00 42.81 530 PRO A CA 1
ATOM 4114 C C . PRO A 1 530 ? 48.588 -22.286 1.917 1.00 42.81 530 PRO A C 1
ATOM 4116 O O . PRO A 1 530 ? 47.474 -21.989 1.499 1.00 42.81 530 PRO A O 1
ATOM 4119 N N . GLY A 1 531 ? 48.828 -22.618 3.187 1.00 41.69 531 GLY A N 1
ATOM 4120 C CA . GLY A 1 531 ? 48.129 -22.006 4.320 1.00 41.69 531 GLY A CA 1
ATOM 4121 C C . GLY A 1 531 ? 46.678 -22.406 4.585 1.00 41.69 531 GLY A C 1
ATOM 4122 O O . GLY A 1 531 ? 45.824 -21.530 4.685 1.00 41.69 531 GLY A O 1
ATOM 4123 N N . THR A 1 532 ? 46.413 -23.687 4.841 1.00 37.44 532 THR A N 1
ATOM 4124 C CA . THR A 1 532 ? 45.305 -24.067 5.734 1.00 37.44 532 THR A CA 1
ATOM 4125 C C . THR A 1 532 ? 45.866 -24.092 7.154 1.00 37.44 532 THR A C 1
ATOM 4127 O O . THR A 1 532 ? 46.755 -24.892 7.444 1.00 37.44 532 THR A O 1
ATOM 4130 N N . ARG A 1 533 ? 45.403 -23.197 8.037 1.00 42.22 533 ARG A N 1
ATOM 4131 C CA . ARG A 1 533 ? 45.688 -23.291 9.478 1.00 42.22 533 ARG A CA 1
ATOM 4132 C C . ARG A 1 533 ? 44.958 -24.521 10.010 1.00 42.22 533 ARG A C 1
ATOM 4134 O O . ARG A 1 533 ? 43.770 -24.461 10.302 1.00 42.22 533 ARG A O 1
ATOM 4141 N N . VAL A 1 534 ? 45.667 -25.639 10.064 1.00 46.12 534 VAL A N 1
ATOM 4142 C CA . VAL A 1 534 ? 45.280 -26.786 10.878 1.00 46.12 534 VAL A CA 1
ATOM 4143 C C . VAL A 1 534 ? 45.623 -26.391 12.311 1.00 46.12 534 VAL A C 1
ATOM 4145 O O . VAL A 1 534 ? 46.773 -26.048 12.583 1.00 46.12 534 VAL A O 1
ATOM 4148 N N . ASN A 1 535 ? 44.626 -26.352 13.198 1.00 48.34 535 ASN A N 1
ATOM 4149 C CA . ASN A 1 535 ? 44.888 -26.289 14.632 1.00 48.34 535 ASN A CA 1
ATOM 4150 C C . ASN A 1 535 ? 45.642 -27.567 14.989 1.00 48.34 535 ASN A C 1
ATOM 4152 O O . ASN A 1 535 ? 45.109 -28.662 14.844 1.00 48.34 535 ASN A O 1
ATOM 4156 N N . ILE A 1 536 ? 46.909 -27.409 15.349 1.00 48.31 536 ILE A N 1
ATOM 4157 C CA . ILE A 1 536 ? 47.741 -28.494 15.846 1.00 48.31 536 ILE A CA 1
ATOM 4158 C C . ILE A 1 536 ? 47.307 -28.703 17.294 1.00 48.31 536 ILE A C 1
ATOM 4160 O O . ILE A 1 536 ? 47.367 -27.758 18.084 1.00 48.31 536 ILE A O 1
ATOM 4164 N N . ASP A 1 537 ? 46.835 -29.906 17.613 1.00 52.72 537 ASP A N 1
ATOM 4165 C CA . ASP A 1 537 ? 46.544 -30.304 18.987 1.00 52.72 537 ASP A CA 1
ATOM 4166 C C . ASP A 1 537 ? 47.797 -30.083 19.845 1.00 52.72 537 ASP A C 1
ATOM 4168 O O . ASP A 1 537 ? 48.901 -30.510 19.488 1.00 52.72 537 ASP A O 1
ATOM 4172 N N . MET A 1 538 ? 47.626 -29.357 20.952 1.00 54.91 538 MET A N 1
ATOM 4173 C CA . MET A 1 538 ? 48.709 -28.908 21.835 1.00 54.91 538 MET A CA 1
ATOM 4174 C C . MET A 1 538 ? 49.588 -30.053 22.360 1.00 54.91 538 MET A C 1
ATOM 4176 O O . MET A 1 538 ? 50.766 -29.838 22.650 1.00 54.91 538 MET A O 1
ATOM 4180 N N . ASP A 1 539 ? 49.048 -31.267 22.390 1.00 58.84 539 ASP A N 1
ATOM 4181 C CA . ASP A 1 539 ? 49.713 -32.457 22.912 1.00 58.84 539 ASP A CA 1
ATOM 4182 C C . ASP A 1 539 ? 50.894 -32.910 22.031 1.00 58.84 539 ASP A C 1
ATOM 4184 O O . ASP A 1 539 ? 51.920 -33.353 22.546 1.00 58.84 539 ASP A O 1
ATOM 4188 N N . LEU A 1 540 ? 50.825 -32.708 20.706 1.00 54.44 540 LEU A N 1
ATOM 4189 C CA . LEU A 1 540 ? 51.919 -33.065 19.785 1.00 54.44 540 LEU A CA 1
ATOM 4190 C C . LEU A 1 540 ? 53.102 -32.091 19.857 1.00 54.44 540 LEU A C 1
ATOM 4192 O O . LEU A 1 540 ? 54.239 -32.464 19.565 1.00 54.44 540 LEU A O 1
ATOM 4196 N N . VAL A 1 541 ? 52.847 -30.838 20.240 1.00 62.31 541 VAL A N 1
ATOM 4197 C CA . VAL A 1 541 ? 53.899 -29.825 20.407 1.00 62.31 541 VAL A CA 1
ATOM 4198 C C . VAL A 1 541 ? 54.658 -30.067 21.712 1.00 62.31 541 VAL A C 1
ATOM 4200 O O . VAL A 1 541 ? 55.888 -30.009 21.714 1.00 62.31 541 VAL A O 1
ATOM 4203 N N . GLU A 1 542 ? 53.962 -30.431 22.794 1.00 67.94 542 GLU A N 1
ATOM 4204 C CA . GLU A 1 542 ? 54.615 -30.803 24.056 1.00 67.94 542 GLU A CA 1
ATOM 4205 C C . GLU A 1 542 ? 55.455 -32.082 23.939 1.00 67.94 542 GLU A C 1
ATOM 4207 O O . GLU A 1 542 ? 56.534 -32.166 24.533 1.00 67.94 542 GLU A O 1
ATOM 4212 N N . GLU A 1 543 ? 55.011 -33.069 23.157 1.00 66.06 543 GLU A N 1
ATOM 4213 C CA . GLU A 1 543 ? 55.764 -34.309 22.944 1.00 66.06 543 GLU A CA 1
ATOM 4214 C C . GLU A 1 543 ? 57.050 -34.070 22.129 1.00 66.06 543 GLU A C 1
ATOM 4216 O O . GLU A 1 543 ? 58.121 -34.582 22.475 1.00 66.06 543 GLU A O 1
ATOM 4221 N N . MET A 1 544 ? 56.986 -33.201 21.115 1.00 66.00 544 MET A N 1
ATOM 4222 C CA . MET A 1 544 ? 58.149 -32.808 20.313 1.00 66.00 544 MET A CA 1
ATOM 4223 C C . MET A 1 544 ? 59.162 -31.982 21.126 1.00 66.00 544 MET A C 1
ATOM 4225 O O . MET A 1 544 ? 60.376 -32.163 20.992 1.00 66.00 544 MET A O 1
ATOM 4229 N N . ASP A 1 545 ? 58.681 -31.115 22.020 1.00 71.25 545 ASP A N 1
ATOM 4230 C CA . ASP A 1 545 ? 59.534 -30.332 22.919 1.00 71.25 545 ASP A CA 1
ATOM 4231 C C . ASP A 1 545 ? 60.192 -31.197 24.001 1.00 71.25 545 ASP A C 1
ATOM 4233 O O . ASP A 1 545 ? 61.348 -30.957 24.364 1.00 71.25 545 ASP A O 1
ATOM 4237 N N . ARG A 1 546 ? 59.511 -32.242 24.490 1.00 70.12 546 ARG A N 1
ATOM 4238 C CA . ARG A 1 546 ? 60.119 -33.242 25.386 1.00 70.12 546 ARG A CA 1
ATOM 4239 C C . ARG A 1 546 ? 61.222 -34.029 24.682 1.00 70.12 546 ARG A C 1
ATOM 4241 O O . ARG A 1 546 ? 62.300 -34.198 25.257 1.00 70.12 546 ARG A O 1
ATOM 4248 N N . LEU A 1 547 ? 61.000 -34.439 23.433 1.00 68.06 547 LEU A N 1
ATOM 4249 C CA . LEU A 1 547 ? 62.007 -35.129 22.624 1.00 68.06 547 LEU A CA 1
ATOM 4250 C C . LEU A 1 547 ? 63.234 -34.245 22.365 1.00 68.06 547 LEU A C 1
ATOM 4252 O O . LEU A 1 547 ? 64.362 -34.687 22.594 1.00 68.06 547 LEU A O 1
ATOM 4256 N N . ASN A 1 548 ? 63.041 -32.973 22.018 1.00 67.69 548 ASN A N 1
ATOM 4257 C CA . ASN A 1 548 ? 64.149 -32.037 21.808 1.00 67.69 548 ASN A CA 1
ATOM 4258 C C . ASN A 1 548 ? 64.928 -31.726 23.097 1.00 67.69 548 ASN A C 1
ATOM 4260 O O . ASN A 1 548 ? 66.159 -31.643 23.069 1.00 67.69 548 ASN A O 1
ATOM 4264 N N . ARG A 1 549 ? 64.250 -31.624 24.250 1.00 65.81 549 ARG A N 1
ATOM 4265 C CA . ARG A 1 549 ? 64.931 -31.459 25.547 1.00 65.81 549 ARG A CA 1
ATOM 4266 C C . ARG A 1 549 ? 65.744 -32.700 25.920 1.00 65.81 549 ARG A C 1
ATOM 4268 O O . ARG A 1 549 ? 66.883 -32.548 26.357 1.00 65.81 549 ARG A O 1
ATOM 4275 N N . SER A 1 550 ? 65.226 -33.904 25.669 1.00 65.38 550 SER A N 1
ATOM 4276 C CA . SER A 1 550 ? 65.965 -35.153 25.911 1.00 65.38 550 SER A CA 1
ATOM 4277 C C . SER A 1 550 ? 67.203 -35.297 25.012 1.00 65.38 550 SER A C 1
ATOM 4279 O O . SER A 1 550 ? 68.270 -35.690 25.484 1.00 65.38 550 SER A O 1
ATOM 4281 N N . ALA A 1 551 ? 67.115 -34.864 23.749 1.00 59.88 551 ALA A N 1
ATOM 4282 C CA . ALA A 1 551 ? 68.242 -34.870 22.820 1.00 59.88 551 ALA A CA 1
ATOM 4283 C C . ALA A 1 551 ? 69.345 -33.887 23.254 1.00 59.88 551 ALA A C 1
ATOM 4285 O O . ALA A 1 551 ? 70.524 -34.238 23.227 1.00 59.88 551 ALA A O 1
ATOM 4286 N N . SER A 1 552 ? 68.976 -32.704 23.760 1.00 58.91 552 SER A N 1
ATOM 4287 C CA . SER A 1 552 ? 69.935 -31.698 24.250 1.00 58.91 552 SER A CA 1
ATOM 4288 C C . SER A 1 552 ? 70.652 -32.073 25.558 1.00 58.91 552 SER A C 1
ATOM 4290 O O . SER A 1 552 ? 71.725 -31.546 25.845 1.00 58.91 552 SER A O 1
ATOM 4292 N N . GLN A 1 553 ? 70.104 -33.008 26.345 1.00 55.81 553 GLN A N 1
ATOM 4293 C CA . GLN A 1 553 ? 70.752 -33.509 27.565 1.00 55.81 553 GLN A CA 1
ATOM 4294 C C . GLN A 1 553 ? 71.788 -34.611 27.284 1.00 55.81 553 GLN A C 1
ATOM 4296 O O . GLN A 1 553 ? 72.705 -34.798 28.081 1.00 55.81 553 GLN A O 1
ATOM 4301 N N . SER A 1 554 ? 71.714 -35.283 26.129 1.00 54.00 554 SER A N 1
ATOM 4302 C CA . SER A 1 554 ? 72.703 -36.295 25.721 1.00 54.00 554 SER A CA 1
ATOM 4303 C C . SER A 1 554 ? 74.000 -35.731 25.118 1.00 54.00 554 SER A C 1
ATOM 4305 O O . SER A 1 554 ? 74.978 -36.464 24.997 1.00 54.00 554 SER A O 1
ATOM 4307 N N . SER A 1 555 ? 74.062 -34.436 24.780 1.00 52.53 555 SER A N 1
ATOM 4308 C CA . SER A 1 555 ? 75.219 -33.830 24.096 1.00 52.53 555 SER A CA 1
ATOM 4309 C C . SER A 1 555 ? 76.239 -33.133 25.012 1.00 52.53 555 SER A C 1
ATOM 4311 O O . SER A 1 555 ? 77.205 -32.571 24.506 1.00 52.53 555 SER A O 1
ATOM 4313 N N . ASN A 1 556 ? 76.070 -33.179 26.341 1.00 51.81 556 ASN A N 1
ATOM 4314 C CA . ASN A 1 556 ? 76.980 -32.536 27.311 1.00 51.81 556 ASN A CA 1
ATOM 4315 C C . ASN A 1 556 ? 77.879 -33.513 28.097 1.00 51.81 556 ASN A C 1
ATOM 4317 O O . ASN A 1 556 ? 78.440 -33.145 29.126 1.00 51.81 556 ASN A O 1
ATOM 4321 N N . LEU A 1 557 ? 78.062 -34.744 27.610 1.00 55.28 557 LEU A N 1
ATOM 4322 C CA . LEU A 1 557 ? 78.936 -35.749 28.232 1.00 55.28 557 LEU A CA 1
ATOM 4323 C C . LEU A 1 557 ? 79.927 -36.365 27.235 1.00 55.28 557 LEU A C 1
ATOM 4325 O O . LEU A 1 557 ? 80.152 -37.565 27.234 1.00 55.28 557 LEU A O 1
ATOM 4329 N N . THR A 1 558 ? 80.566 -35.536 26.408 1.00 49.44 558 THR A N 1
ATOM 4330 C CA . THR A 1 558 ? 81.791 -35.921 25.685 1.00 49.44 558 THR A CA 1
ATOM 4331 C C . THR A 1 558 ? 82.632 -34.691 25.342 1.00 49.44 558 THR A C 1
ATOM 4333 O O . THR A 1 558 ? 82.350 -33.996 24.370 1.00 49.44 558 THR A O 1
ATOM 4336 N N . GLY A 1 559 ? 83.709 -34.468 26.105 1.00 37.12 559 GLY A N 1
ATOM 4337 C CA . GLY A 1 559 ? 84.943 -33.899 25.556 1.00 37.12 559 GLY A CA 1
ATOM 4338 C C . GLY A 1 559 ? 85.367 -32.502 26.016 1.00 37.12 559 GLY A C 1
ATOM 4339 O O . GLY A 1 559 ? 85.310 -31.555 25.235 1.00 37.12 559 GLY A O 1
ATOM 4340 N N . ARG A 1 560 ? 85.989 -32.409 27.199 1.00 35.25 560 ARG A N 1
ATOM 4341 C CA . ARG A 1 560 ? 87.312 -31.769 27.307 1.00 35.25 560 ARG A CA 1
ATOM 4342 C C . ARG A 1 560 ? 88.101 -32.296 28.514 1.00 35.25 560 ARG A C 1
ATOM 4344 O O . ARG A 1 560 ? 87.538 -32.465 29.589 1.00 35.25 560 ARG A O 1
ATOM 4351 N N . VAL A 1 561 ? 89.362 -32.593 28.194 1.00 41.00 561 VAL A N 1
ATOM 4352 C CA . VAL A 1 561 ? 90.555 -32.935 28.990 1.00 41.00 561 VAL A CA 1
ATOM 4353 C C . VAL A 1 561 ? 90.614 -32.280 30.361 1.00 41.00 561 VAL A C 1
ATOM 4355 O O . VAL A 1 561 ? 90.290 -31.072 30.427 1.00 41.00 561 VAL A O 1
#

Foldseek 3Di:
DVVQVVVLVVVVVVVVVDDDDDDDDDDDDDDDDDDDDDPPPPPVPVPPDPPVRVCVCPDPVVVWDDFADAQDDDPPDPDPDDPPDDGLAGRGDKADDDLVCLCVQHRVAPDRDDNVPQVPDPDRIKGFDPDSQDPVRDTRMDHPCLRVLLLVLLVVLVFAAFADADPPPDPDQRAHLPDQLQADQDQPDQPPLPPPVAPLPCVPHDPVRVLVQDDPVVVVVVVVVVVVVVVVPDDDDDDDDDDDDDDDDDPDPRHRAYQHFPADASVQDDPVVVVVVVVVCDPVLVVVLLVLLVVVVQVVVLVVLQVVCVVVVHDNVVSPPDRDDDDSVNSVVVVVVCSSQLLVVVLSVCVSSRYDAAQDDPDPHPPSNHNSGDRHSYNVCNHQNRAPARFRNPSDPDRDPPDFDQDPPPGTDPAGFWAKKAWPAFDDPPDPPQFTWIHRSSAIARDAPPVQPDRPDWDPDVVTDMFIKHWHHWTQGNSRRIHTHIYTHPQWDDDVRHIDGVVVVVVPPDPDDPVPPDDDDDDDDDDDDPDDPDPDDVVVVVVVVVVVVVVVVVPPPDDDD

Organism: NCBI:txid1690606

Radius of gyration: 36.6 Å; chains: 1; bounding box: 144×59×105 Å

pLDDT: mean 73.37, std 21.01, range [25.42, 96.06]

InterPro domains:
  IPR016712 Small ribosomal subunit protein bS1m-like [PF11709] (49-486)
  IPR016712 Small ribosomal subunit protein bS1m-like [PTHR28058] (44-511)